Protein AF-A0A258AEC7-F1 (afdb_monomer_lite)

Foldseek 3Di:
DVLLVVLVVCLVPPVSLVVLVVQLPDVLHDACSLVSNLSNCVVVVVLVSNLVSLLSNVVRDVPSLVSLQSNLVSCLVVLVLVSLVVQVVDPPSLVSYQLVSQLSSCLSNVNLVSNVRSVVVNCVVDPPVVQLVLLCLLLVLVLVLLLLLDDPDPCSNPVLVLLLVLLLVLVSQLVSLLSCCCNPVVQDCPDDPPSNLCCLLVVPLVSRLVSLVVSLVVCLVVCLVVVALLVQLSSQLSSLSSNLSNVSSVVCVVVNLLLSLVCSLASNLLSSLLSSQLSSQVSVCVNVVNPSVVVNVVSSSLSSSLRSQLVCLDAPRPHVLSVSNVVSRLVSNVVRLVVSPVRGDDDDDPDQSLVSLVVSSVVSLVVSLVGLCVVVVDVVSNVVSVSSVVSCVVSSVVVNVSSVVD

Secondary structure (DSSP, 8-state):
-HHHHHHHHHHT-HHHHHHHHHHHTSSSPPTTHHHHHHHHHHHTT-HHHHHHHHHHHHHH-TT-HHHHHHHHHHHHHTT-HHHHHHHHTSTTTGGGS-HHHHHHHHHHHT-HHHHHHHHHHHHHHT--HHHHHHHHHHHHHHHHHHHTTS---TTTTTHHHHHHHHHHHHHHHHHHHHHHHHHHS---TTSPTTHHHHIIIIIIIIHHHHHHHHHHHTTHHHHHHHT-HHHHHHHHHHHHHHHHHHHHHHHHHHH-GGGHHHHHHTHHHHHHHHHHHHHHHHHHHHHTTTTTHHHHHHHHHHHHHHHHHHHHTSTTTS-TT-HHHHHHHHHHHHHHHHHHHHHS-----SS-HHHHHHHHHHHHHHHHHHHHHHHHSSHHHHHHHHHHHHHTHHHHHHHHHHTT--

Structure (mmCIF, N/CA/C/O backbone):
data_AF-A0A258AEC7-F1
#
_entry.id   AF-A0A258AEC7-F1
#
loop_
_atom_site.group_PDB
_atom_site.id
_atom_site.type_symbol
_atom_site.label_atom_id
_atom_site.label_alt_id
_atom_site.label_comp_id
_atom_site.label_asym_id
_atom_site.label_entity_id
_atom_site.label_seq_id
_atom_site.pdbx_PDB_ins_code
_atom_site.Cartn_x
_atom_site.Cartn_y
_atom_site.Cartn_z
_atom_site.occupancy
_atom_site.B_iso_or_equiv
_atom_site.auth_seq_id
_atom_site.auth_comp_id
_atom_site.auth_asym_id
_atom_site.auth_atom_id
_atom_site.pdbx_PDB_model_num
ATOM 1 N N . MET A 1 1 ? 26.934 -10.974 -22.110 1.00 57.62 1 MET A N 1
ATOM 2 C CA . MET A 1 1 ? 28.290 -10.407 -22.342 1.00 57.62 1 MET A C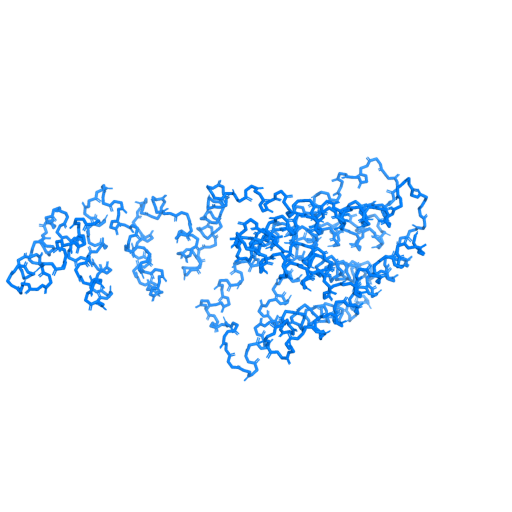A 1
ATOM 3 C C . MET A 1 1 ? 28.685 -10.433 -23.823 1.00 57.62 1 MET A C 1
ATOM 5 O O . MET A 1 1 ? 29.028 -9.384 -24.349 1.00 57.62 1 MET A O 1
ATOM 9 N N . PHE A 1 2 ? 28.565 -11.571 -24.523 1.00 71.56 2 PHE A N 1
ATOM 10 C CA . PHE A 1 2 ? 28.933 -11.697 -25.946 1.00 71.56 2 PHE A CA 1
ATOM 11 C C . PHE A 1 2 ? 28.065 -10.862 -26.915 1.00 71.56 2 PHE A C 1
ATOM 13 O O . PHE A 1 2 ? 28.610 -10.100 -27.706 1.00 71.56 2 PHE A O 1
ATOM 20 N N . GLN A 1 3 ? 26.730 -10.901 -26.790 1.00 64.25 3 GLN A N 1
ATOM 21 C CA . GLN A 1 3 ? 25.822 -10.037 -27.572 1.00 64.25 3 GLN A CA 1
ATOM 22 C C . GLN A 1 3 ? 26.135 -8.541 -27.391 1.00 64.25 3 GLN A C 1
ATOM 24 O O . GLN A 1 3 ? 26.128 -7.769 -28.345 1.00 64.25 3 GLN A O 1
ATOM 29 N N . GLY A 1 4 ? 26.484 -8.138 -26.166 1.00 64.38 4 GLY A N 1
ATOM 30 C CA . GLY A 1 4 ? 26.840 -6.755 -25.860 1.00 64.38 4 GLY A CA 1
ATOM 31 C C . GLY A 1 4 ? 28.150 -6.296 -26.503 1.00 64.38 4 GLY A C 1
ATOM 32 O O . GLY A 1 4 ? 28.251 -5.142 -26.911 1.00 64.38 4 GLY A O 1
ATOM 33 N N . PHE A 1 5 ? 29.128 -7.196 -26.625 1.00 73.88 5 PHE A N 1
ATOM 34 C CA . PHE A 1 5 ? 30.366 -6.939 -27.357 1.00 73.88 5 PHE A CA 1
ATOM 35 C C . PHE A 1 5 ? 30.097 -6.797 -28.860 1.00 73.88 5 PHE A C 1
ATOM 37 O O . PHE A 1 5 ? 30.479 -5.791 -29.447 1.00 73.88 5 PHE A O 1
ATOM 44 N N . LEU A 1 6 ? 29.354 -7.738 -29.456 1.00 73.75 6 LEU A N 1
ATOM 45 C CA . LEU A 1 6 ? 29.000 -7.693 -30.879 1.00 73.75 6 LEU A CA 1
ATOM 46 C C . LEU A 1 6 ? 28.239 -6.417 -31.248 1.00 73.75 6 LEU A C 1
ATOM 48 O O . LEU A 1 6 ? 28.582 -5.767 -32.231 1.00 73.75 6 LEU A O 1
ATOM 52 N N . ALA A 1 7 ? 27.259 -6.014 -30.436 1.00 74.38 7 ALA A N 1
ATOM 53 C CA . ALA A 1 7 ? 26.520 -4.777 -30.663 1.00 74.38 7 ALA A CA 1
ATOM 54 C C . ALA A 1 7 ? 27.426 -3.532 -30.596 1.00 74.38 7 ALA A C 1
ATOM 56 O O . ALA A 1 7 ? 27.266 -2.609 -31.391 1.00 74.38 7 ALA A O 1
ATOM 57 N N . ALA A 1 8 ? 28.406 -3.504 -29.685 1.00 69.31 8 ALA A N 1
ATOM 58 C CA . ALA A 1 8 ? 29.363 -2.401 -29.588 1.00 69.31 8 ALA A CA 1
ATOM 59 C C . ALA A 1 8 ? 30.316 -2.349 -30.794 1.00 69.31 8 ALA A C 1
ATOM 61 O O . ALA A 1 8 ? 30.566 -1.273 -31.332 1.00 69.31 8 ALA A O 1
ATOM 62 N N . THR A 1 9 ? 30.812 -3.503 -31.247 1.00 76.88 9 THR A N 1
ATOM 63 C CA . THR A 1 9 ? 31.681 -3.596 -32.426 1.00 76.88 9 THR A CA 1
ATOM 64 C C . THR A 1 9 ? 30.939 -3.205 -33.705 1.00 76.88 9 THR A C 1
ATOM 66 O O . THR A 1 9 ? 31.470 -2.443 -34.505 1.00 76.88 9 THR A O 1
ATOM 69 N N . LEU A 1 10 ? 29.693 -3.657 -33.879 1.00 76.88 10 LEU A N 1
ATOM 70 C CA . LEU A 1 10 ? 28.869 -3.328 -35.047 1.00 76.88 10 LEU A CA 1
ATOM 71 C C . LEU A 1 10 ? 28.452 -1.856 -35.084 1.00 76.88 10 LEU A C 1
ATOM 73 O O . LEU A 1 10 ? 28.384 -1.271 -36.158 1.00 76.88 10 LEU A O 1
ATOM 77 N N . ALA A 1 11 ? 28.215 -1.231 -33.927 1.00 75.06 11 ALA A N 1
ATOM 78 C CA . ALA A 1 11 ? 27.920 0.199 -33.861 1.00 75.06 11 ALA A CA 1
ATOM 79 C C . ALA A 1 11 ? 29.088 1.078 -34.352 1.00 75.06 11 ALA A C 1
ATOM 81 O O . ALA A 1 11 ? 28.858 2.206 -34.786 1.00 75.06 11 ALA A O 1
ATOM 82 N N . ALA A 1 12 ? 30.323 0.570 -34.289 1.00 79.44 12 ALA A N 1
ATOM 83 C CA . ALA A 1 12 ? 31.521 1.267 -34.747 1.00 79.44 12 ALA A CA 1
ATOM 84 C C . ALA A 1 12 ? 31.812 1.080 -36.252 1.00 79.44 12 ALA A C 1
ATOM 86 O O . ALA A 1 12 ? 32.655 1.799 -36.786 1.00 79.44 12 ALA A O 1
ATOM 87 N N . ASP A 1 13 ? 31.119 0.161 -36.940 1.00 90.06 13 ASP A N 1
ATOM 88 C CA . ASP A 1 13 ? 31.289 -0.123 -38.372 1.00 90.06 13 ASP A CA 1
ATOM 89 C C . ASP A 1 13 ? 30.002 0.201 -39.168 1.00 90.06 13 ASP A C 1
ATOM 91 O O . ASP A 1 13 ? 29.053 -0.593 -39.189 1.00 90.06 13 ASP A O 1
ATOM 95 N N . PRO A 1 14 ? 29.953 1.351 -39.871 1.00 88.50 14 PRO A N 1
ATOM 96 C CA . PRO A 1 14 ? 28.782 1.767 -40.642 1.00 88.50 14 PRO A CA 1
ATOM 97 C C . PRO A 1 14 ? 28.358 0.778 -41.736 1.00 88.50 14 PRO A C 1
ATOM 99 O O . PRO A 1 14 ? 27.164 0.653 -42.017 1.00 88.50 14 PRO A O 1
ATOM 102 N N . ALA A 1 15 ? 29.306 0.072 -42.360 1.00 90.56 15 ALA A N 1
ATOM 103 C CA . ALA A 1 15 ? 29.001 -0.868 -43.435 1.00 90.56 15 ALA A CA 1
ATOM 104 C C . ALA A 1 15 ? 28.329 -2.131 -42.880 1.00 90.56 15 ALA A C 1
ATOM 106 O O . ALA A 1 15 ? 27.335 -2.611 -43.441 1.00 90.56 15 ALA A O 1
ATOM 107 N N . ALA A 1 16 ? 28.827 -2.627 -41.744 1.00 88.94 16 ALA A N 1
ATOM 108 C CA . ALA A 1 16 ? 28.236 -3.756 -41.040 1.00 88.94 16 ALA A CA 1
ATOM 109 C C . ALA A 1 16 ? 26.834 -3.422 -40.506 1.00 88.94 16 ALA A C 1
ATOM 111 O O . ALA A 1 16 ? 25.911 -4.227 -40.658 1.00 88.94 16 ALA A O 1
ATOM 112 N N . LEU A 1 17 ? 26.632 -2.211 -39.972 1.00 90.81 17 LEU A N 1
ATOM 113 C CA . LEU A 1 17 ? 25.311 -1.748 -39.544 1.00 90.81 17 LEU A CA 1
ATOM 114 C C . LEU A 1 17 ? 24.322 -1.668 -40.717 1.00 90.81 17 LEU A C 1
ATOM 116 O O . LEU A 1 17 ? 23.205 -2.165 -40.608 1.00 90.81 17 LEU A O 1
ATOM 120 N N . GLN A 1 18 ? 24.728 -1.122 -41.866 1.00 93.12 18 GLN A N 1
ATOM 121 C CA . GLN A 1 18 ? 23.863 -1.053 -43.049 1.00 93.12 18 GLN A CA 1
ATOM 122 C C . GLN A 1 18 ? 23.508 -2.448 -43.594 1.00 93.12 18 GLN A C 1
ATOM 124 O O . GLN A 1 18 ? 22.427 -2.669 -44.147 1.00 93.12 18 GLN A O 1
ATOM 129 N N . GLN A 1 19 ? 24.420 -3.416 -43.487 1.00 93.62 19 GLN A N 1
ATOM 130 C CA . GLN A 1 19 ? 24.120 -4.806 -43.820 1.00 93.62 19 GLN A CA 1
ATOM 131 C C . GLN A 1 19 ? 23.122 -5.420 -42.830 1.00 93.62 19 GLN A C 1
ATOM 133 O O . GLN A 1 19 ? 22.176 -6.076 -43.265 1.00 93.62 19 GLN A O 1
ATOM 138 N N . LEU A 1 20 ? 23.298 -5.178 -41.530 1.00 93.38 20 LEU A N 1
ATOM 139 C CA . LEU A 1 20 ? 22.380 -5.631 -40.489 1.00 93.38 20 LEU A CA 1
ATOM 140 C C . LEU A 1 20 ? 20.975 -5.042 -40.673 1.00 93.38 20 LEU A C 1
ATOM 142 O O . LEU A 1 20 ? 20.000 -5.785 -40.652 1.00 93.38 20 LEU A O 1
ATOM 146 N N . GLU A 1 21 ? 20.863 -3.741 -40.944 1.00 94.75 21 GLU A N 1
ATOM 147 C CA . GLU A 1 21 ? 19.585 -3.079 -41.233 1.00 94.75 21 GLU A CA 1
ATOM 148 C C . GLU A 1 21 ? 18.874 -3.699 -42.439 1.00 94.75 21 GLU A C 1
ATOM 150 O O . GLU A 1 21 ? 17.660 -3.896 -42.407 1.00 94.75 21 GLU A O 1
ATOM 155 N N . ARG A 1 22 ? 19.618 -4.051 -43.496 1.00 95.44 22 ARG A N 1
ATOM 156 C CA . ARG A 1 22 ? 19.054 -4.750 -44.661 1.00 95.44 22 ARG A CA 1
ATOM 157 C C . ARG A 1 22 ? 18.516 -6.131 -44.291 1.00 95.44 22 ARG A C 1
ATOM 159 O O . ARG A 1 22 ? 17.420 -6.472 -44.721 1.00 95.44 22 ARG A O 1
ATOM 166 N N . LYS A 1 23 ? 19.258 -6.901 -43.489 1.00 95.88 23 LYS A N 1
ATOM 167 C CA . LYS A 1 23 ? 18.840 -8.233 -43.018 1.00 95.88 23 LYS A CA 1
ATOM 168 C C . LYS A 1 23 ? 17.615 -8.168 -42.101 1.00 95.88 23 LYS A C 1
ATOM 170 O O . LYS A 1 23 ? 16.692 -8.960 -42.261 1.00 95.88 23 LYS A O 1
ATOM 175 N N . ALA A 1 24 ? 17.580 -7.194 -41.194 1.00 95.19 24 ALA A N 1
ATOM 176 C CA . ALA A 1 24 ? 16.471 -6.973 -40.267 1.00 95.19 24 ALA A CA 1
ATOM 177 C C . ALA A 1 24 ? 15.191 -6.470 -40.958 1.00 95.19 24 ALA A C 1
ATOM 179 O O . ALA A 1 24 ? 14.096 -6.696 -40.457 1.00 95.19 24 ALA A O 1
ATOM 180 N N . ARG A 1 25 ? 15.311 -5.784 -42.104 1.00 94.19 25 ARG A N 1
ATOM 181 C CA . ARG A 1 25 ? 14.172 -5.286 -42.901 1.00 94.19 25 ARG A CA 1
ATOM 182 C C . ARG A 1 25 ? 13.733 -6.238 -44.021 1.00 94.19 25 ARG A C 1
ATOM 184 O O . ARG A 1 25 ? 12.817 -5.893 -44.767 1.00 94.19 25 ARG A O 1
ATOM 191 N N . ALA A 1 26 ? 14.381 -7.393 -44.179 1.00 94.25 26 ALA A N 1
ATOM 192 C CA . ALA A 1 26 ? 13.950 -8.402 -45.144 1.00 94.25 26 ALA A CA 1
ATOM 193 C C . ALA A 1 26 ? 12.546 -8.937 -44.790 1.00 94.25 26 ALA A C 1
ATOM 195 O O . ALA A 1 26 ? 12.075 -8.783 -43.666 1.00 94.25 26 ALA A O 1
ATOM 196 N N . THR A 1 27 ? 11.846 -9.542 -45.754 1.00 91.38 27 THR A N 1
ATOM 197 C CA . THR A 1 27 ? 10.514 -10.132 -45.532 1.00 91.38 27 THR A CA 1
ATOM 198 C C . THR A 1 27 ? 10.510 -11.599 -45.986 1.00 91.38 27 THR A C 1
ATOM 200 O O . THR A 1 27 ? 10.467 -11.841 -47.195 1.00 91.38 27 THR A O 1
ATOM 203 N N . PRO A 1 28 ? 10.556 -12.577 -45.056 1.00 88.56 28 PRO A N 1
ATOM 204 C CA . PRO A 1 28 ? 10.727 -12.402 -43.607 1.00 88.56 28 PRO A CA 1
ATOM 205 C C . PRO A 1 28 ? 12.140 -11.894 -43.241 1.00 88.56 28 PRO A C 1
ATOM 207 O O . PRO A 1 28 ? 13.065 -12.052 -44.045 1.00 88.56 28 PRO A O 1
ATOM 210 N N . PRO A 1 29 ? 12.321 -11.276 -42.059 1.00 94.25 29 PRO A N 1
ATOM 211 C CA . PRO A 1 29 ? 13.642 -10.898 -41.565 1.00 94.25 29 PRO A CA 1
ATOM 212 C C . PRO A 1 29 ? 14.522 -12.140 -41.380 1.00 94.25 29 PRO A C 1
ATOM 214 O O . PRO A 1 29 ? 14.022 -13.244 -41.173 1.00 94.25 29 PRO A O 1
ATOM 217 N N . GLU A 1 30 ? 15.843 -11.974 -41.458 1.00 95.19 30 GLU A N 1
ATOM 218 C CA . GLU A 1 30 ? 16.772 -13.043 -41.072 1.00 95.19 30 GLU A CA 1
ATOM 219 C C . GLU A 1 30 ? 16.744 -13.211 -39.543 1.00 95.19 30 GLU A C 1
ATOM 221 O O . GLU A 1 30 ? 16.750 -12.219 -38.814 1.00 95.19 30 GLU A O 1
ATOM 226 N N . MET A 1 31 ? 16.709 -14.455 -39.060 1.00 93.62 31 MET A N 1
ATOM 227 C CA . MET A 1 31 ? 16.635 -14.768 -37.627 1.00 93.62 31 MET A CA 1
ATOM 228 C C . MET A 1 31 ? 17.761 -14.074 -36.846 1.00 93.62 31 MET A C 1
ATOM 230 O O . MET A 1 31 ? 18.915 -14.083 -37.279 1.00 93.62 31 MET A O 1
ATOM 234 N N . LEU A 1 32 ? 17.422 -13.480 -35.700 1.00 94.81 32 LEU A N 1
ATOM 235 C CA . LEU A 1 32 ? 18.272 -12.665 -34.821 1.00 94.81 32 LEU A CA 1
ATOM 236 C C . LEU A 1 32 ? 18.763 -11.335 -35.413 1.00 94.81 32 LEU A C 1
ATOM 238 O O . LEU A 1 32 ? 19.423 -10.563 -34.710 1.00 94.81 32 LEU A O 1
ATOM 242 N N . ALA A 1 33 ? 18.481 -11.027 -36.683 1.00 95.56 33 ALA A N 1
ATOM 243 C CA . ALA A 1 33 ? 18.946 -9.782 -37.284 1.00 95.56 33 ALA A CA 1
ATOM 244 C C . ALA A 1 33 ? 18.227 -8.564 -36.689 1.00 95.56 33 ALA A C 1
ATOM 246 O O . ALA A 1 33 ? 18.870 -7.539 -36.451 1.00 95.56 33 ALA A O 1
ATOM 247 N N . ALA A 1 34 ? 16.919 -8.660 -36.428 1.00 96.81 34 ALA A N 1
ATOM 248 C CA . ALA A 1 34 ? 16.165 -7.558 -35.845 1.00 96.81 34 ALA A CA 1
ATOM 249 C C . ALA A 1 34 ? 16.411 -7.447 -34.329 1.00 96.81 34 ALA A C 1
ATOM 251 O O . ALA A 1 34 ? 16.535 -6.330 -33.828 1.00 96.81 34 ALA A O 1
ATOM 252 N N . GLU A 1 35 ? 16.631 -8.561 -33.622 1.00 96.06 35 GLU A N 1
ATOM 253 C CA . GLU A 1 35 ? 17.099 -8.552 -32.222 1.00 96.06 35 GLU A CA 1
ATOM 254 C C . GLU A 1 35 ? 18.451 -7.833 -32.061 1.00 96.06 35 GLU A C 1
ATOM 256 O O . GLU A 1 35 ? 18.617 -6.942 -31.218 1.00 96.06 35 GLU A O 1
ATOM 261 N N . LEU A 1 36 ? 19.434 -8.196 -32.894 1.00 95.69 36 LEU A N 1
ATOM 262 C CA . LEU A 1 36 ? 20.762 -7.590 -32.849 1.00 95.69 36 LEU A CA 1
ATOM 263 C C . LEU A 1 36 ? 20.706 -6.108 -33.228 1.00 95.69 36 LEU A C 1
ATOM 265 O O . LEU A 1 36 ? 21.367 -5.287 -32.588 1.00 95.69 36 LEU A O 1
ATOM 269 N N . LEU A 1 37 ? 19.890 -5.750 -34.226 1.00 96.19 37 LEU A N 1
ATOM 270 C CA . LEU A 1 37 ? 19.644 -4.353 -34.571 1.00 96.19 37 LEU A CA 1
ATOM 271 C C . LEU A 1 37 ? 19.024 -3.597 -33.389 1.00 96.19 37 LEU A C 1
ATOM 273 O O . LEU A 1 37 ? 19.493 -2.507 -33.068 1.00 96.19 37 LEU A O 1
ATOM 277 N N . GLY A 1 38 ? 18.037 -4.184 -32.707 1.00 96.62 38 GLY A N 1
ATOM 278 C CA . GLY A 1 38 ? 17.410 -3.607 -31.518 1.00 96.62 38 GLY A CA 1
ATOM 279 C C . GLY A 1 38 ? 18.426 -3.294 -30.425 1.00 96.62 38 GLY A C 1
ATOM 280 O O . GLY A 1 38 ? 18.507 -2.164 -29.941 1.00 96.62 38 GLY A O 1
ATOM 281 N N . SER A 1 39 ? 19.301 -4.258 -30.139 1.00 96.06 39 SER A N 1
ATOM 282 C CA . SER A 1 39 ? 20.389 -4.119 -29.164 1.00 96.06 39 SER A CA 1
ATOM 283 C C . SER A 1 39 ? 21.385 -3.010 -29.529 1.00 96.06 39 SER A C 1
ATOM 285 O O . SER A 1 39 ? 21.863 -2.280 -28.656 1.00 96.06 39 SER A O 1
ATOM 287 N N . VAL A 1 40 ? 21.720 -2.868 -30.817 1.00 95.19 40 VAL A N 1
ATOM 288 C CA . VAL A 1 40 ? 22.592 -1.788 -31.306 1.00 95.19 40 VAL A CA 1
ATOM 289 C C . VAL A 1 40 ? 21.912 -0.429 -31.143 1.00 95.19 40 VAL A C 1
ATOM 291 O O . VAL A 1 40 ? 22.534 0.498 -30.626 1.00 95.19 40 VAL A O 1
ATOM 294 N N . GLN A 1 41 ? 20.644 -0.301 -31.537 1.00 96.00 41 GLN A N 1
ATOM 295 C CA . GLN A 1 41 ? 19.919 0.969 -31.451 1.00 96.00 41 GLN A CA 1
ATOM 296 C C . GLN A 1 41 ? 19.711 1.419 -30.002 1.00 96.00 41 GLN A C 1
ATOM 298 O O . GLN A 1 41 ? 19.923 2.590 -29.685 1.00 96.00 41 GLN A O 1
ATOM 303 N N . GLN A 1 42 ? 19.431 0.486 -29.090 1.00 94.62 42 GLN A N 1
ATOM 304 C CA . GLN A 1 42 ? 19.305 0.778 -27.661 1.00 94.62 42 GLN A CA 1
ATOM 305 C C . GLN A 1 42 ? 20.605 1.364 -27.086 1.00 94.62 42 GLN A C 1
ATOM 307 O O . GLN A 1 42 ? 20.566 2.338 -26.336 1.00 94.62 42 GLN A O 1
ATOM 312 N N . ARG A 1 43 ? 21.772 0.838 -27.490 1.00 91.31 43 ARG A N 1
ATOM 313 C CA . ARG A 1 43 ? 23.091 1.381 -27.099 1.00 91.31 43 ARG A CA 1
ATOM 314 C C . ARG A 1 43 ? 23.373 2.762 -27.675 1.00 91.31 43 ARG A C 1
ATOM 316 O O . ARG A 1 43 ? 24.103 3.535 -27.067 1.00 91.31 43 ARG A O 1
ATOM 323 N N . ARG A 1 44 ? 22.814 3.066 -28.845 1.00 93.81 44 ARG A N 1
ATOM 324 C CA . ARG A 1 44 ? 22.879 4.399 -29.460 1.00 93.81 44 ARG A CA 1
ATOM 325 C C . ARG A 1 44 ? 21.837 5.359 -28.883 1.00 93.81 44 ARG A C 1
ATOM 327 O O . ARG A 1 44 ? 21.756 6.490 -29.349 1.00 93.81 44 ARG A O 1
ATOM 334 N N . HIS A 1 45 ? 21.069 4.919 -27.883 1.00 94.00 45 HIS A N 1
ATOM 335 C CA . HIS A 1 45 ? 19.949 5.644 -27.289 1.00 94.00 45 HIS A CA 1
ATOM 336 C C . HIS A 1 45 ? 18.820 5.978 -28.284 1.00 94.00 45 HIS A C 1
ATOM 338 O O . HIS A 1 45 ? 17.979 6.826 -27.993 1.00 94.00 45 HIS A O 1
ATOM 344 N N . ASP A 1 46 ? 18.747 5.280 -29.423 1.00 96.31 46 ASP A N 1
ATOM 345 C CA . ASP A 1 46 ? 17.607 5.344 -30.344 1.00 96.31 46 ASP A CA 1
ATOM 346 C C . ASP A 1 46 ? 16.549 4.320 -29.909 1.00 96.31 46 ASP A C 1
ATOM 348 O O . ASP A 1 46 ? 16.404 3.229 -30.469 1.00 96.31 46 ASP A O 1
ATOM 352 N N . ILE A 1 47 ? 15.848 4.657 -28.824 1.00 96.75 47 ILE A N 1
ATOM 353 C CA . ILE A 1 47 ? 14.837 3.784 -28.220 1.00 96.75 47 ILE A CA 1
ATOM 354 C C . ILE A 1 47 ? 13.681 3.469 -29.185 1.00 96.75 47 ILE A C 1
ATOM 356 O O . ILE A 1 47 ? 13.311 2.295 -29.265 1.00 96.75 47 ILE A O 1
ATOM 360 N N . PRO A 1 48 ? 13.130 4.428 -29.961 1.00 97.06 48 PRO A N 1
ATOM 361 C CA . PRO A 1 48 ? 12.086 4.118 -30.937 1.00 97.06 48 PRO A CA 1
ATOM 362 C C . PRO A 1 48 ? 12.528 3.086 -31.984 1.00 97.06 48 PRO A C 1
ATOM 364 O O . PRO A 1 48 ? 11.774 2.155 -32.279 1.00 97.06 48 PRO A O 1
ATOM 367 N N . ALA A 1 49 ? 13.750 3.202 -32.519 1.00 96.38 49 ALA A N 1
ATOM 368 C CA . ALA A 1 49 ? 14.269 2.221 -33.470 1.00 96.38 49 ALA A CA 1
ATOM 369 C C . ALA A 1 49 ? 14.525 0.858 -32.811 1.00 96.38 49 ALA A C 1
ATOM 371 O O . ALA A 1 49 ? 14.231 -0.176 -33.414 1.00 96.38 49 ALA A O 1
ATOM 372 N N . ALA A 1 50 ? 15.025 0.850 -31.571 1.00 97.62 50 ALA A N 1
ATOM 373 C CA . ALA A 1 50 ? 15.240 -0.376 -30.809 1.00 97.62 50 ALA A CA 1
ATOM 374 C C . ALA A 1 50 ? 13.932 -1.146 -30.585 1.00 97.62 50 ALA A C 1
ATOM 376 O O . ALA A 1 50 ? 13.840 -2.327 -30.922 1.00 97.62 50 ALA A O 1
ATOM 377 N N . MET A 1 51 ? 12.898 -0.451 -30.099 1.00 97.25 51 MET A N 1
ATOM 378 C CA . MET A 1 51 ? 11.555 -0.999 -29.894 1.00 97.25 51 MET A CA 1
ATOM 379 C C . MET A 1 51 ? 10.986 -1.618 -31.169 1.00 97.25 51 MET A C 1
ATOM 381 O O . MET A 1 51 ? 10.489 -2.743 -31.144 1.00 97.25 51 MET A O 1
ATOM 385 N N . ALA A 1 52 ? 11.077 -0.901 -32.294 1.00 97.12 52 ALA A N 1
ATOM 386 C CA . ALA A 1 52 ? 10.576 -1.385 -33.576 1.00 97.12 52 ALA A CA 1
ATOM 387 C C . ALA A 1 52 ? 11.305 -2.655 -34.046 1.00 97.12 52 ALA A C 1
ATOM 389 O O . ALA A 1 52 ? 10.670 -3.556 -34.598 1.00 97.12 52 ALA A O 1
ATOM 390 N N . ALA A 1 53 ? 12.618 -2.750 -33.817 1.00 97.62 53 ALA A N 1
ATOM 391 C CA . ALA A 1 53 ? 13.405 -3.916 -34.203 1.00 97.62 53 ALA A CA 1
ATOM 392 C C . ALA A 1 53 ? 13.052 -5.148 -33.349 1.00 97.62 53 ALA A C 1
ATOM 394 O O . ALA A 1 53 ? 12.735 -6.198 -33.903 1.00 97.62 53 ALA A O 1
ATOM 395 N N . PHE A 1 54 ? 12.994 -5.004 -32.019 1.00 98.00 54 PHE A N 1
ATOM 396 C CA . PHE A 1 54 ? 12.584 -6.089 -31.119 1.00 98.00 54 PHE A CA 1
ATOM 397 C C . PHE A 1 54 ? 11.150 -6.563 -31.389 1.00 98.00 54 PHE A C 1
ATOM 399 O O . PHE A 1 54 ? 10.890 -7.765 -31.447 1.00 98.00 54 PHE A O 1
ATOM 406 N N . TYR A 1 55 ? 10.225 -5.631 -31.642 1.00 97.62 55 TYR A N 1
ATOM 407 C CA . TYR A 1 55 ? 8.861 -5.972 -32.048 1.00 97.62 55 TYR A CA 1
ATOM 408 C C . TYR A 1 55 ? 8.835 -6.745 -33.376 1.00 97.62 55 TYR A C 1
ATOM 410 O O . TYR A 1 55 ? 8.094 -7.714 -33.521 1.00 97.62 55 TYR A O 1
ATOM 418 N N . THR A 1 56 ? 9.671 -6.354 -34.342 1.00 97.00 56 THR A N 1
ATOM 419 C CA . THR A 1 56 ? 9.768 -7.049 -35.635 1.00 97.00 56 THR A CA 1
ATOM 420 C C . THR A 1 56 ? 10.261 -8.485 -35.467 1.00 97.00 56 THR A C 1
ATOM 422 O O . THR A 1 56 ? 9.683 -9.387 -36.073 1.00 97.00 56 THR A O 1
ATOM 425 N N . GLU A 1 57 ? 11.278 -8.715 -34.632 1.00 97.06 57 GLU A N 1
ATOM 426 C CA . GLU A 1 57 ? 11.781 -10.062 -34.333 1.00 97.06 57 GLU A CA 1
ATOM 427 C C . GLU A 1 57 ? 10.695 -10.921 -33.664 1.00 97.06 57 GLU A C 1
ATOM 429 O O . GLU A 1 57 ? 10.358 -11.999 -34.156 1.00 97.06 57 GLU A O 1
ATOM 434 N N . GLY A 1 58 ? 10.086 -10.413 -32.586 1.00 96.19 58 GLY A N 1
ATOM 435 C CA . GLY A 1 58 ? 9.084 -11.149 -31.809 1.00 96.19 58 GLY A CA 1
ATOM 436 C C . GLY A 1 58 ? 7.812 -11.502 -32.591 1.00 96.19 58 GLY A C 1
ATOM 437 O O . GLY A 1 58 ? 7.132 -12.472 -32.238 1.00 96.19 58 GLY A O 1
ATOM 438 N N . LEU A 1 59 ? 7.507 -10.738 -33.651 1.00 96.19 59 LEU A N 1
ATOM 439 C CA . LEU A 1 59 ? 6.387 -10.977 -34.564 1.00 96.19 59 LEU A CA 1
ATOM 440 C C . LEU A 1 59 ? 6.651 -12.140 -35.527 1.00 96.19 59 LEU A C 1
ATOM 442 O O . LEU A 1 59 ? 5.728 -12.887 -35.843 1.00 96.19 59 LEU A O 1
ATOM 446 N N . HIS A 1 60 ? 7.886 -12.286 -36.010 1.00 95.69 60 HIS A N 1
ATOM 447 C CA . HIS A 1 60 ? 8.220 -13.271 -37.044 1.00 95.69 60 HIS A CA 1
ATOM 448 C C . HIS A 1 60 ? 8.690 -14.612 -36.475 1.00 95.69 60 HIS A C 1
ATOM 450 O O . HIS A 1 60 ? 8.522 -15.635 -37.139 1.00 95.69 60 HIS A O 1
ATOM 456 N N . PHE A 1 61 ? 9.240 -14.626 -35.259 1.00 94.88 61 PHE A N 1
ATOM 457 C CA . PHE A 1 61 ? 9.830 -15.822 -34.660 1.00 94.88 61 PHE A CA 1
ATOM 458 C C . PHE A 1 61 ? 9.121 -16.204 -33.358 1.00 94.88 61 PHE A C 1
ATOM 460 O O . PHE A 1 61 ? 8.956 -15.396 -32.442 1.00 94.88 61 PHE A O 1
ATOM 467 N N . ALA A 1 62 ? 8.659 -17.456 -33.284 1.00 90.50 62 ALA A N 1
ATOM 468 C CA . ALA A 1 62 ? 7.875 -17.959 -32.156 1.00 90.50 62 ALA A CA 1
ATOM 469 C C . ALA A 1 62 ? 8.693 -18.065 -30.856 1.00 90.50 62 ALA A C 1
ATOM 471 O O . ALA A 1 62 ? 8.140 -17.900 -29.768 1.00 90.50 62 ALA A O 1
ATOM 472 N N . ASP A 1 63 ? 9.990 -18.328 -30.999 1.00 92.38 63 ASP A N 1
ATOM 473 C CA . ASP A 1 63 ? 10.999 -18.564 -29.968 1.00 92.38 63 ASP A CA 1
ATOM 474 C C . ASP A 1 63 ? 11.775 -17.303 -29.555 1.00 92.38 63 ASP A C 1
ATOM 476 O O . ASP A 1 63 ? 12.598 -17.364 -28.644 1.00 92.38 63 ASP A O 1
ATOM 480 N N . ALA A 1 64 ? 11.480 -16.142 -30.148 1.00 95.06 64 ALA A N 1
ATOM 481 C CA . ALA A 1 64 ? 12.121 -14.865 -29.828 1.00 95.06 64 ALA A CA 1
ATOM 482 C C . ALA A 1 64 ? 11.614 -14.248 -28.503 1.00 95.06 64 ALA A C 1
ATOM 484 O O . ALA A 1 64 ? 11.201 -13.088 -28.456 1.00 95.06 64 ALA A O 1
ATOM 485 N N . SER A 1 65 ? 11.627 -15.018 -27.408 1.00 94.88 65 SER A N 1
ATOM 486 C CA . SER A 1 65 ? 11.118 -14.601 -26.091 1.00 94.88 65 SER A CA 1
ATOM 487 C C . SER A 1 65 ? 11.820 -13.353 -25.557 1.00 94.88 65 SER A C 1
ATOM 489 O O . SER A 1 65 ? 11.151 -12.442 -25.079 1.00 94.88 65 SER A O 1
ATOM 491 N N . THR A 1 66 ? 13.145 -13.270 -25.712 1.00 95.31 66 THR A N 1
ATOM 492 C CA . THR A 1 66 ? 13.948 -12.112 -25.289 1.00 95.31 66 THR A CA 1
ATOM 493 C C . THR A 1 66 ? 13.518 -10.843 -26.019 1.00 95.31 66 THR A C 1
ATOM 495 O O . THR A 1 66 ? 13.267 -9.818 -25.394 1.00 95.31 66 THR A O 1
ATOM 498 N N . SER A 1 67 ? 13.354 -10.914 -27.342 1.00 96.62 67 SER A N 1
ATOM 499 C CA . SER A 1 67 ? 12.889 -9.774 -28.136 1.00 96.62 67 SER A CA 1
ATOM 500 C C . SER A 1 67 ? 11.455 -9.365 -27.786 1.00 96.62 67 SER A C 1
ATOM 502 O O . SER A 1 67 ? 11.141 -8.176 -27.760 1.00 96.62 67 SER A O 1
ATOM 504 N N . ARG A 1 68 ? 10.576 -10.323 -27.464 1.00 97.12 68 ARG A N 1
ATOM 505 C CA . ARG A 1 68 ? 9.210 -10.029 -26.999 1.00 97.12 68 ARG A CA 1
ATOM 506 C C . ARG A 1 68 ? 9.191 -9.287 -25.669 1.00 97.12 68 ARG A C 1
ATOM 508 O O . ARG A 1 68 ? 8.435 -8.324 -25.530 1.00 97.12 68 ARG A O 1
ATOM 515 N N . GLU A 1 69 ? 10.010 -9.739 -24.725 1.00 97.31 69 GLU A N 1
ATOM 516 C CA . GLU A 1 69 ? 10.182 -9.116 -23.417 1.00 97.31 69 GLU A CA 1
ATOM 517 C C . GLU A 1 69 ? 10.757 -7.704 -23.543 1.00 97.31 69 GLU A C 1
ATOM 519 O O . GLU A 1 69 ? 10.152 -6.769 -23.026 1.00 97.31 69 GLU A O 1
ATOM 524 N N . GLU A 1 70 ? 11.845 -7.518 -24.295 1.00 97.75 70 GLU A N 1
ATOM 525 C CA . GLU A 1 70 ? 12.470 -6.203 -24.495 1.00 97.75 70 GLU A CA 1
ATOM 526 C C . GLU A 1 70 ? 11.540 -5.222 -25.219 1.00 97.75 70 GLU A C 1
ATOM 528 O O . GLU A 1 70 ? 11.434 -4.058 -24.825 1.00 97.75 70 GLU A O 1
ATOM 533 N N . ALA A 1 71 ? 10.800 -5.678 -26.236 1.00 97.94 71 ALA A N 1
ATOM 534 C CA . ALA A 1 71 ? 9.800 -4.847 -26.903 1.00 97.94 71 ALA A CA 1
ATOM 535 C C . ALA A 1 71 ? 8.720 -4.365 -25.921 1.00 97.94 71 ALA A C 1
ATOM 537 O O . ALA A 1 71 ? 8.380 -3.180 -25.921 1.00 97.94 71 ALA A O 1
ATOM 538 N N . LEU A 1 72 ? 8.200 -5.259 -25.070 1.00 97.94 72 LEU A N 1
ATOM 539 C CA . LEU A 1 72 ? 7.197 -4.910 -24.063 1.00 97.94 72 LEU A CA 1
ATOM 540 C C . LEU A 1 72 ? 7.778 -3.989 -22.983 1.00 97.94 72 LEU A C 1
ATOM 542 O O . LEU A 1 72 ? 7.169 -2.971 -22.661 1.00 97.94 72 LEU A O 1
ATOM 546 N N . HIS A 1 73 ? 8.955 -4.314 -22.451 1.00 97.88 73 HIS A N 1
ATOM 547 C CA . HIS A 1 73 ? 9.651 -3.534 -21.432 1.00 97.88 73 HIS A CA 1
ATOM 548 C C . HIS A 1 73 ? 9.909 -2.098 -21.898 1.00 97.88 73 HIS A C 1
ATOM 550 O O . HIS A 1 73 ? 9.578 -1.144 -21.188 1.00 97.88 73 HIS A O 1
ATOM 556 N N . LEU A 1 74 ? 10.436 -1.921 -23.111 1.00 97.75 74 LEU A N 1
ATOM 557 C CA . LEU A 1 74 ? 10.662 -0.597 -23.677 1.00 97.75 74 LEU A CA 1
ATOM 558 C C . LEU A 1 74 ? 9.338 0.132 -23.950 1.00 97.75 74 LEU A C 1
ATOM 560 O O . LEU A 1 74 ? 9.233 1.312 -23.625 1.00 97.75 74 LEU A O 1
ATOM 564 N N . ALA A 1 75 ? 8.312 -0.554 -24.466 1.00 97.56 75 ALA A N 1
ATOM 565 C CA . ALA A 1 75 ? 6.998 0.049 -24.701 1.00 97.56 75 ALA A CA 1
ATOM 566 C C . ALA A 1 75 ? 6.338 0.541 -23.398 1.00 97.56 75 ALA A C 1
ATOM 568 O O . ALA A 1 75 ? 5.778 1.637 -23.369 1.00 97.56 75 ALA A O 1
ATOM 569 N N . VAL A 1 76 ? 6.450 -0.228 -22.308 1.00 96.88 76 VAL A N 1
ATOM 570 C CA . VAL A 1 76 ? 6.010 0.169 -20.960 1.00 96.88 76 VAL A CA 1
ATOM 571 C C . VAL A 1 76 ? 6.820 1.366 -20.460 1.00 96.88 76 VAL A C 1
ATOM 573 O O . VAL A 1 76 ? 6.244 2.377 -20.060 1.00 96.88 76 VAL A O 1
ATOM 576 N N . THR A 1 77 ? 8.151 1.286 -20.533 1.00 95.62 77 THR A N 1
ATOM 577 C CA . THR A 1 77 ? 9.065 2.332 -20.045 1.00 95.62 77 THR A CA 1
ATOM 578 C C . THR A 1 77 ? 8.847 3.665 -20.761 1.00 95.62 77 THR A C 1
ATOM 580 O O . THR A 1 77 ? 8.810 4.716 -20.125 1.00 95.62 77 THR A O 1
ATOM 583 N N . GLN A 1 78 ? 8.659 3.629 -22.082 1.00 96.38 78 GLN A N 1
ATOM 584 C CA . GLN A 1 78 ? 8.396 4.812 -22.907 1.00 96.38 78 GLN A CA 1
ATOM 585 C C . GLN A 1 78 ? 6.918 5.228 -22.916 1.00 96.38 78 GLN A C 1
ATOM 587 O O . GLN A 1 78 ? 6.573 6.235 -23.531 1.00 96.38 78 GLN A O 1
ATOM 592 N N . ARG A 1 79 ? 6.038 4.467 -22.248 1.00 95.06 79 ARG A N 1
ATOM 593 C CA . ARG A 1 79 ? 4.579 4.655 -22.262 1.00 95.06 79 ARG A CA 1
ATOM 594 C C . ARG A 1 79 ? 4.002 4.723 -23.690 1.00 95.06 79 ARG A C 1
ATOM 596 O O . ARG A 1 79 ? 3.056 5.467 -23.951 1.00 95.06 79 ARG A O 1
ATOM 603 N N . ASP A 1 80 ? 4.552 3.943 -24.626 1.00 96.50 80 ASP A N 1
ATOM 604 C CA . ASP A 1 80 ? 4.094 3.893 -26.020 1.00 96.50 80 ASP A CA 1
ATOM 605 C C . ASP A 1 80 ? 2.811 3.056 -26.138 1.00 96.50 80 ASP A C 1
ATOM 607 O O . ASP A 1 80 ? 2.820 1.858 -26.435 1.00 96.50 80 ASP A O 1
ATOM 611 N N . LEU A 1 81 ? 1.669 3.712 -25.924 1.00 95.94 81 LEU A N 1
ATOM 612 C CA . LEU A 1 81 ? 0.349 3.081 -25.998 1.00 95.94 81 LEU A CA 1
ATOM 613 C C . LEU A 1 81 ? 0.039 2.485 -27.376 1.00 95.94 81 LEU A C 1
ATOM 615 O O . LEU A 1 81 ? -0.785 1.574 -27.476 1.00 95.94 81 LEU A O 1
ATOM 619 N N . LYS A 1 82 ? 0.645 2.999 -28.454 1.00 97.00 82 LYS A N 1
ATOM 620 C CA . LYS A 1 82 ? 0.410 2.471 -29.800 1.00 97.00 82 LYS A CA 1
ATOM 621 C C . LYS A 1 82 ? 1.078 1.108 -29.937 1.00 97.00 82 LYS A C 1
ATOM 623 O O . LYS A 1 82 ? 0.422 0.168 -30.383 1.00 97.00 82 LYS A O 1
ATOM 628 N N . LEU A 1 83 ? 2.341 0.997 -29.527 1.00 96.81 83 LEU A N 1
ATOM 629 C CA . LEU A 1 83 ? 3.059 -0.272 -29.555 1.00 96.81 83 LEU A CA 1
ATOM 630 C C . LEU A 1 83 ? 2.486 -1.270 -28.543 1.00 96.81 83 LEU A C 1
ATOM 632 O O . LEU A 1 83 ? 2.297 -2.428 -28.897 1.00 96.81 83 LEU A O 1
ATOM 636 N N . LEU A 1 84 ? 2.115 -0.830 -27.336 1.00 97.38 84 LEU A N 1
ATOM 637 C CA . LEU A 1 84 ? 1.474 -1.703 -26.344 1.00 97.38 84 LEU A CA 1
ATOM 638 C C . LEU A 1 84 ? 0.177 -2.325 -26.872 1.00 97.38 84 LEU A C 1
ATOM 640 O O . LEU A 1 84 ? -0.036 -3.521 -26.704 1.00 97.38 84 LEU A O 1
ATOM 644 N N . ARG A 1 85 ? -0.666 -1.549 -27.568 1.00 97.56 85 ARG A N 1
ATOM 645 C CA . ARG A 1 85 ? -1.873 -2.086 -28.221 1.00 97.56 85 ARG A CA 1
ATOM 646 C C . ARG A 1 85 ? -1.539 -3.062 -29.346 1.00 97.56 85 ARG A C 1
ATOM 648 O O . ARG A 1 85 ? -2.254 -4.043 -29.517 1.00 97.56 85 ARG A O 1
ATOM 655 N N . ALA A 1 86 ? -0.473 -2.805 -30.104 1.00 97.69 86 ALA A N 1
ATOM 656 C CA . ALA A 1 86 ? -0.022 -3.714 -31.155 1.00 97.69 86 ALA A CA 1
ATOM 657 C C . ALA A 1 86 ? 0.492 -5.043 -30.577 1.00 97.69 86 ALA A C 1
ATOM 659 O O . ALA A 1 86 ? 0.131 -6.097 -31.090 1.00 97.69 86 ALA A O 1
ATOM 660 N N . ILE A 1 87 ? 1.259 -4.995 -29.481 1.00 97.12 87 ILE A N 1
ATOM 661 C CA . ILE A 1 87 ? 1.722 -6.170 -28.733 1.00 97.12 87 ILE A CA 1
ATOM 662 C C . ILE A 1 87 ? 0.535 -6.936 -28.137 1.00 97.12 87 ILE A C 1
ATOM 664 O O . ILE A 1 87 ? 0.435 -8.142 -28.331 1.00 97.12 87 ILE A O 1
ATOM 668 N N . ALA A 1 88 ? -0.399 -6.248 -27.474 1.00 96.31 88 ALA A N 1
ATOM 669 C CA . ALA A 1 88 ? -1.583 -6.868 -26.875 1.00 96.31 88 ALA A CA 1
ATOM 670 C C . ALA A 1 88 ? -2.514 -7.528 -27.907 1.00 96.31 88 ALA A C 1
ATOM 672 O O . ALA A 1 88 ? -3.252 -8.450 -27.573 1.00 96.31 88 ALA A O 1
ATOM 673 N N . ALA A 1 89 ? -2.476 -7.079 -29.165 1.00 96.62 89 ALA A N 1
ATOM 674 C CA . ALA A 1 89 ? -3.218 -7.703 -30.255 1.00 96.62 89 ALA A CA 1
ATOM 675 C C . ALA A 1 89 ? -2.590 -9.023 -30.749 1.00 96.62 89 ALA A C 1
ATOM 677 O O . ALA A 1 89 ? -3.254 -9.752 -31.486 1.00 96.62 89 ALA A O 1
ATOM 678 N N . GLN A 1 90 ? -1.343 -9.337 -30.373 1.00 96.50 90 GLN A N 1
ATOM 679 C CA . GLN A 1 90 ? -0.675 -10.591 -30.728 1.00 96.50 90 GLN A CA 1
ATOM 680 C C . GLN A 1 90 ? -0.974 -11.675 -29.676 1.00 96.50 90 GLN A C 1
ATOM 682 O O . GLN A 1 90 ? -0.522 -11.553 -28.533 1.00 96.50 90 GLN A O 1
ATOM 687 N N . PRO A 1 91 ? -1.699 -12.756 -30.028 1.00 93.25 91 PRO A N 1
ATOM 688 C CA . PRO A 1 91 ? -2.053 -13.801 -29.073 1.00 93.25 91 PRO A CA 1
ATOM 689 C C . PRO A 1 91 ? -0.816 -14.460 -28.463 1.00 93.25 91 PRO A C 1
ATOM 691 O O . PRO A 1 91 ? 0.091 -14.881 -29.182 1.00 93.25 91 PRO A O 1
ATOM 694 N N . GLY A 1 92 ? -0.789 -14.586 -27.137 1.00 91.44 92 GLY A N 1
ATOM 695 C CA . GLY A 1 92 ? 0.306 -15.235 -26.429 1.00 91.44 92 GLY A CA 1
ATOM 696 C C . GLY A 1 92 ? 1.531 -14.348 -26.213 1.00 91.44 92 GLY A C 1
ATOM 697 O O . GLY A 1 92 ? 2.467 -14.809 -25.575 1.00 91.44 92 GLY A O 1
ATOM 698 N N . TRP A 1 93 ? 1.602 -13.111 -26.714 1.00 95.38 93 TRP A N 1
ATOM 699 C CA . TRP A 1 93 ? 2.811 -12.302 -26.511 1.00 95.38 93 TRP A CA 1
ATOM 700 C C . TRP A 1 93 ? 3.001 -11.938 -25.038 1.00 95.38 93 TRP A C 1
ATOM 702 O O . TRP A 1 93 ? 4.043 -12.226 -24.453 1.00 95.38 93 TRP A O 1
ATOM 712 N N . ILE A 1 94 ? 1.984 -11.319 -24.437 1.00 94.44 94 ILE A N 1
ATOM 713 C CA . ILE A 1 94 ? 2.051 -10.779 -23.075 1.00 94.44 94 ILE A CA 1
ATOM 714 C C . ILE A 1 94 ? 2.146 -11.910 -22.048 1.00 94.44 94 ILE A C 1
ATOM 716 O O . ILE A 1 94 ? 2.881 -11.788 -21.072 1.00 94.44 94 ILE A O 1
ATOM 720 N N . GLU A 1 95 ? 1.463 -13.032 -22.276 1.00 92.44 95 GLU A N 1
ATOM 721 C CA . GLU A 1 95 ? 1.407 -14.159 -21.343 1.00 92.44 95 GLU A CA 1
ATOM 722 C C . GLU A 1 95 ? 2.765 -14.834 -21.117 1.00 92.44 95 GLU A C 1
ATOM 724 O O . GLU A 1 95 ? 2.946 -15.453 -20.067 1.00 92.44 95 GLU A O 1
ATOM 729 N N . HIS A 1 96 ? 3.694 -14.709 -22.073 1.00 91.56 96 HIS A N 1
ATOM 730 C CA . HIS A 1 96 ? 5.059 -15.239 -21.983 1.00 91.56 96 HIS A CA 1
ATOM 731 C C . HIS A 1 96 ? 6.065 -14.233 -21.406 1.00 91.56 96 HIS A C 1
ATOM 733 O O . HIS A 1 96 ? 7.204 -14.609 -21.141 1.00 91.56 96 HIS A O 1
ATOM 739 N N . CYS A 1 97 ? 5.678 -12.970 -21.213 1.00 95.44 97 CYS A N 1
ATOM 740 C CA . CYS A 1 97 ? 6.541 -11.967 -20.594 1.00 95.44 97 CYS A CA 1
ATOM 741 C C . CYS A 1 97 ? 6.499 -12.059 -19.056 1.00 95.44 97 CYS A C 1
ATOM 743 O O . CYS A 1 97 ? 5.513 -12.553 -18.501 1.00 95.44 97 CYS A O 1
ATOM 745 N N . PRO A 1 98 ? 7.516 -11.535 -18.345 1.00 96.38 98 PRO A N 1
ATOM 746 C CA . PRO A 1 98 ? 7.523 -11.455 -16.887 1.00 96.38 98 PRO A CA 1
ATOM 747 C C . PRO A 1 98 ? 6.228 -10.857 -16.304 1.00 96.38 98 PRO A C 1
ATOM 749 O O . PRO A 1 98 ? 5.758 -9.825 -16.798 1.00 96.38 98 PRO A O 1
ATOM 752 N N . PRO A 1 99 ? 5.653 -11.439 -15.234 1.00 96.50 99 PRO A N 1
ATOM 753 C CA . PRO A 1 99 ? 4.376 -10.995 -14.667 1.00 96.50 99 PRO A CA 1
ATOM 754 C C . PRO A 1 99 ? 4.301 -9.511 -14.284 1.00 96.50 99 PRO A C 1
ATOM 756 O O . PRO A 1 99 ? 3.269 -8.870 -14.493 1.00 96.50 99 PRO A O 1
ATOM 759 N N . LEU A 1 100 ? 5.400 -8.935 -13.785 1.00 94.88 100 LEU A N 1
ATOM 760 C CA . LEU A 1 100 ? 5.466 -7.512 -13.444 1.00 94.88 100 LEU A CA 1
ATOM 761 C C . LEU A 1 100 ? 5.294 -6.611 -14.682 1.00 94.88 100 LEU A C 1
ATOM 763 O O . LEU A 1 100 ? 4.602 -5.596 -14.624 1.00 94.88 100 LEU A O 1
ATOM 767 N N . LEU A 1 101 ? 5.841 -7.007 -15.837 1.00 96.31 101 LEU A N 1
ATOM 768 C CA . LEU A 1 101 ? 5.616 -6.287 -17.095 1.00 96.31 101 LEU A CA 1
ATOM 769 C C . LEU A 1 101 ? 4.162 -6.400 -17.557 1.00 96.31 101 LEU A C 1
ATOM 771 O O . LEU A 1 101 ? 3.616 -5.415 -18.051 1.00 96.31 101 LEU A O 1
ATOM 775 N N . GLN A 1 102 ? 3.512 -7.552 -17.351 1.00 96.56 102 GLN A N 1
ATOM 776 C CA . GLN A 1 102 ? 2.076 -7.711 -17.628 1.00 96.56 102 GLN A CA 1
ATOM 777 C C . GLN A 1 102 ? 1.252 -6.739 -16.769 1.00 96.56 102 GLN A C 1
ATOM 779 O O . GLN A 1 102 ? 0.368 -6.054 -17.281 1.00 96.56 102 GLN A O 1
ATOM 784 N N . HIS A 1 103 ? 1.589 -6.618 -15.479 1.00 95.50 103 HIS A N 1
ATOM 785 C CA . HIS A 1 103 ? 0.951 -5.670 -14.566 1.00 95.50 103 HIS A CA 1
ATOM 786 C C . HIS A 1 103 ? 1.074 -4.215 -15.052 1.00 95.50 103 HIS A C 1
ATOM 788 O O . HIS A 1 103 ? 0.075 -3.489 -15.117 1.00 95.50 103 HIS A O 1
ATOM 794 N N . HIS A 1 104 ? 2.281 -3.782 -15.425 1.00 95.69 104 HIS A N 1
ATOM 795 C CA . HIS A 1 104 ? 2.511 -2.420 -15.912 1.00 95.69 104 HIS A CA 1
ATOM 796 C C . HIS A 1 104 ? 1.862 -2.161 -17.278 1.00 95.69 104 HIS A C 1
ATOM 798 O O . HIS A 1 104 ? 1.287 -1.092 -17.489 1.00 95.69 104 HIS A O 1
ATOM 804 N N . ALA A 1 105 ? 1.889 -3.139 -18.186 1.00 96.69 105 ALA A N 1
ATOM 805 C CA . ALA A 1 105 ? 1.215 -3.045 -19.476 1.00 96.69 105 ALA A CA 1
ATOM 806 C C . ALA A 1 105 ? -0.304 -2.903 -19.304 1.00 96.69 105 ALA A C 1
ATOM 808 O O . ALA A 1 105 ? -0.897 -1.990 -19.879 1.00 96.69 105 ALA A O 1
ATOM 809 N N . GLY A 1 106 ? -0.921 -3.733 -18.454 1.00 96.25 106 GLY A N 1
ATOM 810 C CA . GLY A 1 106 ? -2.342 -3.627 -18.115 1.00 96.25 106 GLY A CA 1
ATOM 811 C C . GLY A 1 106 ? -2.690 -2.274 -17.494 1.00 96.25 106 GLY A C 1
ATOM 812 O O . GLY A 1 106 ? -3.666 -1.644 -17.897 1.00 96.25 106 GLY A O 1
ATOM 813 N N . SER A 1 107 ? -1.833 -1.770 -16.601 1.00 95.44 107 SER A N 1
ATOM 814 C CA . SER A 1 107 ? -1.982 -0.441 -15.993 1.00 95.44 107 SER A CA 1
ATOM 815 C C . SER A 1 107 ? -1.998 0.693 -17.028 1.00 95.44 107 SER A C 1
ATOM 817 O O . SER A 1 107 ? -2.843 1.579 -16.947 1.00 95.44 107 SER A O 1
ATOM 819 N N . LEU A 1 108 ? -1.102 0.658 -18.022 1.00 95.31 108 LEU A N 1
ATOM 820 C CA . LEU A 1 108 ? -1.024 1.668 -19.087 1.00 95.31 108 LEU A CA 1
ATOM 821 C C . LEU A 1 108 ? -2.162 1.549 -20.111 1.00 95.31 108 LEU A C 1
ATOM 823 O O . LEU A 1 108 ? -2.619 2.552 -20.661 1.00 95.31 108 LEU A O 1
ATOM 827 N N . LEU A 1 109 ? -2.607 0.324 -20.393 1.00 95.50 109 LEU A N 1
ATOM 828 C CA . LEU A 1 109 ? -3.697 0.051 -21.331 1.00 95.50 109 LEU A CA 1
ATOM 829 C C . LEU A 1 109 ? -5.088 0.277 -20.720 1.00 95.50 109 LEU A C 1
ATOM 831 O O . LEU A 1 109 ? -6.063 0.345 -21.469 1.00 95.50 109 LEU A O 1
ATOM 835 N N . GLY A 1 110 ? -5.186 0.399 -19.393 1.00 94.06 110 GLY A N 1
ATOM 836 C CA . GLY A 1 110 ? -6.459 0.419 -18.670 1.00 94.06 110 GLY A CA 1
ATOM 837 C C . GLY A 1 110 ? -7.136 -0.957 -18.597 1.00 94.06 110 GLY A C 1
ATOM 838 O O . GLY A 1 110 ? -8.336 -1.038 -18.340 1.00 94.06 110 GLY A O 1
ATOM 839 N N . ASP A 1 111 ? -6.387 -2.038 -18.831 1.00 95.56 111 ASP A N 1
ATOM 840 C CA . ASP A 1 111 ? -6.867 -3.413 -18.697 1.00 95.56 111 ASP A CA 1
ATOM 841 C C . ASP A 1 111 ? -6.659 -3.893 -17.254 1.00 95.56 111 ASP A C 1
ATOM 843 O O . ASP A 1 111 ? -5.587 -4.367 -16.867 1.00 95.56 111 ASP A O 1
ATOM 847 N N . VAL A 1 112 ? -7.714 -3.754 -16.447 1.00 95.56 112 VAL A N 1
ATOM 848 C CA . VAL A 1 112 ? -7.716 -4.125 -15.023 1.00 95.56 112 VAL A CA 1
ATOM 849 C C . VAL A 1 112 ? -7.455 -5.619 -14.827 1.00 95.56 112 VAL A C 1
ATOM 851 O O . VAL A 1 112 ? -6.794 -6.006 -13.864 1.00 95.56 112 VAL A O 1
ATOM 854 N N . TRP A 1 113 ? -7.935 -6.474 -15.734 1.00 95.38 113 TRP A N 1
ATOM 855 C CA . TRP A 1 113 ? -7.748 -7.915 -15.595 1.00 95.38 113 TRP A CA 1
ATOM 856 C C . TRP A 1 113 ? -6.293 -8.303 -15.834 1.00 95.38 113 TRP A C 1
ATOM 858 O O . TRP A 1 113 ? -5.710 -9.020 -15.023 1.00 95.38 113 TRP A O 1
ATOM 868 N N . MET A 1 114 ? -5.680 -7.770 -16.893 1.00 95.81 114 MET A N 1
ATOM 869 C CA . MET A 1 114 ? -4.251 -7.945 -17.155 1.00 95.81 114 MET A CA 1
ATOM 870 C C . MET A 1 114 ? -3.402 -7.388 -16.008 1.00 95.81 114 MET A C 1
ATOM 872 O O . MET A 1 114 ? -2.462 -8.047 -15.558 1.00 95.81 114 MET A O 1
ATOM 876 N N . GLN A 1 115 ? -3.772 -6.214 -15.486 1.00 95.56 115 GLN A N 1
ATOM 877 C CA . GLN A 1 115 ? -3.104 -5.593 -14.346 1.00 95.56 115 GLN A CA 1
ATOM 878 C C . GLN A 1 115 ? -3.102 -6.517 -13.119 1.00 95.56 115 GLN A C 1
ATOM 880 O O . GLN A 1 115 ? -2.054 -6.734 -12.505 1.00 95.56 115 GLN A O 1
ATOM 885 N N . TRP A 1 116 ? -4.271 -7.041 -12.745 1.00 95.56 116 TRP A N 1
ATOM 886 C CA . TRP A 1 116 ? -4.434 -7.890 -11.566 1.00 95.56 116 TRP A CA 1
ATOM 887 C C . TRP A 1 116 ? -3.788 -9.256 -11.763 1.00 95.56 116 TRP A C 1
ATOM 889 O O . TRP A 1 116 ? -3.076 -9.735 -10.887 1.00 95.56 116 TRP A O 1
ATOM 899 N N . HIS A 1 117 ? -3.977 -9.873 -12.923 1.00 95.31 117 HIS A N 1
ATOM 900 C CA . HIS A 1 117 ? -3.393 -11.174 -13.231 1.00 95.31 117 HIS A CA 1
ATOM 901 C C . HIS A 1 117 ? -1.860 -11.142 -13.217 1.00 95.31 117 HIS A C 1
ATOM 903 O O . HIS A 1 117 ? -1.232 -12.020 -12.622 1.00 95.31 117 HIS A O 1
ATOM 909 N N . GLY A 1 118 ? -1.258 -10.100 -13.803 1.00 95.12 118 GLY A N 1
ATOM 910 C CA . GLY A 1 118 ? 0.186 -9.873 -13.754 1.00 95.12 118 GLY A CA 1
ATOM 911 C C . GLY A 1 118 ? 0.695 -9.685 -12.325 1.00 95.12 118 GLY A C 1
ATOM 912 O O . GLY A 1 118 ? 1.654 -10.340 -11.920 1.00 95.12 118 GLY A O 1
ATOM 913 N N . LEU A 1 119 ? 0.003 -8.866 -11.524 1.00 93.25 119 LEU A N 1
ATOM 914 C CA . LEU A 1 119 ? 0.368 -8.639 -10.124 1.00 93.25 119 LEU A CA 1
ATOM 915 C C . LEU A 1 119 ? 0.248 -9.916 -9.286 1.00 93.25 119 LEU A C 1
ATOM 917 O O . LEU A 1 119 ? 1.142 -10.222 -8.505 1.00 93.25 119 LEU A O 1
ATOM 921 N N . PHE A 1 120 ? -0.830 -10.679 -9.466 1.00 94.00 120 PHE A N 1
ATOM 922 C CA . PHE A 1 120 ? -1.049 -11.940 -8.763 1.00 94.00 120 PHE A CA 1
ATOM 923 C C . PHE A 1 120 ? 0.077 -12.934 -9.029 1.00 94.00 120 PHE A C 1
ATOM 925 O O . PHE A 1 120 ? 0.651 -13.488 -8.094 1.00 94.00 120 PHE A O 1
ATOM 932 N N . ARG A 1 121 ? 0.417 -13.137 -10.307 1.00 94.69 121 ARG A N 1
ATOM 933 C CA . ARG A 1 121 ? 1.510 -14.026 -10.708 1.00 94.69 121 ARG A CA 1
ATOM 934 C C . ARG A 1 121 ? 2.850 -13.542 -10.170 1.00 94.69 121 ARG A C 1
ATOM 936 O O . ARG A 1 121 ? 3.560 -14.331 -9.566 1.00 94.69 121 ARG A O 1
ATOM 943 N N . HIS A 1 122 ? 3.140 -12.247 -10.290 1.00 92.81 122 HIS A N 1
ATOM 944 C CA . HIS A 1 122 ? 4.362 -11.669 -9.733 1.00 92.81 122 HIS A CA 1
ATOM 945 C C . HIS A 1 122 ? 4.469 -11.926 -8.224 1.00 92.81 122 HIS A C 1
ATOM 947 O O . HIS A 1 122 ? 5.500 -12.385 -7.742 1.00 92.81 122 HIS A O 1
ATOM 953 N N . ARG A 1 123 ? 3.376 -11.706 -7.483 1.00 88.38 123 ARG A N 1
ATOM 954 C CA . ARG A 1 123 ? 3.318 -11.979 -6.044 1.00 88.38 123 ARG A CA 1
ATOM 955 C C . ARG A 1 123 ? 3.535 -13.453 -5.721 1.00 88.38 123 ARG A C 1
ATOM 957 O O . ARG A 1 123 ? 4.158 -13.717 -4.706 1.00 88.38 123 ARG A O 1
ATOM 964 N N . LEU A 1 124 ? 3.037 -14.390 -6.531 1.00 89.81 124 LEU A N 1
ATOM 965 C CA . LEU A 1 124 ? 3.265 -15.826 -6.328 1.00 89.81 124 LEU A CA 1
ATOM 966 C C . LEU A 1 124 ? 4.706 -16.250 -6.632 1.00 89.81 124 LEU A C 1
ATOM 968 O O . LEU A 1 124 ? 5.251 -17.084 -5.910 1.00 89.81 124 LEU A O 1
ATOM 972 N N . ASP A 1 125 ? 5.306 -15.678 -7.674 1.00 90.06 125 ASP A N 1
ATOM 973 C CA . ASP A 1 125 ? 6.650 -16.038 -8.128 1.00 90.06 125 ASP A CA 1
ATOM 974 C C . ASP A 1 125 ? 7.737 -15.459 -7.207 1.00 90.06 125 ASP A C 1
ATOM 976 O O . ASP A 1 125 ? 8.763 -16.097 -6.968 1.00 90.06 125 ASP A O 1
ATOM 980 N N . GLU A 1 126 ? 7.493 -14.279 -6.629 1.00 87.75 126 GLU A N 1
ATOM 981 C CA . GLU A 1 126 ? 8.471 -13.525 -5.839 1.00 87.75 126 GLU A CA 1
ATOM 982 C C . GLU A 1 126 ? 7.995 -13.253 -4.402 1.00 87.75 126 GLU A C 1
ATOM 984 O O . GLU A 1 126 ? 8.145 -12.145 -3.886 1.00 87.75 126 GLU A O 1
ATOM 989 N N . ILE A 1 127 ? 7.427 -14.257 -3.717 1.00 85.25 127 ILE A N 1
ATOM 990 C CA . ILE A 1 127 ? 7.001 -14.099 -2.313 1.00 85.25 127 ILE A CA 1
ATOM 991 C C . ILE A 1 127 ? 8.225 -13.818 -1.422 1.00 85.25 127 ILE A C 1
ATOM 993 O O . ILE A 1 127 ? 9.061 -14.708 -1.216 1.00 85.25 127 ILE A O 1
ATOM 997 N N . PRO A 1 128 ? 8.320 -12.639 -0.778 1.00 88.00 128 PRO A N 1
ATOM 998 C CA . PRO A 1 128 ? 9.401 -12.343 0.150 1.00 88.00 128 PRO A CA 1
ATOM 999 C C . PRO A 1 128 ? 9.102 -12.991 1.509 1.00 88.00 128 PRO A C 1
ATOM 1001 O O . PRO A 1 128 ? 8.721 -12.308 2.456 1.00 88.00 128 PRO A O 1
ATOM 1004 N N . TYR A 1 129 ? 9.256 -14.314 1.634 1.00 91.88 129 TYR A N 1
ATOM 1005 C CA . TYR A 1 129 ? 8.803 -15.078 2.812 1.00 91.88 129 TYR A CA 1
ATOM 1006 C C . TYR A 1 129 ? 9.244 -14.492 4.163 1.00 91.88 129 TYR A C 1
ATOM 1008 O O . TYR A 1 129 ? 8.463 -14.496 5.112 1.00 91.88 129 TYR A O 1
ATOM 1016 N N . GLY A 1 130 ? 10.465 -13.951 4.253 1.00 91.75 130 GLY A N 1
ATOM 1017 C CA . GLY A 1 130 ? 10.946 -13.278 5.465 1.00 91.75 130 GLY A CA 1
ATOM 1018 C C . GLY A 1 130 ? 10.167 -12.000 5.798 1.00 91.75 130 GLY A C 1
ATOM 1019 O O . GLY A 1 130 ? 9.776 -11.803 6.947 1.00 91.75 130 GLY A O 1
ATOM 1020 N N . MET A 1 131 ? 9.884 -11.168 4.793 1.00 92.75 131 MET A N 1
ATOM 1021 C CA . MET A 1 131 ? 9.110 -9.931 4.962 1.00 92.75 131 MET A CA 1
ATOM 1022 C C . MET A 1 131 ? 7.633 -10.223 5.211 1.00 92.75 131 MET A C 1
ATOM 1024 O O . MET A 1 131 ? 7.022 -9.590 6.067 1.00 92.75 131 MET A O 1
ATOM 1028 N N . LEU A 1 132 ? 7.084 -11.238 4.539 1.00 94.12 132 LEU A N 1
ATOM 1029 C CA . LEU A 1 132 ? 5.740 -11.744 4.800 1.00 94.12 132 LEU A CA 1
ATOM 1030 C C . LEU A 1 132 ? 5.608 -12.228 6.249 1.00 94.12 132 LEU A C 1
ATOM 1032 O O . LEU A 1 132 ? 4.678 -11.828 6.940 1.00 94.12 132 LEU A O 1
ATOM 1036 N N . ALA A 1 133 ? 6.553 -13.035 6.742 1.00 96.00 133 ALA A N 1
ATOM 1037 C CA . ALA A 1 133 ? 6.537 -13.510 8.124 1.00 96.00 133 ALA A CA 1
ATOM 1038 C C . ALA A 1 133 ? 6.607 -12.350 9.131 1.00 96.00 133 ALA A C 1
ATOM 1040 O O . ALA A 1 133 ? 5.882 -12.355 10.127 1.00 96.00 133 ALA A O 1
ATOM 1041 N N . LEU A 1 134 ? 7.432 -11.336 8.853 1.00 95.94 134 LEU A N 1
ATOM 1042 C CA . LEU A 1 134 ? 7.556 -10.141 9.686 1.00 95.94 134 LEU A CA 1
ATOM 1043 C C . LEU A 1 134 ? 6.267 -9.307 9.702 1.00 95.94 134 LEU A C 1
ATOM 1045 O O . LEU A 1 134 ? 5.800 -8.927 10.777 1.00 95.94 134 LEU A O 1
ATOM 1049 N N . ALA A 1 135 ? 5.652 -9.084 8.537 1.00 96.69 135 ALA A N 1
ATOM 1050 C CA . ALA A 1 135 ? 4.372 -8.387 8.411 1.00 96.69 135 ALA A CA 1
ATOM 1051 C C . ALA A 1 135 ? 3.248 -9.152 9.119 1.00 96.69 135 ALA A C 1
ATOM 1053 O O . ALA A 1 135 ? 2.510 -8.567 9.913 1.00 96.69 135 ALA A O 1
ATOM 1054 N N . CYS A 1 136 ? 3.165 -10.472 8.919 1.00 97.75 136 CYS A N 1
ATOM 1055 C CA . CYS A 1 136 ? 2.224 -11.341 9.621 1.00 97.75 136 CYS A CA 1
ATOM 1056 C C . CYS A 1 136 ? 2.417 -11.288 11.136 1.00 97.75 136 CYS A C 1
ATOM 1058 O O . CYS A 1 136 ? 1.429 -11.2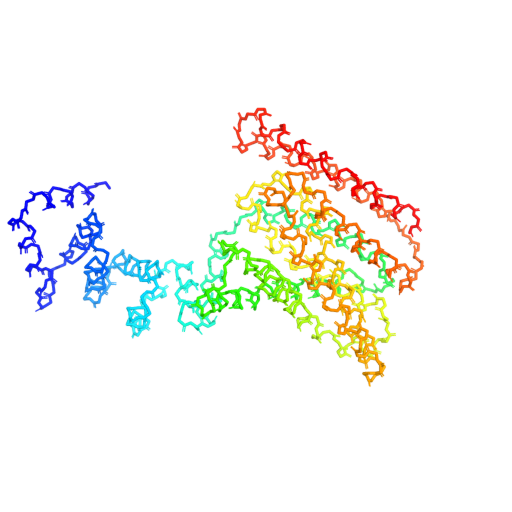33 11.862 1.00 97.75 136 CYS A O 1
ATOM 1060 N N . PHE A 1 137 ? 3.658 -11.274 11.628 1.00 98.06 137 PHE A N 1
ATOM 1061 C CA . PHE A 1 137 ? 3.932 -11.163 13.058 1.00 98.06 137 PHE A CA 1
ATOM 1062 C C . PHE A 1 137 ? 3.470 -9.812 13.620 1.00 98.06 137 PHE A C 1
ATOM 1064 O O . PHE A 1 137 ? 2.715 -9.782 14.592 1.00 98.06 137 PHE A O 1
ATOM 1071 N N . ALA A 1 138 ? 3.842 -8.699 12.978 1.00 97.62 138 ALA A N 1
ATOM 1072 C CA . ALA A 1 138 ? 3.414 -7.362 13.389 1.00 97.62 138 ALA A CA 1
ATOM 1073 C C . ALA A 1 138 ? 1.881 -7.215 13.368 1.00 97.62 138 ALA A C 1
ATOM 1075 O O . ALA A 1 138 ? 1.291 -6.674 14.307 1.00 97.62 138 ALA A O 1
ATOM 1076 N N . ALA A 1 139 ? 1.223 -7.746 12.335 1.00 98.06 139 ALA A N 1
ATOM 1077 C CA . ALA A 1 139 ? -0.229 -7.741 12.246 1.00 98.06 139 ALA A CA 1
ATOM 1078 C C . ALA A 1 139 ? -0.878 -8.655 13.294 1.00 98.06 139 ALA A C 1
ATOM 1080 O O . ALA A 1 139 ? -1.889 -8.280 13.880 1.00 98.06 139 ALA A O 1
ATOM 1081 N N . ALA A 1 140 ? -0.292 -9.819 13.590 1.00 98.25 140 ALA A N 1
ATOM 1082 C CA . ALA A 1 140 ? -0.798 -10.746 14.600 1.00 98.25 140 ALA A CA 1
ATOM 1083 C C . ALA A 1 140 ? -0.792 -10.138 16.011 1.00 98.25 140 ALA A C 1
ATOM 1085 O O . ALA A 1 140 ? -1.716 -10.389 16.786 1.00 98.25 140 ALA A O 1
ATOM 1086 N N . LEU A 1 141 ? 0.200 -9.303 16.341 1.00 97.81 141 LEU A N 1
ATOM 1087 C CA . LEU A 1 141 ? 0.228 -8.568 17.609 1.00 97.81 141 LEU A CA 1
ATOM 1088 C C . LEU A 1 141 ? -0.985 -7.638 17.738 1.00 97.81 141 LEU A C 1
ATOM 1090 O O . LEU A 1 141 ? -1.724 -7.721 18.721 1.00 97.81 141 LEU A O 1
ATOM 1094 N N . TRP A 1 142 ? -1.243 -6.805 16.724 1.00 97.81 142 TRP A N 1
ATOM 1095 C CA . TRP A 1 142 ? -2.424 -5.937 16.709 1.00 97.81 142 TRP A CA 1
ATOM 1096 C C . TRP A 1 142 ? -3.728 -6.720 16.653 1.00 97.81 142 TRP A C 1
ATOM 1098 O O . TRP A 1 142 ? -4.678 -6.379 17.354 1.00 97.81 142 TRP A O 1
ATOM 1108 N N . TYR A 1 143 ? -3.762 -7.804 15.883 1.00 98.00 143 TYR A N 1
ATOM 1109 C CA . TYR A 1 143 ? -4.904 -8.702 15.810 1.00 98.00 143 TYR A CA 1
ATOM 1110 C C . TYR A 1 143 ? -5.290 -9.207 17.200 1.00 98.00 143 TYR A C 1
ATOM 1112 O O . TYR A 1 143 ? -6.449 -9.117 17.603 1.00 98.00 143 TYR A O 1
ATOM 1120 N N . PHE A 1 144 ? -4.301 -9.695 17.953 1.00 96.12 144 PHE A N 1
ATOM 1121 C CA . PHE A 1 144 ? -4.487 -10.211 19.301 1.00 96.12 144 PHE A CA 1
ATOM 1122 C C . PHE A 1 144 ? -4.912 -9.114 20.287 1.00 96.12 144 PHE A C 1
ATOM 1124 O O . PHE A 1 144 ? -5.737 -9.360 21.163 1.00 96.12 144 PHE A O 1
ATOM 1131 N N . ILE A 1 145 ? -4.394 -7.893 20.154 1.00 94.50 145 ILE A N 1
ATOM 1132 C CA . ILE A 1 145 ? -4.823 -6.751 20.976 1.00 94.50 145 ILE A CA 1
ATOM 1133 C C . ILE A 1 145 ? -6.287 -6.386 20.674 1.00 94.50 145 ILE A C 1
ATOM 1135 O O . ILE A 1 145 ? -7.101 -6.278 21.589 1.00 94.50 145 ILE A O 1
ATOM 1139 N N . LEU A 1 146 ? -6.661 -6.254 19.401 1.00 95.06 146 LEU A N 1
ATOM 1140 C CA . LEU A 1 146 ? -7.996 -5.810 18.989 1.00 95.06 146 LEU A CA 1
ATOM 1141 C C . LEU A 1 146 ? -9.083 -6.850 19.274 1.00 95.06 146 LEU A C 1
ATOM 1143 O O . LEU A 1 146 ? -10.142 -6.515 19.799 1.00 95.06 146 LEU A O 1
ATOM 1147 N N . VAL A 1 147 ? -8.833 -8.128 18.981 1.00 94.56 147 VAL A N 1
ATOM 1148 C CA . VAL A 1 147 ? -9.842 -9.198 19.116 1.00 94.56 147 VAL A CA 1
ATOM 1149 C C . VAL A 1 147 ? -10.283 -9.427 20.562 1.00 94.56 147 VAL A C 1
ATOM 1151 O O . VAL A 1 147 ? -11.367 -9.952 20.812 1.00 94.56 147 VAL A O 1
ATOM 1154 N N . GLN A 1 148 ? -9.462 -9.009 21.522 1.00 91.56 148 GLN A N 1
ATOM 1155 C CA . GLN A 1 148 ? -9.787 -9.048 22.942 1.00 91.56 148 GLN A CA 1
ATOM 1156 C C . GLN A 1 148 ? -10.885 -8.059 23.343 1.00 91.56 148 GLN A C 1
ATOM 1158 O O . GLN A 1 148 ? -11.601 -8.334 24.298 1.00 91.56 148 GLN A O 1
ATOM 1163 N N . HIS A 1 149 ? -11.077 -6.988 22.571 1.00 90.94 149 HIS A N 1
ATOM 1164 C CA . HIS A 1 149 ? -12.159 -6.017 22.759 1.00 90.94 149 HIS A CA 1
ATOM 1165 C C . HIS A 1 149 ? -13.482 -6.478 22.123 1.00 90.94 149 HIS A C 1
ATOM 1167 O O . HIS A 1 149 ? -14.505 -5.807 22.234 1.00 90.94 149 HIS A O 1
ATOM 1173 N N . SER A 1 150 ? -13.485 -7.623 21.429 1.00 89.69 150 SER A N 1
ATOM 1174 C CA . SER A 1 150 ? -14.707 -8.229 20.906 1.00 89.69 150 SER A CA 1
ATOM 1175 C C . SER A 1 150 ? -15.403 -9.069 21.978 1.00 89.69 150 SER A C 1
ATOM 1177 O O . SER A 1 150 ? -14.755 -9.754 22.770 1.00 89.69 150 SER A O 1
ATOM 1179 N N . ASP A 1 151 ? -16.734 -9.130 21.899 1.00 87.12 151 ASP A N 1
ATOM 1180 C CA . ASP A 1 151 ? -17.559 -10.016 22.724 1.00 87.12 151 ASP A CA 1
ATOM 1181 C C . ASP A 1 151 ? -17.067 -11.478 22.699 1.00 87.12 151 ASP A C 1
ATOM 1183 O O . ASP A 1 151 ? -16.567 -11.979 21.681 1.00 87.12 151 ASP A O 1
ATOM 1187 N N . HIS A 1 152 ? -17.250 -12.184 23.821 1.00 85.06 152 HIS A N 1
ATOM 1188 C CA . HIS A 1 152 ? -16.922 -13.605 23.984 1.00 85.06 152 HIS A CA 1
ATOM 1189 C C . HIS A 1 152 ? -17.892 -14.511 23.212 1.00 85.06 152 HIS A C 1
ATOM 1191 O O . HIS A 1 152 ? -18.757 -15.174 23.780 1.00 85.06 152 HIS A O 1
ATOM 1197 N N . GLU A 1 153 ? -17.734 -14.557 21.893 1.00 87.38 153 GLU A N 1
ATOM 1198 C CA . GLU A 1 153 ? -18.488 -15.444 21.008 1.00 87.38 153 GLU A CA 1
ATOM 1199 C C . GLU A 1 153 ? -17.637 -16.627 20.530 1.00 87.38 153 GLU A C 1
ATOM 1201 O O . GLU A 1 153 ? -16.414 -16.532 20.410 1.00 87.38 153 GLU A O 1
ATOM 1206 N N . ARG A 1 154 ? -18.295 -17.736 20.155 1.00 89.88 154 ARG A N 1
ATOM 1207 C CA . ARG A 1 154 ? -17.640 -18.945 19.611 1.00 89.88 154 ARG A CA 1
ATOM 1208 C C . ARG A 1 154 ? -16.671 -18.640 18.461 1.00 89.88 154 ARG A C 1
ATOM 1210 O O . ARG A 1 154 ? -15.644 -19.294 18.335 1.00 89.88 154 ARG A O 1
ATOM 1217 N N . TRP A 1 155 ? -16.996 -17.644 17.638 1.00 92.31 155 TRP A N 1
ATOM 1218 C CA . TRP A 1 155 ? -16.234 -17.267 16.446 1.00 92.31 155 TRP A CA 1
ATOM 1219 C C . TRP A 1 155 ? -15.410 -15.986 16.629 1.00 92.31 155 TRP A C 1
ATOM 1221 O O . TRP A 1 155 ? -14.967 -15.414 15.633 1.00 92.31 155 TRP A O 1
ATOM 1231 N N . ARG A 1 156 ? -15.175 -15.543 17.878 1.00 91.88 156 ARG A N 1
ATOM 1232 C CA . ARG A 1 156 ? -14.452 -14.295 18.196 1.00 91.88 156 ARG A CA 1
ATOM 1233 C C . ARG A 1 156 ? -13.125 -14.174 17.448 1.00 91.88 156 ARG A C 1
ATOM 1235 O O . ARG A 1 156 ? -12.812 -13.109 16.939 1.00 91.88 156 ARG A O 1
ATOM 1242 N N . TRP A 1 157 ? -12.382 -15.275 17.356 1.00 94.75 157 TRP A N 1
ATOM 1243 C CA . TRP A 1 157 ? -11.052 -15.329 16.747 1.00 94.75 157 TRP A CA 1
ATOM 1244 C C . TRP A 1 157 ? -11.038 -15.634 15.253 1.00 94.75 157 TRP A C 1
ATOM 1246 O O . TRP A 1 157 ? -10.008 -15.434 14.628 1.00 94.75 157 TRP A O 1
ATOM 1256 N N . ALA A 1 158 ? -12.128 -16.139 14.681 1.00 95.94 158 ALA A N 1
ATOM 1257 C CA . ALA A 1 158 ? -12.170 -16.516 13.268 1.00 95.94 158 ALA A CA 1
ATOM 1258 C C . ALA A 1 158 ? -12.868 -15.452 12.419 1.00 95.94 158 ALA A C 1
ATOM 1260 O O . ALA A 1 158 ? -12.459 -15.171 11.299 1.00 95.94 158 ALA A O 1
ATOM 1261 N N . ARG A 1 159 ? -13.914 -14.822 12.960 1.00 94.69 159 ARG A N 1
ATOM 1262 C CA . ARG A 1 159 ? -14.693 -13.804 12.252 1.00 94.69 159 ARG A CA 1
ATOM 1263 C C . ARG A 1 159 ? -13.843 -12.616 11.771 1.00 94.69 159 ARG A C 1
ATOM 1265 O O . ARG A 1 159 ? -14.014 -12.232 10.616 1.00 94.69 159 ARG A O 1
ATOM 1272 N N . PRO A 1 160 ? -12.927 -12.047 12.580 1.00 97.12 160 PRO A N 1
ATOM 1273 C CA . PRO A 1 160 ? -12.101 -10.932 12.130 1.00 97.12 160 PRO A CA 1
ATOM 1274 C C . PRO A 1 160 ? -11.157 -11.267 10.974 1.00 97.12 160 PRO A C 1
ATOM 1276 O O . PRO A 1 160 ? -10.765 -10.361 10.249 1.00 97.12 160 PRO A O 1
ATOM 1279 N N . ILE A 1 161 ? -10.832 -12.549 10.758 1.00 98.25 161 ILE A N 1
ATOM 1280 C CA . ILE A 1 161 ? -9.981 -12.983 9.642 1.00 98.25 161 ILE A CA 1
ATOM 1281 C C . ILE A 1 161 ? -10.612 -12.583 8.307 1.00 98.25 161 ILE A C 1
ATOM 1283 O O . ILE A 1 161 ? -9.914 -12.104 7.426 1.00 98.25 161 ILE A O 1
ATOM 1287 N N . VAL A 1 162 ? -11.934 -12.707 8.160 1.00 98.06 162 VAL A N 1
ATOM 1288 C CA . VAL A 1 162 ? -12.616 -12.333 6.909 1.00 98.06 162 VAL A CA 1
ATOM 1289 C C . VAL A 1 162 ? -12.513 -10.826 6.654 1.00 98.06 162 VAL A C 1
ATOM 1291 O O . VAL A 1 162 ? -12.272 -10.410 5.525 1.00 98.06 162 VAL A O 1
ATOM 1294 N N . ALA A 1 163 ? -12.638 -10.008 7.703 1.00 98.44 163 ALA A N 1
ATOM 1295 C CA . ALA A 1 163 ? -12.458 -8.559 7.613 1.00 98.44 163 ALA A CA 1
ATOM 1296 C C . ALA A 1 163 ? -11.002 -8.185 7.288 1.00 98.44 163 ALA A C 1
ATOM 1298 O O . ALA A 1 163 ? -10.760 -7.351 6.423 1.00 98.44 163 ALA A O 1
ATOM 1299 N N . LEU A 1 164 ? -10.034 -8.866 7.906 1.00 98.75 164 LEU A N 1
ATOM 1300 C CA . LEU A 1 164 ? -8.614 -8.715 7.593 1.00 98.75 164 LEU A CA 1
ATOM 1301 C C . LEU A 1 164 ? -8.325 -9.058 6.127 1.00 98.75 164 LEU A C 1
ATOM 1303 O O . LEU A 1 164 ? -7.685 -8.279 5.429 1.00 98.75 164 LEU A O 1
ATOM 1307 N N . MET A 1 165 ? -8.859 -10.167 5.612 1.00 98.56 165 MET A N 1
ATOM 1308 C CA . MET A 1 165 ? -8.692 -10.526 4.201 1.00 98.56 165 MET A CA 1
ATOM 1309 C C . MET A 1 165 ? -9.371 -9.530 3.254 1.00 98.56 165 MET A C 1
ATOM 1311 O O . MET A 1 165 ? -8.846 -9.276 2.175 1.00 98.56 165 MET A O 1
ATOM 1315 N N . ALA A 1 166 ? -10.494 -8.923 3.649 1.00 98.75 166 ALA A N 1
ATOM 1316 C CA . ALA A 1 166 ? -11.097 -7.825 2.892 1.00 98.75 166 ALA A CA 1
ATOM 1317 C C . ALA A 1 166 ? -10.187 -6.580 2.868 1.00 98.75 166 ALA A C 1
ATOM 1319 O O . ALA A 1 166 ? -10.100 -5.905 1.845 1.00 98.75 166 ALA A O 1
ATOM 1320 N N . GLY A 1 167 ? -9.455 -6.325 3.956 1.00 98.62 167 GLY A N 1
ATOM 1321 C CA . GLY A 1 167 ? -8.368 -5.346 4.020 1.00 98.62 167 GLY A CA 1
ATOM 1322 C C . GLY A 1 167 ? -7.258 -5.613 3.005 1.00 98.62 167 GLY A C 1
ATOM 1323 O O . GLY A 1 167 ? -6.961 -4.748 2.187 1.00 98.62 167 GLY A O 1
ATOM 1324 N N . VAL A 1 168 ? -6.714 -6.833 2.992 1.00 98.06 168 VAL A N 1
ATOM 1325 C CA . VAL A 1 168 ? -5.704 -7.271 2.005 1.00 98.06 168 VAL A CA 1
ATOM 1326 C C . VAL A 1 168 ? -6.237 -7.115 0.577 1.00 98.06 168 VAL A C 1
ATOM 1328 O O . VAL A 1 168 ? -5.581 -6.537 -0.286 1.00 98.06 168 VAL A O 1
ATOM 1331 N N . ALA A 1 169 ? -7.471 -7.563 0.328 1.00 97.81 169 ALA A N 1
ATOM 1332 C CA . ALA A 1 169 ? -8.114 -7.440 -0.977 1.00 97.81 169 ALA A CA 1
ATOM 1333 C C . ALA A 1 169 ? -8.325 -5.978 -1.400 1.00 97.81 169 ALA A C 1
ATOM 1335 O O . ALA A 1 169 ? -8.307 -5.685 -2.592 1.00 97.81 169 ALA A O 1
ATOM 1336 N N . SER A 1 170 ? -8.483 -5.045 -0.455 1.00 98.44 170 SER A N 1
ATOM 1337 C CA . SER A 1 170 ? -8.686 -3.629 -0.775 1.00 98.44 170 SER A CA 1
ATOM 1338 C C . SER A 1 170 ? -7.444 -2.930 -1.350 1.00 98.44 170 SER A C 1
ATOM 1340 O O . SER A 1 170 ? -7.589 -1.877 -1.967 1.00 98.44 170 SER A O 1
ATOM 1342 N N . VAL A 1 171 ? -6.248 -3.529 -1.261 1.00 96.94 171 VAL A N 1
ATOM 1343 C CA . VAL A 1 171 ? -5.037 -3.031 -1.946 1.00 96.94 171 VAL A CA 1
ATOM 1344 C C . VAL A 1 171 ? -5.169 -3.099 -3.471 1.00 96.94 171 VAL A C 1
ATOM 1346 O O . VAL A 1 171 ? -4.662 -2.238 -4.181 1.00 96.94 171 VAL A O 1
ATOM 1349 N N . TRP A 1 172 ? -5.908 -4.068 -4.003 1.00 95.00 172 TRP A N 1
ATOM 1350 C CA . TRP A 1 172 ? -6.044 -4.286 -5.445 1.00 95.00 172 TRP A CA 1
ATOM 1351 C C . TRP A 1 172 ? -6.759 -3.137 -6.170 1.00 95.00 172 TRP A C 1
ATOM 1353 O O . TRP A 1 172 ? -6.170 -2.562 -7.089 1.00 95.00 172 TRP A O 1
ATOM 1363 N N . PRO A 1 173 ? -7.977 -2.720 -5.762 1.00 96.81 173 PRO A N 1
ATOM 1364 C CA . PRO A 1 173 ? -8.600 -1.530 -6.334 1.00 96.81 173 PRO A CA 1
ATOM 1365 C C . PRO A 1 173 ? -7.799 -0.257 -6.030 1.00 96.81 173 PRO A C 1
ATOM 1367 O O . PRO A 1 173 ? -7.774 0.641 -6.868 1.00 96.81 173 PRO A O 1
ATOM 1370 N N . THR A 1 174 ? -7.090 -0.183 -4.897 1.00 97.25 174 THR A N 1
ATOM 1371 C CA . THR A 1 174 ? -6.160 0.921 -4.615 1.00 97.25 174 THR A CA 1
ATOM 1372 C C . THR A 1 174 ? -5.073 1.021 -5.684 1.00 97.25 174 THR A C 1
ATOM 1374 O O . THR A 1 174 ? -4.889 2.093 -6.249 1.00 97.25 174 THR A O 1
ATOM 1377 N N . LEU A 1 175 ? -4.397 -0.075 -6.033 1.00 94.88 175 LEU A N 1
ATOM 1378 C CA . LEU A 1 175 ? -3.360 -0.074 -7.070 1.00 94.88 175 LEU A CA 1
ATOM 1379 C C . LEU A 1 175 ? -3.921 0.236 -8.466 1.00 94.88 175 LEU A C 1
ATOM 1381 O O . LEU A 1 175 ? -3.267 0.906 -9.263 1.00 94.88 175 LEU A O 1
ATOM 1385 N N . THR A 1 176 ? -5.151 -0.185 -8.766 1.00 95.56 176 THR A N 1
ATOM 1386 C CA . THR A 1 176 ? -5.827 0.194 -10.017 1.00 95.56 176 THR A CA 1
ATOM 1387 C C . THR A 1 176 ? -6.115 1.691 -10.083 1.00 95.56 176 THR A C 1
ATOM 1389 O O . THR A 1 176 ? -5.842 2.324 -11.103 1.00 95.56 176 THR A O 1
ATOM 1392 N N . ILE A 1 177 ? -6.623 2.286 -9.001 1.00 96.44 177 ILE A N 1
ATOM 1393 C CA . ILE A 1 177 ? -6.866 3.732 -8.950 1.00 96.44 177 ILE A CA 1
ATOM 1394 C C . ILE A 1 177 ? -5.541 4.504 -8.990 1.00 96.44 177 ILE A C 1
ATOM 1396 O O . ILE A 1 177 ? -5.470 5.507 -9.693 1.00 96.44 177 ILE A O 1
ATOM 1400 N N . LEU A 1 178 ? -4.494 4.028 -8.306 1.00 94.88 178 LEU A N 1
ATOM 1401 C CA . LEU A 1 178 ? -3.142 4.597 -8.373 1.00 94.88 178 LEU A CA 1
ATOM 1402 C C . LEU A 1 178 ? -2.641 4.634 -9.820 1.00 94.88 178 LEU A C 1
ATOM 1404 O O . LEU A 1 178 ? -2.289 5.701 -10.315 1.00 94.88 178 LEU A O 1
ATOM 1408 N N . ALA A 1 179 ? -2.677 3.496 -10.518 1.00 92.81 179 ALA A N 1
ATOM 1409 C CA . ALA A 1 179 ? -2.281 3.416 -11.921 1.00 92.81 179 ALA A CA 1
ATOM 1410 C C . ALA A 1 179 ? -3.063 4.417 -12.783 1.00 92.81 179 ALA A C 1
ATOM 1412 O O . ALA A 1 179 ? -2.483 5.128 -13.603 1.00 92.81 179 ALA A O 1
ATOM 1413 N N . TYR A 1 180 ? -4.373 4.535 -12.562 1.00 93.50 180 TYR A N 1
ATOM 1414 C CA . TYR A 1 180 ? -5.184 5.515 -13.274 1.00 93.50 180 TYR A CA 1
ATOM 1415 C C . TYR A 1 180 ? -4.767 6.966 -12.971 1.00 93.50 180 TYR A C 1
ATOM 1417 O O . TYR A 1 180 ? -4.617 7.776 -13.889 1.00 93.50 180 TYR A O 1
ATOM 1425 N N . GLN A 1 181 ? -4.535 7.298 -11.700 1.00 93.88 181 GLN A N 1
ATOM 1426 C CA . GLN A 1 181 ? -4.078 8.620 -11.264 1.00 93.88 181 GLN A CA 1
ATOM 1427 C C . GLN A 1 181 ? -2.715 8.984 -11.877 1.00 93.88 181 GLN A C 1
ATOM 1429 O O . GLN A 1 181 ? -2.544 10.091 -12.392 1.00 93.88 181 GLN A O 1
ATOM 1434 N N . GLU A 1 182 ? -1.754 8.062 -11.888 1.00 91.00 182 GLU A N 1
ATOM 1435 C CA . GLU A 1 182 ? -0.403 8.324 -12.399 1.00 91.00 182 GLU A CA 1
ATOM 1436 C C . GLU A 1 182 ? -0.340 8.372 -13.930 1.00 91.00 182 GLU A C 1
ATOM 1438 O O . GLU A 1 182 ? 0.322 9.245 -14.503 1.00 91.00 182 GLU A O 1
ATOM 1443 N N . PHE A 1 183 ? -1.025 7.451 -14.614 1.00 88.38 183 PHE A N 1
ATOM 1444 C CA . PHE A 1 183 ? -0.916 7.320 -16.068 1.00 88.38 183 PHE A CA 1
ATOM 1445 C C . PHE A 1 183 ? -1.906 8.190 -16.839 1.00 88.38 183 PHE A C 1
ATOM 1447 O O . PHE A 1 183 ? -1.570 8.650 -17.930 1.00 88.38 183 PHE A O 1
ATOM 1454 N N . HIS A 1 184 ? -3.093 8.457 -16.287 1.00 87.06 184 HIS A N 1
ATOM 1455 C CA . HIS A 1 184 ? -4.128 9.232 -16.978 1.00 87.06 184 HIS A CA 1
ATOM 1456 C C . HIS A 1 184 ? -4.342 10.631 -16.401 1.00 87.06 184 HIS A C 1
ATOM 1458 O O . HIS A 1 184 ? -4.691 11.535 -17.157 1.00 87.06 184 HIS A O 1
ATOM 1464 N N . GLN A 1 185 ? -4.125 10.837 -15.098 1.00 90.56 185 GLN A N 1
ATOM 1465 C CA . GLN A 1 185 ? -4.270 12.161 -14.474 1.00 90.56 185 GLN A CA 1
ATOM 1466 C C . GLN A 1 185 ? -2.929 12.880 -14.267 1.00 90.56 185 GLN A C 1
ATOM 1468 O O . GLN A 1 185 ? -2.923 14.077 -13.987 1.00 90.56 185 GLN A O 1
ATOM 1473 N N . GLY A 1 186 ? -1.800 12.177 -14.417 1.00 89.81 186 GLY A N 1
ATOM 1474 C CA . GLY A 1 186 ? -0.463 12.740 -14.223 1.00 89.81 186 GLY A CA 1
ATOM 1475 C C . GLY A 1 186 ? -0.163 13.122 -12.772 1.00 89.81 186 GLY A C 1
ATOM 1476 O O . GLY A 1 186 ? 0.721 13.942 -12.526 1.00 89.81 186 GLY A O 1
ATOM 1477 N N . MET A 1 187 ? -0.904 12.566 -11.809 1.00 92.12 187 MET A N 1
ATOM 1478 C CA . MET A 1 187 ? -0.649 12.803 -10.391 1.00 92.12 187 MET A CA 1
ATOM 1479 C C . MET A 1 187 ? 0.662 12.120 -9.992 1.00 92.12 187 MET A C 1
ATOM 1481 O O . MET A 1 187 ? 0.881 10.959 -10.317 1.00 92.12 187 MET A O 1
ATOM 1485 N N . THR A 1 188 ? 1.540 12.831 -9.286 1.00 92.62 188 THR A N 1
ATOM 1486 C CA . THR A 1 188 ? 2.821 12.278 -8.831 1.00 92.62 188 THR A CA 1
ATOM 1487 C C . THR A 1 188 ? 3.269 12.924 -7.527 1.00 92.62 188 THR A C 1
ATOM 1489 O O . THR A 1 188 ? 3.095 14.127 -7.322 1.00 92.62 188 THR A O 1
ATOM 1492 N N . ALA A 1 189 ? 3.908 12.128 -6.667 1.00 89.00 189 ALA A N 1
ATOM 1493 C CA . ALA A 1 189 ? 4.526 12.597 -5.432 1.00 89.00 189 ALA A CA 1
ATOM 1494 C C . ALA A 1 189 ? 5.661 13.610 -5.664 1.00 89.00 189 ALA A C 1
ATOM 1496 O O . ALA A 1 189 ? 6.002 14.345 -4.742 1.00 89.00 189 ALA A O 1
ATOM 1497 N N . ALA A 1 190 ? 6.255 13.649 -6.862 1.00 90.19 190 ALA A N 1
ATOM 1498 C CA . ALA A 1 190 ? 7.362 14.546 -7.206 1.00 90.19 190 ALA A CA 1
ATOM 1499 C C . ALA A 1 190 ? 6.906 15.914 -7.757 1.00 90.19 190 ALA A C 1
ATOM 1501 O O . ALA A 1 190 ? 7.738 16.727 -8.162 1.00 90.19 190 ALA A O 1
ATOM 1502 N N . ALA A 1 191 ? 5.596 16.168 -7.822 1.00 90.50 191 ALA A N 1
ATOM 1503 C CA . ALA A 1 191 ? 5.064 17.434 -8.312 1.00 90.50 191 ALA A CA 1
ATOM 1504 C C . ALA A 1 191 ? 5.398 18.597 -7.351 1.00 90.50 191 ALA A C 1
ATOM 1506 O O . ALA A 1 191 ? 5.571 18.381 -6.154 1.00 90.50 191 ALA A O 1
ATOM 1507 N N . PRO A 1 192 ? 5.477 19.850 -7.832 1.00 91.69 192 PRO A N 1
ATOM 1508 C CA . PRO A 1 192 ? 5.657 20.996 -6.948 1.00 91.69 192 PRO A CA 1
ATOM 1509 C C . PRO A 1 192 ? 4.389 21.282 -6.133 1.00 91.69 192 PRO A C 1
ATOM 1511 O O . PRO A 1 192 ? 3.266 21.058 -6.601 1.00 91.69 192 PRO A O 1
ATOM 1514 N N . PHE A 1 193 ? 4.562 21.884 -4.956 1.00 90.50 193 PHE A N 1
ATOM 1515 C CA . PHE A 1 193 ? 3.454 22.404 -4.155 1.00 90.50 193 PHE A CA 1
ATOM 1516 C C . PHE A 1 193 ? 2.534 23.317 -4.993 1.00 90.50 193 PHE A C 1
ATOM 1518 O O . PHE A 1 193 ? 3.035 24.149 -5.758 1.00 90.50 193 PHE A O 1
ATOM 1525 N N . PRO A 1 194 ? 1.195 23.210 -4.870 1.00 92.50 194 PRO A N 1
ATOM 1526 C CA . PRO A 1 194 ? 0.432 22.350 -3.952 1.00 92.50 194 PRO A CA 1
ATOM 1527 C C . PRO A 1 194 ? 0.060 20.967 -4.519 1.00 92.50 194 PRO A C 1
ATOM 1529 O O . PRO A 1 194 ? -0.737 20.252 -3.913 1.00 92.50 194 PRO A O 1
ATOM 1532 N N . HIS A 1 195 ? 0.564 20.591 -5.696 1.00 93.25 195 HIS A N 1
ATOM 1533 C CA . HIS A 1 195 ? 0.116 19.386 -6.400 1.00 93.25 195 HIS A CA 1
ATOM 1534 C C . HIS A 1 195 ? 0.566 18.099 -5.708 1.00 93.25 195 HIS A C 1
ATOM 1536 O O . HIS A 1 195 ? -0.180 17.122 -5.714 1.00 93.25 195 HIS A O 1
ATOM 1542 N N . ASP A 1 196 ? 1.735 18.096 -5.068 1.00 92.19 196 ASP A N 1
ATOM 1543 C CA . ASP A 1 196 ? 2.160 16.980 -4.226 1.00 92.19 196 ASP A CA 1
ATOM 1544 C C . ASP A 1 196 ? 1.292 16.836 -2.973 1.00 92.19 196 ASP A C 1
ATOM 1546 O O . ASP A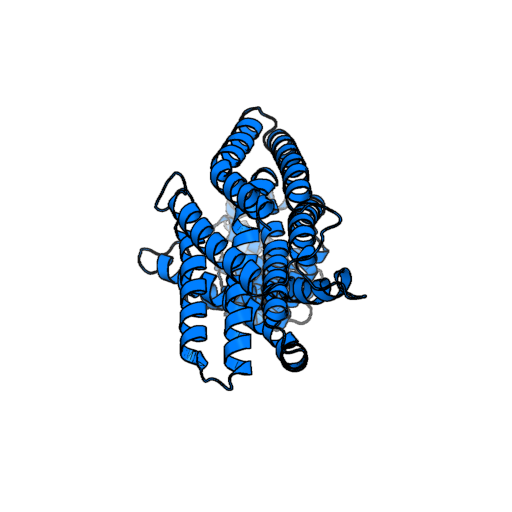 1 196 ? 0.869 15.731 -2.655 1.00 92.19 196 ASP A O 1
ATOM 1550 N N . LEU A 1 197 ? 0.928 17.930 -2.300 1.00 93.31 197 LEU A N 1
ATOM 1551 C CA . LEU A 1 197 ? -0.018 17.873 -1.180 1.00 93.31 197 LEU A CA 1
ATOM 1552 C C . LEU A 1 197 ? -1.368 17.273 -1.614 1.00 93.31 197 LEU A C 1
ATOM 1554 O O . LEU A 1 197 ? -1.933 16.430 -0.915 1.00 93.31 197 LEU A O 1
ATOM 1558 N N . ILE A 1 198 ? -1.872 17.663 -2.790 1.00 94.50 198 ILE A N 1
ATOM 1559 C CA . ILE A 1 198 ? -3.080 17.067 -3.382 1.00 94.50 198 ILE A CA 1
ATOM 1560 C C . ILE A 1 198 ? -2.856 15.579 -3.682 1.00 94.50 198 ILE A C 1
ATOM 1562 O O . ILE A 1 198 ? -3.755 14.774 -3.434 1.00 94.50 198 ILE A O 1
ATOM 1566 N N . TYR A 1 199 ? -1.672 15.191 -4.163 1.00 94.69 199 TYR A N 1
ATOM 1567 C CA . TYR A 1 199 ? -1.311 13.787 -4.354 1.00 94.69 199 TYR A CA 1
ATOM 1568 C C . TYR A 1 199 ? -1.403 12.992 -3.047 1.00 94.69 199 TYR A C 1
ATOM 1570 O O . TYR A 1 199 ? -2.010 11.929 -3.045 1.00 94.69 199 TYR A O 1
ATOM 1578 N N . TYR A 1 200 ? -0.910 13.494 -1.917 1.00 95.25 200 TYR A N 1
ATOM 1579 C CA . TYR A 1 200 ? -1.006 12.741 -0.661 1.00 95.25 200 TYR A CA 1
ATOM 1580 C C . TYR A 1 200 ? -2.420 12.712 -0.074 1.00 95.25 200 TYR A C 1
ATOM 1582 O O . TYR A 1 200 ? -2.873 11.670 0.386 1.00 95.25 200 TYR A O 1
ATOM 1590 N N . ILE A 1 201 ? -3.170 13.814 -0.121 1.00 96.19 201 ILE A N 1
ATOM 1591 C CA . ILE A 1 201 ? -4.531 13.831 0.441 1.00 96.19 201 ILE A CA 1
ATOM 1592 C C . ILE A 1 201 ? -5.513 13.083 -0.470 1.00 96.19 201 ILE A C 1
ATOM 1594 O O . ILE A 1 201 ? -6.212 12.173 -0.032 1.00 96.19 201 ILE A O 1
ATOM 1598 N N . VAL A 1 202 ? -5.589 13.466 -1.744 1.00 94.44 202 VAL A N 1
ATOM 1599 C CA . VAL A 1 202 ? -6.574 12.929 -2.697 1.00 94.44 202 VAL A CA 1
ATOM 1600 C C . VAL A 1 202 ? -6.035 11.693 -3.414 1.00 94.44 202 VAL A C 1
ATOM 1602 O O . VAL A 1 202 ? -6.769 10.730 -3.625 1.00 94.44 202 VAL A O 1
ATOM 1605 N N . GLY A 1 203 ? -4.760 11.701 -3.799 1.00 93.19 203 GLY A N 1
ATOM 1606 C CA . GLY A 1 203 ? -4.140 10.567 -4.486 1.00 93.19 203 GLY A CA 1
ATOM 1607 C C . GLY A 1 203 ? -3.978 9.352 -3.574 1.00 93.19 203 GLY A C 1
ATOM 1608 O O . GLY A 1 203 ? -4.392 8.261 -3.953 1.00 93.19 203 GLY A O 1
ATOM 1609 N N . VAL A 1 204 ? -3.443 9.544 -2.366 1.00 95.62 204 VAL A N 1
ATOM 1610 C CA . VAL A 1 204 ? -3.183 8.470 -1.394 1.00 95.62 204 VAL A CA 1
ATOM 1611 C C . VAL A 1 204 ? -4.346 8.324 -0.409 1.00 95.62 204 VAL A C 1
ATOM 1613 O O . VAL A 1 204 ? -5.083 7.340 -0.480 1.00 95.62 204 VAL A O 1
ATOM 1616 N N . GLY A 1 205 ? -4.592 9.326 0.442 1.00 97.12 205 GLY A N 1
ATOM 1617 C CA . GLY A 1 205 ? -5.565 9.233 1.537 1.00 97.12 205 GLY A CA 1
ATOM 1618 C C . GLY A 1 205 ? -6.986 8.869 1.087 1.00 97.12 205 GLY A C 1
ATOM 1619 O O . GLY A 1 205 ? -7.575 7.914 1.598 1.00 97.12 205 GLY A O 1
ATOM 1620 N N . LEU A 1 206 ? -7.542 9.588 0.103 1.00 98.00 206 LEU A N 1
ATOM 1621 C CA . LEU A 1 206 ? -8.908 9.346 -0.390 1.00 98.00 206 LEU A CA 1
ATOM 1622 C C . LEU A 1 206 ? -9.041 7.979 -1.052 1.00 98.00 206 LEU A C 1
ATOM 1624 O O . LEU A 1 206 ? -10.004 7.257 -0.793 1.00 98.00 206 LEU A O 1
ATOM 1628 N N . ARG A 1 207 ? -8.083 7.638 -1.916 1.00 97.81 207 ARG A N 1
ATOM 1629 C CA . ARG A 1 207 ? -8.049 6.361 -2.626 1.00 97.81 207 ARG A CA 1
ATOM 1630 C C . ARG A 1 207 ? -8.041 5.201 -1.644 1.00 97.81 207 ARG A C 1
ATOM 1632 O O . ARG A 1 207 ? -8.849 4.286 -1.760 1.00 97.81 207 ARG A O 1
ATOM 1639 N N . GLU A 1 208 ? -7.144 5.245 -0.672 1.00 98.44 208 GLU A N 1
ATOM 1640 C CA . GLU A 1 208 ? -6.923 4.120 0.221 1.00 98.44 208 GLU A CA 1
ATOM 1641 C C . GLU A 1 208 ? -8.037 3.957 1.241 1.00 98.44 208 GLU A C 1
ATOM 1643 O O . GLU A 1 208 ? -8.565 2.855 1.385 1.00 98.44 208 GLU A O 1
ATOM 1648 N N . GLU A 1 209 ? -8.442 5.031 1.922 1.00 98.50 209 GLU A N 1
ATOM 1649 C CA . GLU A 1 209 ? -9.568 4.949 2.856 1.00 98.50 209 GLU A CA 1
ATOM 1650 C C . GLU A 1 209 ? -10.880 4.642 2.123 1.00 98.50 209 GLU A C 1
ATOM 1652 O O . GLU A 1 209 ? -11.706 3.885 2.634 1.00 98.50 209 GLU A O 1
ATOM 1657 N N . GLY A 1 210 ? -11.055 5.145 0.897 1.00 98.56 210 GLY A N 1
ATOM 1658 C CA . GLY A 1 210 ? -12.195 4.821 0.041 1.00 98.56 210 GLY A CA 1
ATOM 1659 C C . GLY A 1 210 ? -12.268 3.334 -0.315 1.00 98.56 210 GLY A C 1
ATOM 1660 O O . GLY A 1 210 ? -13.310 2.709 -0.116 1.00 98.56 210 GLY A O 1
ATOM 1661 N N . CYS A 1 211 ? -11.167 2.739 -0.786 1.00 98.69 211 CYS A N 1
ATOM 1662 C CA . CYS A 1 211 ? -11.099 1.311 -1.107 1.00 98.69 211 CYS A CA 1
ATOM 1663 C C . CYS A 1 211 ? -11.315 0.427 0.126 1.00 98.69 211 CYS A C 1
ATOM 1665 O O . CYS A 1 211 ? -12.103 -0.518 0.075 1.00 98.69 211 CYS A O 1
ATOM 1667 N N . LYS A 1 212 ? -10.675 0.743 1.257 1.00 98.81 212 LYS A N 1
ATOM 1668 C CA . LYS A 1 212 ? -10.892 0.009 2.514 1.00 98.81 212 LYS A CA 1
ATOM 1669 C C . LYS A 1 212 ? -12.361 0.060 2.925 1.00 98.81 212 LYS A C 1
ATOM 1671 O O . LYS A 1 212 ? -12.956 -0.972 3.236 1.00 98.81 212 LYS A O 1
ATOM 1676 N N . LEU A 1 213 ? -12.976 1.242 2.877 1.00 98.62 213 LEU A N 1
ATOM 1677 C CA . LEU A 1 213 ? -14.371 1.419 3.267 1.00 98.62 213 LEU A CA 1
ATOM 1678 C C . LEU A 1 213 ? -15.344 0.726 2.297 1.00 98.62 213 LEU A C 1
ATOM 1680 O O . LEU A 1 213 ? -16.355 0.176 2.735 1.00 98.62 213 LEU A O 1
ATOM 1684 N N . LEU A 1 214 ? -15.018 0.685 1.001 1.00 98.62 214 LEU A N 1
ATOM 1685 C CA . LEU A 1 214 ? -15.759 -0.076 -0.005 1.00 98.62 214 LEU A CA 1
ATOM 1686 C C . LEU A 1 214 ? -15.777 -1.573 0.330 1.00 98.62 214 LEU A C 1
ATOM 1688 O O . LEU A 1 214 ? -16.836 -2.198 0.301 1.00 98.62 214 LEU A O 1
ATOM 1692 N N . LEU A 1 215 ? -14.630 -2.149 0.695 1.00 98.69 215 LEU A N 1
ATOM 1693 C CA . LEU A 1 215 ? -14.545 -3.563 1.070 1.00 98.69 215 LEU A CA 1
ATOM 1694 C C . LEU A 1 215 ? -15.165 -3.827 2.451 1.00 98.69 215 LEU A C 1
ATOM 1696 O O . LEU A 1 215 ? -15.800 -4.862 2.655 1.00 98.69 215 LEU A O 1
ATOM 1700 N N . PHE A 1 216 ? -15.083 -2.869 3.378 1.00 98.81 216 PHE A N 1
ATOM 1701 C CA . PHE A 1 216 ? -15.843 -2.903 4.628 1.00 98.81 216 PHE A CA 1
ATOM 1702 C C . PHE A 1 216 ? -17.365 -2.922 4.384 1.00 98.81 216 PHE A C 1
ATOM 1704 O O . PHE A 1 216 ? -18.106 -3.584 5.118 1.00 98.81 216 PHE A O 1
ATOM 1711 N N . ALA A 1 217 ? -17.858 -2.240 3.346 1.00 98.50 217 ALA A N 1
ATOM 1712 C CA . ALA A 1 217 ? -19.289 -2.145 3.071 1.00 98.50 217 ALA A CA 1
ATOM 1713 C C . ALA A 1 217 ? -19.954 -3.514 2.826 1.00 98.50 217 ALA A C 1
ATOM 1715 O O . ALA A 1 217 ? -21.142 -3.675 3.110 1.00 98.50 217 ALA A O 1
ATOM 1716 N N . LEU A 1 218 ? -19.188 -4.530 2.405 1.00 98.38 218 LEU A N 1
ATOM 1717 C CA . LEU A 1 218 ? -19.656 -5.914 2.260 1.00 98.38 218 LEU A CA 1
ATOM 1718 C C . LEU A 1 218 ? -20.173 -6.515 3.580 1.00 98.38 218 LEU A C 1
ATOM 1720 O O . LEU A 1 218 ? -21.032 -7.396 3.569 1.00 98.38 218 LEU A O 1
ATOM 1724 N N . PHE A 1 219 ? -19.695 -6.021 4.726 1.00 98.44 219 PHE A N 1
ATOM 1725 C CA . PHE A 1 219 ? -20.112 -6.482 6.053 1.00 98.44 219 PHE A CA 1
ATOM 1726 C C . PHE A 1 219 ? -21.335 -5.731 6.595 1.00 98.44 219 PHE A C 1
ATOM 1728 O O . PHE A 1 219 ? -21.958 -6.194 7.555 1.00 98.44 219 PHE A O 1
ATOM 1735 N N . LEU A 1 220 ? -21.719 -4.599 5.994 1.00 98.25 220 LEU A N 1
ATOM 1736 C CA . LEU A 1 220 ? -22.811 -3.757 6.488 1.00 98.25 220 LEU A CA 1
ATOM 1737 C C . LEU A 1 220 ? -24.157 -4.482 6.617 1.00 98.25 220 LEU A C 1
ATOM 1739 O O . LEU A 1 220 ? -24.793 -4.285 7.651 1.00 98.25 220 LEU A O 1
ATOM 1743 N N . PRO A 1 221 ? -24.608 -5.338 5.674 1.00 98.00 221 PRO A N 1
ATOM 1744 C CA . PRO A 1 221 ? -25.880 -6.045 5.833 1.00 98.00 221 PRO A CA 1
ATOM 1745 C C . PRO A 1 221 ? -25.930 -6.874 7.122 1.00 98.00 221 PRO A C 1
ATOM 1747 O O . PRO A 1 221 ? -26.907 -6.828 7.872 1.00 98.00 221 PRO A O 1
ATOM 1750 N N . TRP A 1 222 ? -24.839 -7.580 7.424 1.00 97.12 222 TRP A N 1
ATOM 1751 C CA . TRP A 1 222 ? -24.718 -8.376 8.640 1.00 97.12 222 TRP A CA 1
ATOM 1752 C C . TRP A 1 222 ? -24.578 -7.497 9.892 1.00 97.12 222 TRP A C 1
ATOM 1754 O O . TRP A 1 222 ? -25.248 -7.743 10.896 1.00 97.12 222 TRP A O 1
ATOM 1764 N N . LEU A 1 223 ? -23.776 -6.431 9.836 1.00 97.31 223 LEU A N 1
ATOM 1765 C CA . LEU A 1 223 ? -23.612 -5.492 10.950 1.00 97.31 223 LEU A CA 1
ATOM 1766 C C . LEU A 1 223 ? -24.931 -4.790 11.306 1.00 97.31 223 LEU A C 1
ATOM 1768 O O . LEU A 1 223 ? -25.273 -4.674 12.483 1.00 97.31 223 LEU A O 1
ATOM 1772 N N . MET A 1 224 ? -25.706 -4.372 10.301 1.00 97.38 224 MET A N 1
ATOM 1773 C CA . MET A 1 224 ? -27.027 -3.757 10.470 1.00 97.38 224 MET A CA 1
ATOM 1774 C C . MET A 1 224 ? -28.032 -4.696 11.128 1.00 97.38 224 MET A C 1
ATOM 1776 O O . MET A 1 224 ? -28.890 -4.243 11.887 1.00 97.38 224 MET A O 1
ATOM 1780 N N . TRP A 1 225 ? -27.911 -6.001 10.885 1.00 96.88 225 TRP A N 1
ATOM 1781 C CA . TRP A 1 225 ? -28.705 -7.000 11.586 1.00 96.88 225 TRP A CA 1
ATOM 1782 C C . TRP A 1 225 ? -28.281 -7.148 13.055 1.00 96.88 225 TRP A C 1
ATOM 1784 O O . TRP A 1 225 ? -29.138 -7.187 13.938 1.00 96.88 225 TRP A O 1
ATOM 1794 N N . ARG A 1 226 ? -26.969 -7.161 13.333 1.00 94.50 226 ARG A N 1
ATOM 1795 C CA . ARG A 1 226 ? -26.406 -7.292 14.692 1.00 94.50 226 ARG A CA 1
ATOM 1796 C C . ARG A 1 226 ? -26.652 -6.071 15.581 1.00 94.50 226 ARG A C 1
ATOM 1798 O O . ARG A 1 226 ? -26.773 -6.226 16.791 1.00 94.50 226 ARG A O 1
ATOM 1805 N N . ARG A 1 227 ? -26.736 -4.878 14.988 1.00 95.44 227 ARG A N 1
ATOM 1806 C CA . ARG A 1 227 ? -26.985 -3.599 15.674 1.00 95.44 227 ARG A CA 1
ATOM 1807 C C . ARG A 1 227 ? -25.983 -3.258 16.790 1.00 95.44 227 ARG A C 1
ATOM 1809 O O . ARG A 1 227 ? -26.344 -2.626 17.779 1.00 95.44 227 ARG A O 1
ATOM 1816 N N . THR A 1 228 ? -24.717 -3.634 16.627 1.00 94.19 228 THR A N 1
ATOM 1817 C CA . THR A 1 228 ? -23.653 -3.382 17.614 1.00 94.19 228 THR A CA 1
ATOM 1818 C C . THR A 1 228 ? -22.608 -2.428 17.019 1.00 94.19 228 THR A C 1
ATOM 1820 O O . THR A 1 228 ? -21.835 -2.860 16.166 1.00 94.19 228 THR A O 1
ATOM 1823 N N . PRO A 1 229 ? -22.548 -1.141 17.414 1.00 95.12 229 PRO A N 1
ATOM 1824 C CA . PRO A 1 229 ? -21.624 -0.198 16.781 1.00 95.12 229 PRO A CA 1
ATOM 1825 C C . PRO A 1 229 ? -20.145 -0.511 17.054 1.00 95.12 229 PRO A C 1
ATOM 1827 O O . PRO A 1 229 ? -19.341 -0.431 16.127 1.00 95.12 229 PRO A O 1
ATOM 1830 N N . GLY A 1 230 ? -19.788 -0.986 18.254 1.00 95.88 230 GLY A N 1
ATOM 1831 C CA . GLY A 1 230 ? -18.427 -1.467 18.545 1.00 95.88 230 GLY A CA 1
ATOM 1832 C C . GLY A 1 230 ? -17.976 -2.620 17.645 1.00 95.88 230 GLY A C 1
ATOM 1833 O O . GLY A 1 230 ? -16.803 -2.730 17.295 1.00 95.88 230 GLY A O 1
ATOM 1834 N N . LEU A 1 231 ? -18.917 -3.437 17.165 1.00 96.12 231 LEU A N 1
ATOM 1835 C CA . LEU A 1 231 ? -18.621 -4.488 16.199 1.00 96.12 231 LEU A CA 1
ATOM 1836 C C . LEU A 1 231 ? -18.301 -3.927 14.808 1.00 96.12 231 LEU A C 1
ATOM 1838 O O . LEU A 1 231 ? -17.428 -4.462 14.126 1.00 96.12 231 LEU A O 1
ATOM 1842 N N . ALA A 1 232 ? -18.969 -2.849 14.392 1.00 97.94 232 ALA A N 1
ATOM 1843 C CA . ALA A 1 232 ? -18.645 -2.154 13.149 1.00 97.94 232 ALA A CA 1
ATOM 1844 C C . ALA A 1 232 ? -17.271 -1.472 13.230 1.00 97.94 232 ALA A C 1
ATOM 1846 O O . ALA A 1 232 ? -16.475 -1.627 12.306 1.00 97.94 232 ALA A O 1
ATOM 1847 N N . LEU A 1 233 ? -16.970 -0.818 14.360 1.00 98.44 233 LEU A N 1
ATOM 1848 C CA . LEU A 1 233 ? -15.657 -0.232 14.652 1.00 98.44 233 LEU A CA 1
ATOM 1849 C C . LEU A 1 233 ? -14.540 -1.276 14.536 1.00 98.44 233 LEU A C 1
ATOM 1851 O O . LEU A 1 233 ? -13.595 -1.088 13.773 1.00 98.44 233 LEU A O 1
ATOM 1855 N N . LEU A 1 234 ? -14.674 -2.403 15.244 1.00 98.00 234 LEU A N 1
ATOM 1856 C CA . LEU A 1 234 ? -13.687 -3.484 15.206 1.00 98.00 234 LEU A CA 1
ATOM 1857 C C . LEU A 1 234 ? -13.575 -4.104 13.811 1.00 98.00 234 LEU A C 1
ATOM 1859 O O . LEU A 1 234 ? -12.470 -4.346 13.344 1.00 98.00 234 LEU A O 1
ATOM 1863 N N . THR A 1 235 ? -14.693 -4.333 13.117 1.00 98.56 235 THR A N 1
ATOM 1864 C CA . THR A 1 235 ? -14.666 -4.877 11.747 1.00 98.56 235 THR A CA 1
ATOM 1865 C C . THR A 1 235 ? -13.886 -3.951 10.809 1.00 98.56 235 THR A C 1
ATOM 1867 O O . THR A 1 235 ? -13.024 -4.432 10.080 1.00 98.56 235 THR A O 1
ATOM 1870 N N . GLY A 1 236 ? -14.111 -2.634 10.876 1.00 98.75 236 GLY A N 1
ATOM 1871 C CA . GLY A 1 236 ? -13.321 -1.649 10.133 1.00 98.75 236 GLY A CA 1
ATOM 1872 C C . GLY A 1 236 ? -11.845 -1.629 10.529 1.00 98.75 236 GLY A C 1
ATOM 1873 O O . GLY A 1 236 ? -10.981 -1.617 9.660 1.00 98.75 236 GLY A O 1
ATOM 1874 N N . ALA A 1 237 ? -11.542 -1.714 11.825 1.00 98.75 237 ALA A N 1
ATOM 1875 C CA . ALA A 1 237 ? -10.171 -1.802 12.324 1.00 98.75 237 ALA A CA 1
ATOM 1876 C C . ALA A 1 237 ? -9.417 -3.021 11.761 1.00 98.75 237 ALA A C 1
ATOM 1878 O O . ALA A 1 237 ? -8.255 -2.906 11.378 1.00 98.75 237 ALA A O 1
ATOM 1879 N N . PHE A 1 238 ? -10.080 -4.178 11.646 1.00 98.81 238 PHE A N 1
ATOM 1880 C CA . PHE A 1 238 ? -9.490 -5.363 11.017 1.00 98.81 238 PHE A CA 1
ATOM 1881 C C . PHE A 1 238 ? -9.308 -5.209 9.502 1.00 98.81 238 PHE A C 1
ATOM 1883 O O . PHE A 1 238 ? -8.307 -5.694 8.983 1.00 98.81 238 PHE A O 1
ATOM 1890 N N . VAL A 1 239 ? -10.207 -4.507 8.802 1.00 98.88 239 VAL A N 1
ATOM 1891 C CA . VAL A 1 239 ? -9.994 -4.133 7.389 1.00 98.88 239 VAL A CA 1
ATOM 1892 C C . VAL A 1 239 ? -8.758 -3.233 7.256 1.00 98.88 239 VAL A C 1
ATOM 1894 O O . VAL A 1 239 ? -7.897 -3.502 6.423 1.00 98.88 239 VAL A O 1
ATOM 1897 N N . GLY A 1 240 ? -8.612 -2.223 8.120 1.00 98.75 240 GLY A N 1
ATOM 1898 C CA . GLY A 1 240 ? -7.425 -1.362 8.161 1.00 98.75 240 GLY A CA 1
ATOM 1899 C C . GLY A 1 240 ? -6.130 -2.144 8.414 1.00 98.75 240 GLY A C 1
ATOM 1900 O O . GLY A 1 240 ? -5.156 -1.976 7.686 1.00 98.75 240 GLY A O 1
ATOM 1901 N N . LEU A 1 241 ? -6.147 -3.071 9.379 1.00 98.75 241 LEU A N 1
ATOM 1902 C CA . LEU A 1 241 ? -5.026 -3.973 9.674 1.00 98.75 241 LEU A CA 1
ATOM 1903 C C . LEU A 1 241 ? -4.665 -4.888 8.494 1.00 98.75 241 LEU A C 1
ATOM 1905 O O . LEU A 1 241 ? -3.497 -5.177 8.255 1.00 98.75 241 LEU A O 1
ATOM 1909 N N . GLY A 1 242 ? -5.665 -5.377 7.763 1.00 98.69 242 GLY A N 1
ATOM 1910 C CA . GLY A 1 242 ? -5.441 -6.194 6.576 1.00 98.69 242 GLY A CA 1
ATOM 1911 C C . GLY A 1 242 ? -4.784 -5.419 5.440 1.00 98.69 242 GLY A C 1
ATOM 1912 O O . GLY A 1 242 ? -3.893 -5.940 4.778 1.00 98.69 242 GLY A O 1
ATOM 1913 N N . PHE A 1 243 ? -5.185 -4.163 5.240 1.00 98.62 243 PHE A N 1
ATOM 1914 C CA . PHE A 1 243 ? -4.528 -3.291 4.271 1.00 98.62 243 PHE A CA 1
ATOM 1915 C C . PHE A 1 243 ? -3.070 -3.027 4.664 1.00 98.62 243 PHE A C 1
ATOM 1917 O O . PHE A 1 243 ? -2.171 -3.198 3.845 1.00 98.62 243 PHE A O 1
ATOM 1924 N N . SER A 1 244 ? -2.827 -2.680 5.933 1.00 98.06 244 SER A N 1
ATOM 1925 C CA . SER A 1 244 ? -1.478 -2.380 6.421 1.00 98.06 244 SER A CA 1
ATOM 1926 C C . SER A 1 244 ? -0.551 -3.599 6.406 1.00 98.06 244 SER A C 1
ATOM 1928 O O . SER A 1 244 ? 0.654 -3.449 6.225 1.00 98.06 244 SER A O 1
ATOM 1930 N N . LEU A 1 245 ? -1.090 -4.814 6.573 1.00 97.75 245 LEU A N 1
ATOM 1931 C CA . LEU A 1 245 ? -0.347 -6.063 6.391 1.00 97.75 245 LEU A CA 1
ATOM 1932 C C . LEU A 1 245 ? 0.267 -6.132 4.986 1.00 97.75 245 LEU A C 1
ATOM 1934 O O . LEU A 1 245 ? 1.474 -6.323 4.872 1.00 97.75 245 LEU A O 1
ATOM 1938 N N . GLU A 1 246 ? -0.556 -5.995 3.945 1.00 96.25 246 GLU A N 1
ATOM 1939 C CA . GLU A 1 246 ? -0.108 -6.107 2.550 1.00 96.25 246 GLU A CA 1
ATOM 1940 C C . GLU A 1 246 ? 0.831 -4.958 2.168 1.00 96.25 246 GLU A C 1
ATOM 1942 O O . GLU A 1 246 ? 1.860 -5.176 1.530 1.00 96.25 246 GLU A O 1
ATOM 1947 N N . GLU A 1 247 ? 0.527 -3.742 2.617 1.00 95.12 247 GLU A N 1
ATOM 1948 C CA . GLU A 1 247 ? 1.368 -2.573 2.370 1.00 95.12 247 GLU A CA 1
ATOM 1949 C C . GLU A 1 247 ? 2.765 -2.723 3.004 1.00 95.12 247 GLU A C 1
ATOM 1951 O O . GLU A 1 247 ? 3.789 -2.477 2.361 1.00 95.12 247 GLU A O 1
ATOM 1956 N N . ASN A 1 248 ? 2.836 -3.204 4.249 1.00 96.12 248 ASN A N 1
ATOM 1957 C CA . ASN A 1 248 ? 4.106 -3.390 4.947 1.00 96.12 248 ASN A CA 1
ATOM 1958 C C . ASN A 1 248 ? 5.025 -4.412 4.281 1.00 96.12 248 ASN A C 1
ATOM 1960 O O . ASN A 1 248 ? 6.239 -4.289 4.420 1.00 96.12 248 ASN A O 1
ATOM 1964 N N . ILE A 1 249 ? 4.485 -5.402 3.562 1.00 94.44 249 ILE A N 1
ATOM 1965 C CA . ILE A 1 249 ? 5.316 -6.348 2.807 1.00 94.44 249 ILE A CA 1
ATOM 1966 C C . ILE A 1 249 ? 6.174 -5.579 1.797 1.00 94.44 249 ILE A C 1
ATOM 1968 O O . ILE A 1 249 ? 7.386 -5.787 1.771 1.00 94.44 249 ILE A O 1
ATOM 1972 N N . GLY A 1 250 ? 5.570 -4.651 1.044 1.00 91.19 250 GLY A N 1
ATOM 1973 C CA . GLY A 1 250 ? 6.286 -3.787 0.100 1.00 91.19 250 GLY A CA 1
ATOM 1974 C C . GLY A 1 250 ? 7.313 -2.897 0.800 1.00 91.19 250 GLY A C 1
ATOM 1975 O O . GLY A 1 250 ? 8.489 -2.916 0.450 1.00 91.19 250 GLY A O 1
ATOM 1976 N N . TYR A 1 251 ? 6.919 -2.219 1.882 1.00 91.50 251 TYR A N 1
ATOM 1977 C CA . TYR A 1 251 ? 7.852 -1.379 2.644 1.00 91.50 251 TYR A CA 1
ATOM 1978 C C . TYR A 1 251 ? 9.060 -2.151 3.191 1.00 91.50 251 TYR A C 1
ATOM 1980 O O . TYR A 1 251 ? 10.175 -1.634 3.200 1.00 91.50 251 TYR A O 1
ATOM 1988 N N . TYR A 1 252 ? 8.874 -3.386 3.653 1.00 93.19 252 TYR A N 1
ATOM 1989 C CA . TYR A 1 252 ? 9.988 -4.195 4.144 1.00 93.19 252 TYR A CA 1
ATOM 1990 C C . TYR A 1 252 ? 10.882 -4.717 3.015 1.00 93.19 252 TYR A C 1
ATOM 1992 O O . TYR A 1 252 ? 12.060 -4.978 3.259 1.00 93.19 252 TYR A O 1
ATOM 2000 N N . GLN A 1 253 ? 10.358 -4.864 1.794 1.00 90.25 253 GLN A N 1
ATOM 2001 C CA . GLN A 1 253 ? 11.175 -5.149 0.612 1.00 90.25 253 GLN A CA 1
ATOM 2002 C C . GLN A 1 253 ? 12.033 -3.934 0.233 1.00 90.25 253 GLN A C 1
ATOM 2004 O O . GLN A 1 253 ? 13.232 -4.098 0.015 1.00 90.25 253 GLN A O 1
ATOM 2009 N N . ASP A 1 254 ? 11.449 -2.734 0.235 1.00 88.56 254 ASP A N 1
ATOM 2010 C CA . ASP A 1 254 ? 12.115 -1.511 -0.228 1.00 88.56 254 ASP A CA 1
ATOM 2011 C C . ASP A 1 254 ? 13.128 -0.953 0.782 1.00 8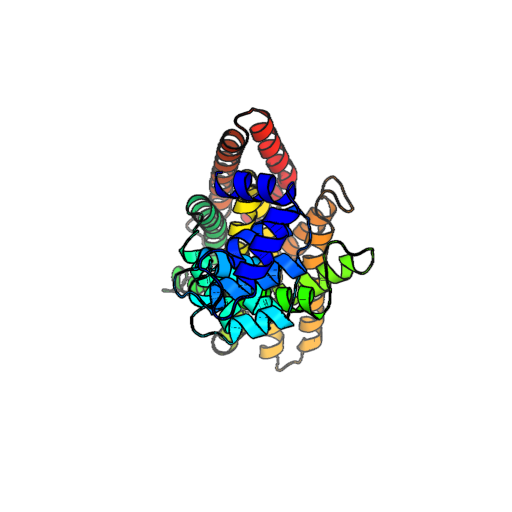8.56 254 ASP A C 1
ATOM 2013 O O . ASP A 1 254 ? 14.229 -0.542 0.416 1.00 88.56 254 ASP A O 1
ATOM 2017 N N . PHE A 1 255 ? 12.778 -0.956 2.072 1.00 86.75 255 PHE A N 1
ATOM 2018 C CA . PHE A 1 255 ? 13.574 -0.335 3.140 1.00 86.75 255 PHE A CA 1
ATOM 2019 C C . PHE A 1 255 ? 14.216 -1.353 4.094 1.00 86.75 255 PHE A C 1
ATOM 2021 O O . PHE A 1 255 ? 14.962 -0.981 5.002 1.00 86.75 255 PHE A O 1
ATOM 2028 N N . GLY A 1 256 ? 13.947 -2.647 3.899 1.00 87.31 256 GLY A N 1
ATOM 2029 C CA . GLY A 1 256 ? 14.381 -3.716 4.793 1.00 87.31 256 GLY A CA 1
ATOM 2030 C C . GLY A 1 256 ? 13.518 -3.845 6.053 1.00 87.31 256 GLY A C 1
ATOM 2031 O O . GLY A 1 256 ? 12.712 -2.986 6.402 1.00 87.31 256 GLY A O 1
ATOM 2032 N N . GLY A 1 257 ? 13.704 -4.937 6.798 1.00 86.12 257 GLY A N 1
ATOM 2033 C CA . GLY A 1 257 ? 12.923 -5.198 8.014 1.00 86.12 257 GLY A CA 1
ATOM 2034 C C . GLY A 1 257 ? 13.352 -4.404 9.256 1.00 86.12 257 GLY A C 1
ATOM 2035 O O . GLY A 1 257 ? 12.753 -4.576 10.314 1.00 86.12 257 GLY A O 1
ATOM 2036 N N . SER A 1 258 ? 14.360 -3.526 9.171 1.00 87.50 258 SER A N 1
ATOM 2037 C CA . SER A 1 258 ? 14.776 -2.677 10.301 1.00 87.50 258 SER A CA 1
ATOM 2038 C C . SER A 1 258 ? 13.677 -1.702 10.732 1.00 87.50 258 SER A C 1
ATOM 2040 O O . SER A 1 258 ? 13.543 -1.432 11.923 1.00 87.50 258 SER A O 1
ATOM 2042 N N . ILE A 1 259 ? 12.829 -1.254 9.801 1.00 90.38 259 ILE A N 1
ATOM 2043 C CA . ILE A 1 259 ? 11.715 -0.328 10.067 1.00 90.38 259 ILE A CA 1
ATOM 2044 C C . ILE A 1 259 ? 10.448 -1.017 10.604 1.00 90.38 259 ILE A C 1
ATOM 2046 O O . ILE A 1 259 ? 9.414 -0.371 10.781 1.00 90.38 259 ILE A O 1
ATOM 2050 N N . ALA A 1 260 ? 10.486 -2.333 10.844 1.00 93.38 260 ALA A N 1
ATOM 2051 C CA . ALA A 1 260 ? 9.294 -3.103 11.192 1.00 93.38 260 ALA A CA 1
ATOM 2052 C C . ALA A 1 260 ? 8.623 -2.632 12.484 1.00 93.38 260 ALA A C 1
ATOM 2054 O O . ALA A 1 260 ? 7.400 -2.500 12.519 1.00 93.38 260 ALA A O 1
ATOM 2055 N N . TRP A 1 261 ? 9.405 -2.323 13.522 1.00 94.50 261 TRP A N 1
ATOM 2056 C CA . TRP A 1 261 ? 8.857 -1.784 14.765 1.00 94.50 261 TRP A CA 1
ATOM 2057 C C . TRP A 1 261 ? 8.267 -0.376 14.592 1.00 94.50 261 TRP A C 1
ATOM 2059 O O . TRP A 1 261 ? 7.177 -0.112 15.101 1.00 94.50 261 TRP A O 1
ATOM 2069 N N . THR A 1 262 ? 8.913 0.491 13.803 1.00 92.88 262 THR A N 1
ATOM 2070 C CA . THR A 1 262 ? 8.375 1.815 13.458 1.00 92.88 262 THR A CA 1
ATOM 2071 C C . THR A 1 262 ? 7.005 1.682 12.798 1.00 92.88 262 THR A C 1
ATOM 2073 O O . THR A 1 262 ? 6.021 2.199 13.325 1.00 92.88 262 THR A O 1
ATOM 2076 N N . ARG A 1 263 ? 6.896 0.895 11.716 1.00 94.88 263 ARG A N 1
ATOM 2077 C CA . ARG A 1 263 ? 5.615 0.684 11.015 1.00 94.88 263 ARG A CA 1
ATOM 2078 C C . ARG A 1 263 ? 4.572 -0.051 11.859 1.00 94.88 263 ARG A C 1
ATOM 2080 O O . ARG A 1 263 ? 3.377 0.187 11.685 1.00 94.88 263 ARG A O 1
ATOM 2087 N N . PHE A 1 264 ? 4.996 -0.907 12.792 1.00 96.69 264 PHE A N 1
ATOM 2088 C CA . PHE A 1 264 ? 4.095 -1.530 13.763 1.00 96.69 264 PHE A CA 1
ATOM 2089 C C . PHE A 1 264 ? 3.402 -0.487 14.648 1.00 96.69 264 PHE A C 1
ATOM 2091 O O . PHE A 1 264 ? 2.201 -0.613 14.884 1.00 96.69 264 PHE A O 1
ATOM 2098 N N . LEU A 1 265 ? 4.119 0.536 15.116 1.00 95.75 265 LEU A N 1
ATOM 2099 C CA . LEU A 1 265 ? 3.546 1.585 15.963 1.00 95.75 265 LEU A CA 1
ATOM 2100 C C . LEU A 1 265 ? 2.819 2.673 15.177 1.00 95.75 265 LEU A C 1
ATOM 2102 O O . LEU A 1 265 ? 1.871 3.261 15.703 1.00 95.75 265 LEU A O 1
ATOM 2106 N N . SER A 1 266 ? 3.264 2.938 13.951 1.00 95.06 266 SER A N 1
ATOM 2107 C CA . SER A 1 266 ? 2.753 4.017 13.119 1.00 95.06 266 SER A CA 1
ATOM 2108 C C . SER A 1 266 ? 1.735 3.528 12.093 1.00 95.06 266 SER A C 1
ATOM 2110 O O . SER A 1 266 ? 0.551 3.460 12.411 1.00 95.06 266 SER A O 1
ATOM 2112 N N . ALA A 1 267 ? 2.174 3.141 10.896 1.00 95.19 267 ALA A N 1
ATOM 2113 C CA . ALA A 1 267 ? 1.320 2.819 9.756 1.00 95.19 267 ALA A CA 1
ATOM 2114 C C . ALA A 1 267 ? 0.242 1.772 10.072 1.00 95.19 267 ALA A C 1
ATOM 2116 O O . ALA A 1 267 ? -0.931 1.985 9.769 1.00 95.19 267 ALA A O 1
ATOM 2117 N N . ASN A 1 268 ? 0.599 0.680 10.764 1.00 97.44 268 ASN A N 1
ATOM 2118 C CA . ASN A 1 268 ? -0.386 -0.320 11.190 1.00 97.44 268 ASN A CA 1
ATOM 2119 C C . ASN A 1 268 ? -1.513 0.314 11.998 1.00 97.44 268 ASN A C 1
ATOM 2121 O O . ASN A 1 268 ? -2.691 0.104 11.709 1.00 97.44 268 ASN A O 1
ATOM 2125 N N . PHE A 1 269 ? -1.152 1.092 13.016 1.00 97.12 269 PHE A N 1
ATOM 2126 C CA . PHE A 1 269 ? -2.143 1.679 13.898 1.00 97.12 269 PHE A CA 1
ATOM 2127 C C . PHE A 1 269 ? -2.916 2.816 13.233 1.00 97.12 269 PHE A C 1
ATOM 2129 O O . PHE A 1 269 ? -4.116 2.950 13.466 1.00 97.12 269 PHE A O 1
ATOM 2136 N N . LEU A 1 270 ? -2.272 3.593 12.361 1.00 97.94 270 LEU A N 1
ATOM 2137 C CA . LEU A 1 270 ? -2.936 4.621 11.571 1.00 97.94 270 LEU A CA 1
ATOM 2138 C C . LEU A 1 270 ? -4.067 4.004 10.741 1.00 97.94 270 LEU A C 1
ATOM 2140 O O . LEU A 1 270 ? -5.215 4.414 10.897 1.00 97.94 270 LEU A O 1
ATOM 2144 N N . HIS A 1 271 ? -3.785 2.965 9.950 1.00 98.62 271 HIS A N 1
ATOM 2145 C CA . HIS A 1 271 ? -4.814 2.303 9.147 1.00 98.62 271 HIS A CA 1
ATOM 2146 C C . HIS A 1 271 ? -5.895 1.639 10.007 1.00 98.62 271 HIS A C 1
ATOM 2148 O O . HIS A 1 271 ? -7.079 1.788 9.711 1.00 98.62 271 HIS A O 1
ATOM 2154 N N . ILE A 1 272 ? -5.525 0.967 11.106 1.00 98.69 272 ILE A N 1
ATOM 2155 C CA . ILE A 1 272 ? -6.490 0.445 12.091 1.00 98.69 272 ILE A CA 1
ATOM 2156 C C . ILE A 1 272 ? -7.446 1.556 12.550 1.00 98.69 272 ILE A C 1
ATOM 2158 O O . ILE A 1 272 ? -8.668 1.384 12.532 1.00 98.69 272 ILE A O 1
ATOM 2162 N N . SER A 1 273 ? -6.881 2.689 12.972 1.00 98.38 273 SER A N 1
ATOM 2163 C CA . SER A 1 273 ? -7.618 3.777 13.606 1.00 98.38 273 SER A CA 1
ATOM 2164 C C . SER A 1 273 ? -8.554 4.482 12.627 1.00 98.38 273 SER A C 1
ATOM 2166 O O . SER A 1 273 ? -9.756 4.568 12.884 1.00 98.38 273 SER A O 1
ATOM 2168 N N . LEU A 1 274 ? -8.032 4.927 11.483 1.00 98.69 274 LEU A N 1
ATOM 2169 C CA . LEU A 1 274 ? -8.782 5.691 10.492 1.00 98.69 274 LEU A CA 1
ATOM 2170 C C . LEU A 1 274 ? -9.893 4.850 9.869 1.00 98.69 274 LEU A C 1
ATOM 2172 O O . LEU A 1 274 ? -11.054 5.264 9.871 1.00 98.69 274 LEU A O 1
ATOM 2176 N N . THR A 1 275 ? -9.579 3.630 9.427 1.00 98.75 275 THR A N 1
ATOM 2177 C CA . THR A 1 275 ? -10.580 2.752 8.818 1.00 98.75 275 THR A CA 1
ATOM 2178 C C . THR A 1 275 ? -11.631 2.312 9.836 1.00 98.75 275 THR A C 1
ATOM 2180 O O . THR A 1 275 ? -12.815 2.266 9.504 1.00 98.75 275 THR A O 1
ATOM 2183 N N . GLY A 1 276 ? -11.250 2.062 11.095 1.00 98.69 276 GLY A N 1
ATOM 2184 C CA . GLY A 1 276 ? -12.199 1.792 12.177 1.00 98.69 276 GLY A CA 1
ATOM 2185 C C . GLY A 1 276 ? -13.168 2.955 12.427 1.00 98.69 276 GLY A C 1
ATOM 2186 O O . GLY A 1 276 ? -14.383 2.750 12.473 1.00 98.69 276 GLY A O 1
ATOM 2187 N N . ILE A 1 277 ? -12.652 4.182 12.548 1.00 98.75 277 ILE A N 1
ATOM 2188 C CA . ILE A 1 277 ? -13.452 5.399 12.766 1.00 98.75 277 ILE A CA 1
ATOM 2189 C C . ILE A 1 277 ? -14.409 5.655 11.580 1.00 98.75 277 ILE A C 1
ATOM 2191 O O . ILE A 1 277 ? -15.601 5.926 11.774 1.00 98.75 277 ILE A O 1
ATOM 2195 N N . CYS A 1 278 ? -13.927 5.512 10.342 1.00 98.75 278 CYS A N 1
ATOM 2196 C CA . CYS A 1 278 ? -14.745 5.629 9.131 1.00 98.75 278 CYS A CA 1
ATOM 2197 C C . CYS A 1 278 ? -15.836 4.552 9.060 1.00 98.75 278 CYS A C 1
ATOM 2199 O O . CYS A 1 278 ? -16.995 4.853 8.778 1.00 98.75 278 CYS A O 1
ATOM 2201 N N . ALA A 1 279 ? -15.496 3.300 9.363 1.00 98.75 279 ALA A N 1
ATOM 2202 C CA . ALA A 1 279 ? -16.440 2.188 9.386 1.00 98.75 279 ALA A CA 1
ATOM 2203 C C . ALA A 1 279 ? -17.556 2.391 10.419 1.00 98.75 279 ALA A C 1
ATOM 2205 O O . ALA A 1 279 ? -18.733 2.167 10.123 1.00 98.75 279 ALA A O 1
ATOM 2206 N N . HIS A 1 280 ? -17.201 2.846 11.624 1.00 98.62 280 HIS A N 1
ATOM 2207 C CA . HIS A 1 280 ? -18.160 3.153 12.684 1.00 98.62 280 HIS A CA 1
ATOM 2208 C C . HIS A 1 280 ? -19.116 4.280 12.283 1.00 98.62 280 HIS A C 1
ATOM 2210 O O . HIS A 1 280 ? -20.334 4.116 12.391 1.00 98.62 280 HIS A O 1
ATOM 2216 N N . SER A 1 281 ? -18.593 5.393 11.766 1.00 98.56 281 SER A N 1
ATOM 2217 C CA . SER A 1 281 ? -19.419 6.529 11.339 1.00 98.56 281 SER A CA 1
ATOM 2218 C C . SER A 1 281 ? -20.323 6.183 10.147 1.00 98.56 281 SER A C 1
ATOM 2220 O O . SER A 1 281 ? -21.514 6.504 10.187 1.00 98.56 281 SER A O 1
ATOM 2222 N N . LEU A 1 282 ? -19.826 5.431 9.154 1.00 98.69 282 LEU A N 1
ATOM 2223 C CA . LEU A 1 282 ? -20.629 4.902 8.042 1.00 98.69 282 LEU A CA 1
ATOM 2224 C C . LEU A 1 282 ? -21.770 4.016 8.557 1.00 98.69 282 LEU A C 1
ATOM 2226 O O . LEU A 1 282 ? -22.933 4.186 8.188 1.00 98.69 282 LEU A O 1
ATOM 2230 N N . TYR A 1 283 ? -21.447 3.087 9.454 1.00 98.62 283 TYR A N 1
ATOM 2231 C CA . TYR A 1 283 ? -22.427 2.218 10.090 1.00 98.62 283 TYR A CA 1
ATOM 2232 C C . TYR A 1 283 ? -23.495 3.026 10.849 1.00 98.62 283 TYR A C 1
ATOM 2234 O O . TYR A 1 283 ? -24.688 2.748 10.713 1.00 98.62 283 TYR A O 1
ATOM 2242 N N . ARG A 1 284 ? -23.101 4.051 11.619 1.00 98.25 284 ARG A N 1
ATOM 2243 C CA . ARG A 1 284 ? -24.032 4.916 12.364 1.00 98.25 284 ARG A CA 1
ATOM 2244 C C . ARG A 1 284 ? -24.939 5.705 11.426 1.00 98.25 284 ARG A C 1
ATOM 2246 O O . ARG A 1 284 ? -26.132 5.766 11.704 1.00 98.25 284 ARG A O 1
ATOM 2253 N N . MET A 1 285 ? -24.406 6.256 10.334 1.00 98.44 285 MET A N 1
ATOM 2254 C CA . MET A 1 285 ? -25.196 6.939 9.306 1.00 98.44 285 MET A CA 1
ATOM 2255 C C . MET A 1 285 ? -26.286 6.016 8.751 1.00 98.44 285 MET A C 1
ATOM 2257 O O . MET A 1 285 ? -27.443 6.419 8.662 1.00 98.44 285 MET A O 1
ATOM 2261 N N . LEU A 1 286 ? -25.954 4.767 8.419 1.00 98.19 286 LEU A N 1
ATOM 2262 C CA . LEU A 1 286 ? -26.935 3.819 7.885 1.00 98.19 286 LEU A CA 1
ATOM 2263 C C . LEU A 1 286 ? -27.952 3.371 8.940 1.00 98.19 286 LEU A C 1
ATOM 2265 O O . LEU A 1 286 ? -29.150 3.313 8.655 1.00 98.19 286 LEU A O 1
ATOM 2269 N N . LEU A 1 287 ? -27.506 3.129 10.176 1.00 97.00 287 LEU A N 1
ATOM 2270 C CA . LEU A 1 287 ? -28.383 2.754 11.286 1.00 97.00 287 LEU A CA 1
ATOM 2271 C C . LEU A 1 287 ? -29.432 3.838 11.578 1.00 97.00 287 LEU A C 1
ATOM 2273 O O . LEU A 1 287 ? -30.578 3.517 11.890 1.00 97.00 287 LEU A O 1
ATOM 2277 N N . THR A 1 288 ? -29.057 5.114 11.449 1.00 97.12 288 THR A N 1
ATOM 2278 C CA . THR A 1 288 ? -29.952 6.265 11.647 1.00 97.12 288 THR A CA 1
ATOM 2279 C C . THR A 1 288 ? -30.691 6.691 10.379 1.00 97.12 288 THR A C 1
ATOM 2281 O O . THR A 1 288 ? -31.284 7.768 10.359 1.00 97.12 288 THR A O 1
ATOM 2284 N N . ARG A 1 289 ? -30.688 5.863 9.322 1.00 96.44 289 ARG A N 1
ATOM 2285 C CA . ARG A 1 289 ? -31.327 6.166 8.029 1.00 96.44 289 ARG A CA 1
ATOM 2286 C C . ARG A 1 289 ? -30.882 7.523 7.469 1.00 96.44 289 ARG A C 1
ATOM 2288 O O . ARG A 1 289 ? -31.708 8.324 7.049 1.00 96.44 289 ARG A O 1
ATOM 2295 N N . PHE A 1 290 ? -29.572 7.755 7.471 1.00 97.44 290 PHE A N 1
ATOM 2296 C CA . PHE A 1 290 ? -28.891 8.952 6.971 1.00 97.44 290 PHE A CA 1
ATOM 2297 C C . PHE A 1 290 ? -29.081 10.235 7.797 1.00 97.44 290 PHE A C 1
ATOM 2299 O O . PHE A 1 290 ? -28.573 11.278 7.401 1.00 97.44 290 PHE A O 1
ATOM 2306 N N . ALA A 1 291 ? -29.695 10.181 8.986 1.00 97.38 291 ALA A N 1
ATOM 2307 C CA . ALA A 1 291 ? -29.810 11.359 9.857 1.00 97.38 291 ALA A CA 1
ATOM 2308 C C . ALA A 1 291 ? -28.461 11.880 10.401 1.00 97.38 291 ALA A C 1
ATOM 2310 O O . ALA A 1 291 ? -28.414 12.979 10.934 1.00 97.38 291 ALA A O 1
ATOM 2311 N N . ARG A 1 292 ? -27.384 11.086 10.293 1.00 97.06 292 ARG A N 1
ATOM 2312 C CA . ARG A 1 292 ? -26.004 11.447 10.690 1.00 97.06 292 ARG A CA 1
ATOM 2313 C C . ARG A 1 292 ? -25.037 11.405 9.498 1.00 97.06 292 ARG A C 1
ATOM 2315 O O . ARG A 1 292 ? -23.900 10.954 9.627 1.00 97.06 292 ARG A O 1
ATOM 2322 N N . ALA A 1 293 ? -25.528 11.735 8.303 1.00 97.88 293 ALA A N 1
ATOM 2323 C CA . ALA A 1 293 ? -24.716 11.713 7.087 1.00 97.88 293 ALA A CA 1
ATOM 2324 C C . ALA A 1 293 ? -23.625 12.792 7.091 1.00 97.88 293 ALA A C 1
ATOM 2326 O O . ALA A 1 293 ? -22.516 12.543 6.632 1.00 97.88 293 ALA A O 1
ATOM 2327 N N . ASP A 1 294 ? -23.924 13.955 7.663 1.00 97.94 294 ASP A N 1
ATOM 2328 C CA . ASP A 1 294 ? -22.980 15.040 7.919 1.00 97.94 294 ASP A CA 1
ATOM 2329 C C . ASP A 1 294 ? -21.794 14.573 8.772 1.00 97.94 294 ASP A C 1
ATOM 2331 O O . ASP A 1 294 ? -20.640 14.784 8.397 1.00 97.94 294 ASP A O 1
ATOM 2335 N N . GLU A 1 295 ? -22.062 13.857 9.865 1.00 97.50 295 GLU A N 1
ATOM 2336 C CA . GLU A 1 295 ? -21.010 13.323 10.726 1.00 97.50 295 GLU A CA 1
ATOM 2337 C C . GLU A 1 295 ? -20.116 12.319 9.995 1.00 97.50 295 GLU A C 1
ATOM 2339 O O . GLU A 1 295 ? -18.897 12.349 10.165 1.00 97.50 295 GLU A O 1
ATOM 2344 N N . PHE A 1 296 ? -20.702 11.440 9.173 1.00 98.44 296 PHE A N 1
ATOM 2345 C CA . PHE A 1 296 ? -19.933 10.502 8.357 1.00 98.44 296 PHE A CA 1
ATOM 2346 C C . PHE A 1 296 ? -19.057 11.236 7.339 1.00 98.44 296 PHE A C 1
ATOM 2348 O O . PHE A 1 296 ? -17.864 10.957 7.267 1.00 98.44 296 PHE A O 1
ATOM 2355 N N . ILE A 1 297 ? -19.618 12.193 6.594 1.00 98.44 297 ILE A N 1
ATOM 2356 C CA . ILE A 1 297 ? -18.876 12.961 5.586 1.00 98.44 297 ILE A CA 1
ATOM 2357 C C . ILE A 1 297 ? -17.693 13.683 6.235 1.00 98.44 297 ILE A C 1
ATOM 2359 O O . ILE A 1 297 ? -16.569 13.567 5.753 1.00 98.44 297 ILE A O 1
ATOM 2363 N N . VAL A 1 298 ? -17.919 14.382 7.351 1.00 98.56 298 VAL A N 1
ATOM 2364 C CA . VAL A 1 298 ? -16.850 15.086 8.075 1.00 98.56 298 VAL A CA 1
ATOM 2365 C C . VAL A 1 298 ? -15.800 14.101 8.583 1.00 98.56 298 VAL A C 1
ATOM 2367 O O . VAL A 1 298 ? -14.609 14.328 8.394 1.00 98.56 298 VAL A O 1
ATOM 2370 N N . THR A 1 299 ? -16.224 12.985 9.179 1.00 98.50 299 THR A N 1
ATOM 2371 C CA . THR A 1 299 ? -15.311 11.959 9.699 1.00 98.50 299 THR A CA 1
ATOM 2372 C C . THR A 1 299 ? -14.447 11.359 8.592 1.00 98.50 299 THR A C 1
ATOM 2374 O O . THR A 1 299 ? -13.233 11.252 8.753 1.00 98.50 299 THR A O 1
ATOM 2377 N N . PHE A 1 300 ? -15.049 11.013 7.454 1.00 98.69 300 PHE A N 1
ATOM 2378 C CA . PHE A 1 300 ? -14.342 10.451 6.310 1.00 98.69 300 PHE A CA 1
ATOM 2379 C C . PHE A 1 300 ? -13.350 11.453 5.710 1.00 98.69 300 PHE A C 1
ATOM 2381 O O . PHE A 1 300 ? -12.190 11.110 5.502 1.00 98.69 300 PHE A O 1
ATOM 2388 N N . LEU A 1 301 ? -13.759 12.709 5.500 1.00 98.56 301 LEU A N 1
ATOM 2389 C CA . LEU A 1 301 ? -12.862 13.749 4.987 1.00 98.56 301 LEU A CA 1
ATOM 2390 C C . LEU A 1 301 ? -11.692 14.024 5.941 1.00 98.56 301 LEU A C 1
ATOM 2392 O O . LEU A 1 301 ? -10.560 14.170 5.487 1.00 98.56 301 LEU A O 1
ATOM 2396 N N . LEU A 1 302 ? -11.936 14.051 7.254 1.00 98.44 302 LEU A N 1
ATOM 2397 C CA . LEU A 1 302 ? -10.873 14.209 8.247 1.00 98.44 302 LEU A CA 1
ATOM 2398 C C . LEU A 1 302 ? -9.917 13.015 8.260 1.00 98.44 302 LEU A C 1
ATOM 2400 O O . LEU A 1 302 ? -8.715 13.229 8.364 1.00 98.44 302 LEU A O 1
ATOM 2404 N N . ALA A 1 303 ? -10.413 11.785 8.116 1.00 98.44 303 ALA A N 1
ATOM 2405 C CA . ALA A 1 303 ? -9.562 10.604 7.992 1.00 98.44 303 ALA A CA 1
ATOM 2406 C C . ALA A 1 303 ? -8.696 10.649 6.727 1.00 98.44 303 ALA A C 1
ATOM 2408 O O . ALA A 1 303 ? -7.500 10.389 6.800 1.00 98.44 303 ALA A O 1
ATOM 2409 N N . VAL A 1 304 ? -9.266 11.050 5.589 1.00 98.50 304 VAL A N 1
ATOM 2410 C CA . VAL A 1 304 ? -8.533 11.245 4.330 1.00 98.50 304 VAL A CA 1
ATOM 2411 C C . VAL A 1 304 ? -7.427 12.292 4.479 1.00 98.50 304 VAL A C 1
ATOM 2413 O O . VAL A 1 304 ? -6.289 12.054 4.073 1.00 98.50 304 VAL A O 1
ATOM 2416 N N . ILE A 1 305 ? -7.738 13.434 5.099 1.00 98.31 305 ILE A N 1
ATOM 2417 C CA . ILE A 1 305 ? -6.758 14.493 5.369 1.00 98.31 305 ILE A CA 1
ATOM 2418 C C . ILE A 1 305 ? -5.692 14.005 6.350 1.00 98.31 305 ILE A C 1
ATOM 2420 O O . ILE A 1 305 ? -4.516 14.250 6.114 1.00 98.31 305 ILE A O 1
ATOM 2424 N N . ALA A 1 306 ? -6.072 13.315 7.426 1.00 97.94 306 ALA A N 1
ATOM 2425 C CA . ALA A 1 306 ? -5.135 12.803 8.420 1.00 97.94 306 ALA A CA 1
ATOM 2426 C C . ALA A 1 306 ? -4.185 11.761 7.820 1.00 97.94 306 ALA A C 1
ATOM 2428 O O . ALA A 1 306 ? -2.987 11.825 8.073 1.00 97.94 306 ALA A O 1
ATOM 2429 N N . HIS A 1 307 ? -4.693 10.856 6.983 1.00 98.06 307 HIS A N 1
ATOM 2430 C CA . HIS A 1 307 ? -3.871 9.894 6.256 1.00 98.06 307 HIS A CA 1
ATOM 2431 C C . HIS A 1 307 ? -2.871 10.621 5.348 1.00 98.06 307 HIS A C 1
ATOM 2433 O O . HIS A 1 307 ? -1.664 10.489 5.528 1.00 98.06 307 HIS A O 1
ATOM 2439 N N . GLY A 1 308 ? -3.358 11.475 4.442 1.00 96.06 308 GLY A N 1
ATOM 2440 C CA . GLY A 1 308 ? -2.478 12.211 3.535 1.00 96.06 308 GLY A CA 1
ATOM 2441 C C . GLY A 1 308 ? -1.480 13.114 4.265 1.00 96.06 308 GLY A C 1
ATOM 2442 O O . GLY A 1 308 ? -0.332 13.227 3.849 1.00 96.06 308 GLY A O 1
ATOM 2443 N N . ALA A 1 309 ? -1.879 13.730 5.380 1.00 95.19 309 ALA A N 1
ATOM 2444 C CA . ALA A 1 309 ? -0.989 14.528 6.214 1.00 95.19 309 ALA A CA 1
ATOM 2445 C C . ALA A 1 309 ? 0.080 13.668 6.898 1.00 95.19 309 ALA A C 1
ATOM 2447 O O . ALA A 1 309 ? 1.231 14.084 6.945 1.00 95.19 309 ALA A O 1
ATOM 2448 N N . TYR A 1 310 ? -0.267 12.483 7.405 1.00 94.62 310 TYR A N 1
ATOM 2449 C CA . TYR A 1 310 ? 0.698 11.565 8.008 1.00 94.62 310 TYR A CA 1
ATOM 2450 C C . TYR A 1 310 ? 1.820 11.198 7.023 1.00 94.62 310 TYR A C 1
ATOM 2452 O O . TYR A 1 310 ? 2.992 11.247 7.409 1.00 94.62 310 TYR A O 1
ATOM 2460 N N . ASP A 1 311 ? 1.473 10.920 5.763 1.00 92.44 311 ASP A N 1
ATOM 2461 C CA . ASP A 1 311 ? 2.446 10.589 4.716 1.00 92.44 311 ASP A CA 1
ATOM 2462 C C . ASP A 1 311 ? 3.220 11.814 4.226 1.00 92.44 311 ASP A C 1
ATOM 2464 O O . ASP A 1 311 ? 4.436 11.771 4.067 1.00 92.44 311 ASP A O 1
ATOM 2468 N N . TYR A 1 312 ? 2.536 12.937 4.000 1.00 91.62 312 TYR A N 1
ATOM 2469 C CA . TYR A 1 312 ? 3.173 14.159 3.506 1.00 91.62 312 TYR A CA 1
ATOM 2470 C C . TYR A 1 312 ? 4.148 14.770 4.525 1.00 91.62 312 TYR A C 1
ATOM 2472 O O . TYR A 1 312 ? 5.148 15.380 4.145 1.00 91.62 312 TYR A O 1
ATOM 2480 N N . LEU A 1 313 ? 3.864 14.604 5.821 1.00 90.00 313 LEU A N 1
ATOM 2481 C CA . LEU A 1 313 ? 4.662 15.111 6.941 1.00 90.00 313 LEU A CA 1
ATOM 2482 C C . LEU A 1 313 ? 5.707 14.098 7.437 1.00 90.00 313 LEU A C 1
ATOM 2484 O O . LEU A 1 313 ? 6.276 14.291 8.515 1.00 90.00 313 LEU A O 1
ATOM 2488 N N . SER A 1 314 ? 5.951 13.019 6.686 1.00 82.25 314 SER A N 1
ATOM 2489 C CA . SER A 1 314 ? 7.015 12.064 6.992 1.00 82.25 314 SER A CA 1
ATOM 2490 C C . SER A 1 314 ? 8.402 12.738 6.973 1.00 82.25 314 SER A C 1
ATOM 2492 O O . SER A 1 314 ? 8.572 13.762 6.298 1.00 82.25 314 SER A O 1
ATOM 2494 N N . PRO A 1 315 ? 9.412 12.163 7.659 1.00 74.19 315 PRO A N 1
ATOM 2495 C CA . PRO A 1 315 ? 10.766 12.711 7.702 1.00 74.19 315 PRO A CA 1
ATOM 2496 C C . PRO A 1 315 ? 11.334 13.102 6.331 1.00 74.19 315 PRO A C 1
ATOM 2498 O O . PRO A 1 315 ? 11.159 12.381 5.348 1.00 74.19 315 PRO A O 1
ATOM 2501 N N . GLY A 1 316 ? 12.041 14.235 6.277 1.00 68.62 316 GLY A N 1
ATOM 2502 C CA . GLY A 1 316 ? 12.802 14.680 5.101 1.00 68.62 316 GLY A CA 1
ATOM 2503 C C . GLY A 1 316 ? 12.020 15.492 4.062 1.00 68.62 316 GLY A C 1
ATOM 2504 O O . GLY A 1 316 ? 12.591 15.855 3.033 1.00 68.62 316 GLY A O 1
ATOM 2505 N N . ARG A 1 317 ? 10.737 15.803 4.310 1.00 72.06 317 ARG A N 1
ATOM 2506 C CA . ARG A 1 317 ? 9.937 16.675 3.428 1.00 72.06 317 ARG A CA 1
ATOM 2507 C C . ARG A 1 317 ? 9.687 18.067 4.005 1.00 72.06 317 ARG A C 1
ATOM 2509 O O . ARG A 1 317 ? 10.033 19.063 3.378 1.00 72.06 317 ARG A O 1
ATOM 2516 N N . LEU A 1 318 ? 9.070 18.131 5.186 1.00 72.69 318 LEU A N 1
ATOM 2517 C CA . LEU A 1 318 ? 8.774 19.384 5.901 1.00 72.69 318 LEU A CA 1
ATOM 2518 C C . LEU A 1 318 ? 9.364 19.435 7.313 1.00 72.69 318 LEU A C 1
ATOM 2520 O O . LEU A 1 318 ? 9.580 20.521 7.843 1.00 72.69 318 LEU A O 1
ATOM 2524 N N . ASP A 1 319 ? 9.607 18.275 7.916 1.00 71.12 319 ASP A N 1
ATOM 2525 C CA . ASP A 1 319 ? 10.228 18.128 9.227 1.00 71.12 319 ASP A CA 1
ATOM 2526 C C . ASP A 1 319 ? 11.236 16.984 9.145 1.00 71.12 319 ASP A C 1
ATOM 2528 O O . ASP A 1 319 ? 10.865 15.849 8.848 1.00 71.12 319 ASP A O 1
ATOM 2532 N N . ASP A 1 320 ? 12.508 17.276 9.401 1.00 71.88 320 ASP A N 1
ATOM 2533 C CA . ASP A 1 320 ? 13.585 16.282 9.356 1.00 71.88 320 ASP A CA 1
ATOM 2534 C C . ASP A 1 320 ? 13.410 15.188 10.420 1.00 71.88 320 ASP A C 1
ATOM 2536 O O . ASP A 1 320 ? 13.902 14.075 10.250 1.00 71.88 320 ASP A O 1
ATOM 2540 N N . ASN A 1 321 ? 12.674 15.477 11.498 1.00 70.88 321 ASN A N 1
ATOM 2541 C CA . ASN A 1 321 ? 12.474 14.553 12.614 1.00 70.88 321 ASN A CA 1
ATOM 2542 C C . ASN A 1 321 ? 11.123 13.814 12.571 1.00 70.88 321 ASN A C 1
ATOM 2544 O O . ASN A 1 321 ? 10.900 12.914 13.380 1.00 70.88 321 ASN A O 1
ATOM 2548 N N . GLY A 1 322 ? 10.209 14.188 11.666 1.00 81.19 322 GLY A N 1
ATOM 2549 C CA . GLY A 1 322 ? 8.891 13.555 11.513 1.00 81.19 322 GLY A CA 1
ATOM 2550 C C . GLY A 1 322 ? 7.914 13.735 12.687 1.00 81.19 322 GLY A C 1
ATOM 2551 O O . GLY A 1 322 ? 6.923 13.006 12.773 1.00 81.19 322 GLY A O 1
ATOM 2552 N N . TRP A 1 323 ? 8.139 14.696 13.587 1.00 84.00 323 TRP A N 1
ATOM 2553 C CA . TRP A 1 323 ? 7.272 14.956 14.742 1.00 84.00 323 TRP A CA 1
ATOM 2554 C C . TRP A 1 323 ? 5.850 15.327 14.336 1.00 84.00 323 TRP A C 1
ATOM 2556 O O . TRP A 1 323 ? 4.898 14.975 15.029 1.00 84.00 323 TRP A O 1
ATOM 2566 N N . LEU A 1 324 ? 5.685 16.017 13.208 1.00 88.19 324 LEU A N 1
ATOM 2567 C CA . LEU A 1 324 ? 4.362 16.379 12.703 1.00 88.19 324 LEU A CA 1
ATOM 2568 C C . LEU A 1 324 ? 3.525 15.142 12.332 1.00 88.19 324 LEU A C 1
ATOM 2570 O O . LEU A 1 324 ? 2.357 15.062 12.713 1.00 88.19 324 LEU A O 1
ATOM 2574 N N . SER A 1 325 ? 4.129 14.146 11.678 1.00 90.00 325 SER A N 1
ATOM 2575 C CA . SER A 1 325 ? 3.483 12.857 11.392 1.00 90.00 325 SER A CA 1
ATOM 2576 C C . SER A 1 325 ? 3.136 12.102 12.688 1.00 90.00 325 SER A C 1
ATOM 2578 O O . SER A 1 325 ? 2.023 11.592 12.847 1.00 90.00 325 SER A O 1
ATOM 2580 N N . VAL A 1 326 ? 4.030 12.142 13.686 1.00 89.25 326 VAL A N 1
ATOM 2581 C CA . VAL A 1 326 ? 3.785 11.585 15.031 1.00 89.25 326 VAL A CA 1
ATOM 2582 C C . VAL A 1 326 ? 2.598 12.262 15.729 1.00 89.25 326 VAL A C 1
ATOM 2584 O O . VAL A 1 326 ? 1.783 11.578 16.346 1.00 89.25 326 VAL A O 1
ATOM 2587 N N . ILE A 1 327 ? 2.449 13.586 15.620 1.00 90.88 327 ILE A N 1
ATOM 2588 C CA . ILE A 1 327 ? 1.304 14.314 16.190 1.00 90.88 327 ILE A CA 1
ATOM 2589 C C . ILE A 1 327 ? -0.003 13.854 15.541 1.00 90.88 327 ILE A C 1
ATOM 2591 O O . ILE A 1 327 ? -0.963 13.559 16.255 1.00 90.88 327 ILE A O 1
ATOM 2595 N N . VAL A 1 328 ? -0.042 13.748 14.208 1.00 93.81 328 VAL A N 1
ATOM 2596 C CA . VAL A 1 328 ? -1.220 13.242 13.484 1.00 93.81 328 VAL A CA 1
ATOM 2597 C C . VAL A 1 328 ? -1.588 11.842 13.974 1.00 93.81 328 VAL A C 1
ATOM 2599 O O . VAL A 1 328 ? -2.747 11.593 14.313 1.00 93.81 328 VAL A O 1
ATOM 2602 N N . LEU A 1 329 ? -0.599 10.954 14.096 1.00 93.81 329 LEU A N 1
ATOM 2603 C CA . LEU A 1 329 ? -0.801 9.605 14.611 1.00 93.81 329 LEU A CA 1
ATOM 2604 C C . LEU A 1 329 ? -1.356 9.609 16.042 1.00 93.81 329 LEU A C 1
ATOM 2606 O O . LEU A 1 329 ? -2.312 8.889 16.317 1.00 93.81 329 LEU A O 1
ATOM 2610 N N . ILE A 1 330 ? -0.811 10.429 16.947 1.00 91.56 330 ILE A N 1
ATOM 2611 C CA . ILE A 1 330 ? -1.287 10.538 18.337 1.00 91.56 330 ILE A CA 1
ATOM 2612 C C . ILE A 1 330 ? -2.752 10.983 18.386 1.00 91.56 330 ILE A C 1
ATOM 2614 O O . ILE A 1 330 ? -3.529 10.433 19.167 1.00 91.56 330 ILE A O 1
ATOM 2618 N N . LEU A 1 331 ? -3.148 11.951 17.555 1.00 93.69 331 LEU A N 1
ATOM 2619 C CA . LEU A 1 331 ? -4.530 12.434 17.495 1.00 93.69 331 LEU A CA 1
ATOM 2620 C C . LEU A 1 331 ? -5.488 11.345 16.995 1.00 93.69 331 LEU A C 1
ATOM 2622 O O . LEU A 1 331 ? -6.531 11.111 17.612 1.00 93.69 331 LEU A O 1
ATOM 2626 N N . CYS A 1 332 ? -5.112 10.640 15.924 1.00 95.62 332 CYS A N 1
ATOM 2627 C CA . CYS A 1 332 ? -5.886 9.511 15.399 1.00 95.62 332 CYS A CA 1
ATOM 2628 C C . CYS A 1 332 ? -5.995 8.394 16.440 1.00 95.62 332 CYS A C 1
ATOM 2630 O O . CYS A 1 332 ? -7.073 7.839 16.669 1.00 95.62 332 CYS A O 1
ATOM 2632 N N . ALA A 1 333 ? -4.887 8.119 17.128 1.00 92.31 333 ALA A N 1
ATOM 2633 C CA . ALA A 1 333 ? -4.814 7.089 18.137 1.00 92.31 333 ALA A CA 1
ATOM 2634 C C . ALA A 1 333 ? -5.679 7.382 19.356 1.00 92.31 333 ALA A C 1
ATOM 2636 O O . ALA A 1 333 ? -6.441 6.519 19.790 1.00 92.31 333 ALA A O 1
ATOM 2637 N N . ALA A 1 334 ? -5.588 8.600 19.890 1.00 91.94 334 ALA A N 1
ATOM 2638 C CA . ALA A 1 334 ? -6.421 9.041 20.996 1.00 91.94 334 ALA A CA 1
ATOM 2639 C C . ALA A 1 334 ? -7.903 8.903 20.632 1.00 91.94 334 ALA A C 1
ATOM 2641 O O . ALA A 1 334 ? -8.651 8.256 21.364 1.00 91.94 334 ALA A O 1
ATOM 2642 N N . ARG A 1 335 ? -8.303 9.408 19.455 1.00 95.38 335 ARG A N 1
ATOM 2643 C CA . ARG A 1 335 ? -9.699 9.342 19.013 1.00 95.38 335 ARG A CA 1
ATOM 2644 C C . ARG A 1 335 ? -10.201 7.908 18.864 1.00 95.38 335 ARG A C 1
ATOM 2646 O O . ARG A 1 335 ? -11.315 7.621 19.295 1.00 95.38 335 ARG A O 1
ATOM 2653 N N . PHE A 1 336 ? -9.410 7.022 18.260 1.00 96.50 336 PHE A N 1
ATOM 2654 C CA . PHE A 1 336 ? -9.800 5.625 18.079 1.00 96.50 336 PHE A CA 1
ATOM 2655 C C . PHE A 1 336 ? -9.911 4.883 19.408 1.00 96.50 336 PHE A C 1
ATOM 2657 O O . PHE A 1 336 ? -10.884 4.168 19.613 1.00 96.50 336 PHE A O 1
ATOM 2664 N N . ILE A 1 337 ? -8.947 5.059 20.315 1.00 93.00 337 ILE A N 1
ATOM 2665 C CA . ILE A 1 337 ? -8.954 4.381 21.616 1.00 93.00 337 ILE A CA 1
ATOM 2666 C C . ILE A 1 337 ? -10.137 4.847 22.468 1.00 93.00 337 ILE A C 1
ATOM 2668 O O . ILE A 1 337 ? -10.795 4.018 23.092 1.00 93.00 337 ILE A O 1
ATOM 2672 N N . ASP A 1 338 ? -10.435 6.146 22.469 1.00 92.75 338 ASP A N 1
ATOM 2673 C CA . ASP A 1 338 ? -11.584 6.675 23.204 1.00 92.75 338 ASP A CA 1
ATOM 2674 C C . ASP A 1 338 ? -12.895 6.115 22.622 1.00 92.75 338 ASP A C 1
ATOM 2676 O O . ASP A 1 338 ? -13.726 5.595 23.364 1.00 92.75 338 ASP A O 1
ATOM 2680 N N . LEU A 1 339 ? -13.031 6.088 21.289 1.00 95.12 339 LEU A N 1
ATOM 2681 C CA . LEU A 1 339 ? -14.189 5.485 20.619 1.00 95.12 339 LEU A CA 1
ATOM 2682 C C . LEU A 1 339 ? -14.300 3.971 20.881 1.00 95.12 339 LEU A C 1
ATOM 2684 O O . LEU A 1 339 ? -15.400 3.443 21.035 1.00 95.12 339 LEU A O 1
ATOM 2688 N N . LEU A 1 340 ? -13.170 3.266 20.950 1.00 93.81 340 LEU A N 1
ATOM 2689 C CA . LEU A 1 340 ? -13.119 1.847 21.290 1.00 93.81 340 LEU A CA 1
ATOM 2690 C C . LEU A 1 340 ? -13.626 1.615 22.716 1.00 93.81 340 LEU A C 1
ATOM 2692 O O . LEU A 1 340 ? -14.440 0.718 22.917 1.00 93.81 340 LEU A O 1
ATOM 2696 N N . GLY A 1 341 ? -13.208 2.436 23.682 1.00 90.50 341 GLY A N 1
ATOM 2697 C CA . GLY A 1 341 ? -13.686 2.370 25.066 1.00 90.50 341 GLY A CA 1
ATOM 2698 C C . GLY A 1 341 ? -15.167 2.734 25.226 1.00 90.50 341 GLY A C 1
ATOM 2699 O O . GLY A 1 341 ? -15.852 2.141 26.052 1.00 90.50 341 GLY A O 1
ATOM 2700 N N . GLU A 1 342 ? -15.680 3.668 24.420 1.00 92.75 342 GLU A N 1
ATOM 2701 C CA . GLU A 1 342 ? -17.104 4.040 24.403 1.00 92.75 342 GLU A CA 1
ATOM 2702 C C . GLU A 1 342 ? -17.998 2.919 23.849 1.00 92.75 342 GLU A C 1
ATOM 2704 O O . GLU A 1 342 ? -19.111 2.704 24.331 1.00 92.75 342 GLU A O 1
ATOM 2709 N N . GLU A 1 343 ? -17.530 2.218 22.814 1.00 94.06 343 GLU A N 1
ATOM 2710 C CA . GLU A 1 343 ? -18.358 1.299 22.026 1.00 94.06 343 GLU A CA 1
ATOM 2711 C C . GLU A 1 343 ? -18.153 -0.183 22.367 1.00 94.06 343 GLU A C 1
ATOM 2713 O O . GLU A 1 343 ? -18.963 -1.029 21.968 1.00 94.06 343 GLU A O 1
ATOM 2718 N N . THR A 1 344 ? -17.088 -0.521 23.095 1.00 88.62 344 THR A N 1
ATOM 2719 C CA . THR A 1 344 ? -16.833 -1.886 23.571 1.00 88.62 344 THR A CA 1
ATOM 2720 C C . THR A 1 344 ? -17.111 -2.000 25.061 1.00 88.62 344 THR A C 1
ATOM 2722 O O . THR A 1 344 ? -16.926 -1.070 25.841 1.00 88.62 344 THR A O 1
ATOM 2725 N N . ARG A 1 345 ? -17.638 -3.155 25.470 1.00 80.88 345 ARG A N 1
ATOM 2726 C CA . ARG A 1 345 ? -17.912 -3.413 26.884 1.00 80.88 345 ARG A CA 1
ATOM 2727 C C . ARG A 1 345 ? -16.604 -3.756 27.594 1.00 80.88 345 ARG A C 1
ATOM 2729 O O . ARG A 1 345 ? -15.756 -4.392 26.974 1.00 80.88 345 ARG A O 1
ATOM 2736 N N . PRO A 1 346 ? -16.464 -3.444 28.891 1.00 75.81 346 PRO A N 1
ATOM 2737 C CA . PRO A 1 346 ? -15.372 -3.979 29.690 1.00 75.81 346 PRO A CA 1
ATOM 2738 C C . PRO A 1 346 ? -15.412 -5.508 29.652 1.00 75.81 346 PRO A C 1
ATOM 2740 O O . PRO A 1 346 ? -16.451 -6.119 29.922 1.00 75.81 346 PRO A O 1
ATOM 2743 N N . VAL A 1 347 ? -14.287 -6.126 29.308 1.00 71.94 347 VAL A N 1
ATOM 2744 C CA . VAL A 1 347 ? -14.154 -7.580 29.228 1.00 71.94 347 VAL A CA 1
ATOM 2745 C C . VAL A 1 347 ? -13.058 -8.029 30.186 1.00 71.94 347 VAL A C 1
ATOM 2747 O O . VAL A 1 347 ? -11.988 -7.435 30.232 1.00 71.94 347 VAL A O 1
ATOM 2750 N N . HIS A 1 348 ? -13.289 -9.105 30.941 1.00 72.94 348 HIS A N 1
ATOM 2751 C CA . HIS A 1 348 ? -12.215 -9.734 31.707 1.00 72.94 348 HIS A CA 1
ATOM 2752 C C . HIS A 1 348 ? -11.256 -10.454 30.756 1.00 72.94 348 HIS A C 1
ATOM 2754 O O . HIS A 1 348 ? -11.576 -11.503 30.193 1.00 72.94 348 HIS A O 1
ATOM 2760 N N . LEU A 1 349 ? -10.073 -9.877 30.568 1.00 79.50 349 LEU A N 1
ATOM 2761 C CA . LEU A 1 349 ? -9.071 -10.398 29.649 1.00 79.50 349 LEU A CA 1
ATOM 2762 C C . LEU A 1 349 ? -8.212 -11.466 30.330 1.00 79.50 349 LEU A C 1
ATOM 2764 O O . LEU A 1 349 ? -7.623 -11.233 31.382 1.00 79.50 349 LEU A O 1
ATOM 2768 N N . THR A 1 350 ? -8.100 -12.640 29.705 1.00 77.38 350 THR A N 1
ATOM 2769 C CA . THR A 1 350 ? -7.174 -13.698 30.145 1.00 77.38 350 THR A CA 1
ATOM 2770 C C . THR A 1 350 ? -5.712 -13.307 29.959 1.00 77.38 350 THR A C 1
ATOM 2772 O O . THR A 1 350 ? -4.856 -13.767 30.707 1.00 77.38 350 THR A O 1
ATOM 2775 N N . ILE A 1 351 ? -5.414 -12.488 28.948 1.00 87.25 351 ILE A N 1
ATOM 2776 C CA . ILE A 1 351 ? -4.065 -12.014 28.645 1.00 87.25 351 ILE A CA 1
ATOM 2777 C C . ILE A 1 351 ? -4.127 -10.493 28.593 1.00 87.25 351 ILE A C 1
ATOM 2779 O O . ILE A 1 351 ? -4.918 -9.927 27.856 1.00 87.25 351 ILE A O 1
ATOM 2783 N N . ALA A 1 352 ? -3.299 -9.806 29.372 1.00 89.31 352 ALA A N 1
ATOM 2784 C CA . ALA A 1 352 ? -3.328 -8.350 29.367 1.00 89.31 352 ALA A CA 1
ATOM 2785 C C . ALA A 1 352 ? -2.814 -7.818 28.005 1.00 89.31 352 ALA A C 1
ATOM 2787 O O . ALA A 1 352 ? -1.700 -8.190 27.617 1.00 89.31 352 ALA A O 1
ATOM 2788 N N . PRO A 1 353 ? -3.544 -6.936 27.286 1.00 90.69 353 PRO A N 1
ATOM 2789 C CA . PRO A 1 353 ? -3.098 -6.357 26.014 1.00 90.69 353 PRO A CA 1
ATOM 2790 C C . PRO A 1 353 ? -1.730 -5.690 26.128 1.00 90.69 353 PRO A C 1
ATOM 2792 O O . PRO A 1 353 ? -0.890 -5.845 25.243 1.00 90.69 353 PRO A O 1
ATOM 2795 N N . ARG A 1 354 ? -1.464 -5.060 27.281 1.00 91.25 354 ARG A N 1
ATOM 2796 C CA . ARG A 1 354 ? -0.146 -4.520 27.624 1.00 91.25 354 ARG A CA 1
ATOM 2797 C C . ARG A 1 354 ? 0.959 -5.562 27.484 1.00 91.25 354 ARG A C 1
ATOM 2799 O O . ARG A 1 354 ? 1.959 -5.251 26.867 1.00 91.25 354 ARG A O 1
ATOM 2806 N N . ALA A 1 355 ? 0.769 -6.791 27.974 1.00 92.81 355 ALA A N 1
ATOM 2807 C CA . ALA A 1 355 ? 1.801 -7.826 27.947 1.00 92.81 355 ALA A CA 1
ATOM 2808 C C . ALA A 1 355 ? 2.110 -8.260 26.509 1.00 92.81 355 ALA A C 1
ATOM 2810 O O . ALA A 1 355 ? 3.273 -8.385 26.135 1.00 92.81 355 ALA A O 1
ATOM 2811 N N . VAL A 1 356 ? 1.072 -8.423 25.685 1.00 95.00 356 VAL A N 1
ATOM 2812 C CA . VAL A 1 356 ? 1.215 -8.731 24.252 1.00 95.00 356 VAL A CA 1
ATOM 2813 C C . VAL A 1 356 ? 1.988 -7.618 23.553 1.00 95.00 356 VAL A C 1
ATOM 2815 O O . VAL A 1 356 ? 2.934 -7.896 22.822 1.00 95.00 356 VAL A O 1
ATOM 2818 N N . PHE A 1 357 ? 1.638 -6.362 23.835 1.00 95.25 357 PHE A N 1
ATOM 2819 C CA . PHE A 1 357 ? 2.333 -5.199 23.301 1.00 95.25 357 PHE A CA 1
ATOM 2820 C C . PHE A 1 357 ? 3.796 -5.124 23.771 1.00 95.25 357 PHE A C 1
ATOM 2822 O O . PHE A 1 357 ? 4.674 -4.893 22.943 1.00 95.25 357 PHE A O 1
ATOM 2829 N N . THR A 1 358 ? 4.085 -5.372 25.057 1.00 95.25 358 THR A N 1
ATOM 2830 C CA . THR A 1 358 ? 5.449 -5.385 25.621 1.00 95.25 358 THR A CA 1
ATOM 2831 C C . THR A 1 358 ? 6.324 -6.416 24.930 1.00 95.25 358 THR A C 1
ATOM 2833 O O . THR A 1 358 ? 7.367 -6.080 24.372 1.00 95.25 358 THR A O 1
ATOM 2836 N N . PHE A 1 359 ? 5.910 -7.685 24.993 1.00 96.56 359 PHE A N 1
ATOM 2837 C CA . PHE A 1 359 ? 6.717 -8.800 24.522 1.00 96.56 359 PHE A CA 1
ATOM 2838 C C . PHE A 1 359 ? 6.808 -8.777 23.000 1.00 96.56 359 PHE A C 1
ATOM 2840 O O . PHE A 1 359 ? 7.891 -8.962 22.454 1.00 96.56 359 PHE A O 1
ATOM 2847 N N . GLY A 1 360 ? 5.705 -8.462 22.320 1.00 96.62 360 GLY A N 1
ATOM 2848 C CA . GLY A 1 360 ? 5.679 -8.277 20.875 1.00 96.62 360 GLY A CA 1
ATOM 2849 C C . GLY A 1 360 ? 6.614 -7.165 20.405 1.00 96.62 360 GLY A C 1
ATOM 2850 O O . GLY A 1 360 ? 7.409 -7.389 19.495 1.00 96.62 360 GLY A O 1
ATOM 2851 N N . SER A 1 361 ? 6.588 -6.003 21.067 1.00 95.94 361 SER A N 1
ATOM 2852 C CA . SER A 1 361 ? 7.503 -4.894 20.766 1.00 95.94 361 SER A CA 1
ATOM 2853 C C . SER A 1 361 ? 8.957 -5.275 21.012 1.00 95.94 361 SER A C 1
ATOM 2855 O O . SER A 1 361 ? 9.794 -5.018 20.158 1.00 95.94 361 SER A O 1
ATOM 2857 N N . ALA A 1 362 ? 9.268 -5.930 22.135 1.00 96.50 362 ALA A N 1
ATOM 2858 C CA . ALA A 1 362 ? 10.629 -6.371 22.433 1.00 96.50 362 ALA A CA 1
ATOM 2859 C C . ALA A 1 362 ? 11.166 -7.342 21.366 1.00 96.50 362 ALA A C 1
ATOM 2861 O O . ALA A 1 362 ? 12.310 -7.210 20.932 1.00 96.50 362 ALA A O 1
ATOM 2862 N N . ILE A 1 363 ? 10.328 -8.278 20.904 1.00 97.19 363 ILE A N 1
ATOM 2863 C CA . ILE A 1 363 ? 10.677 -9.206 19.821 1.00 97.19 363 ILE A CA 1
ATOM 2864 C C . ILE A 1 363 ? 10.877 -8.449 18.502 1.00 97.19 363 ILE A C 1
ATOM 2866 O O . ILE A 1 363 ? 11.881 -8.675 17.833 1.00 97.19 363 ILE A O 1
ATOM 2870 N N . LEU A 1 364 ? 9.974 -7.532 18.136 1.00 95.75 364 LEU A N 1
ATOM 2871 C CA . LEU A 1 364 ? 10.109 -6.725 16.917 1.00 95.75 364 LEU A CA 1
ATOM 2872 C C . LEU A 1 364 ? 11.375 -5.868 16.927 1.00 95.75 364 LEU A C 1
ATOM 2874 O O . LEU A 1 364 ? 12.092 -5.855 15.934 1.00 95.75 364 LEU A O 1
ATOM 2878 N N . ILE A 1 365 ? 11.686 -5.210 18.045 1.00 95.31 365 ILE A N 1
ATOM 2879 C CA . ILE A 1 365 ? 12.916 -4.427 18.215 1.00 95.31 365 ILE A CA 1
ATOM 2880 C C . ILE A 1 365 ? 14.142 -5.328 18.022 1.00 95.31 365 ILE A C 1
ATOM 2882 O O . ILE A 1 365 ? 15.053 -4.982 17.271 1.00 95.31 365 ILE A O 1
ATOM 2886 N N . ALA A 1 366 ? 14.163 -6.509 18.650 1.00 96.12 366 ALA A N 1
ATOM 2887 C CA . ALA A 1 366 ? 15.260 -7.461 18.490 1.00 96.12 366 ALA A CA 1
ATOM 2888 C C . ALA A 1 366 ? 15.421 -7.914 17.027 1.00 96.12 366 ALA A C 1
ATOM 2890 O O .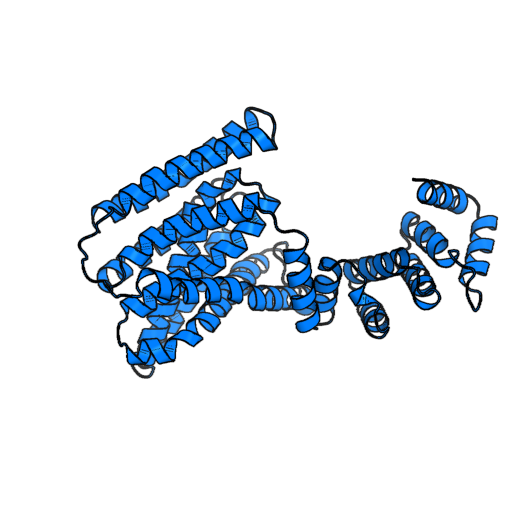 ALA A 1 366 ? 16.540 -7.932 16.512 1.00 96.12 366 ALA A O 1
ATOM 2891 N N . ILE A 1 367 ? 14.316 -8.220 16.338 1.00 94.50 367 ILE A N 1
ATOM 2892 C CA . ILE A 1 367 ? 14.323 -8.556 14.908 1.00 94.50 367 ILE A CA 1
ATOM 2893 C C . ILE A 1 367 ? 14.845 -7.375 14.079 1.00 94.50 367 ILE A C 1
ATOM 2895 O O . ILE A 1 367 ? 15.723 -7.581 13.244 1.00 94.50 367 ILE A O 1
ATOM 2899 N N . SER A 1 368 ? 14.382 -6.147 14.332 1.00 92.31 368 SER A N 1
ATOM 2900 C CA . SER A 1 368 ? 14.854 -4.937 13.646 1.00 92.31 368 SER A CA 1
ATOM 2901 C C . SER A 1 368 ? 16.366 -4.753 13.784 1.00 92.31 368 SER A C 1
ATOM 2903 O O . SER A 1 368 ? 17.034 -4.471 12.791 1.00 92.31 368 SER A O 1
ATOM 2905 N N . PHE A 1 369 ? 16.928 -4.964 14.980 1.00 93.44 369 PHE A N 1
ATOM 2906 C CA . PHE A 1 369 ? 18.376 -4.898 15.198 1.00 93.44 369 PHE A CA 1
ATOM 2907 C C . PHE A 1 369 ? 19.135 -5.993 14.444 1.00 93.44 369 PHE A C 1
ATOM 2909 O O . PHE A 1 369 ? 20.157 -5.704 13.821 1.00 93.44 369 PHE A O 1
ATOM 2916 N N . ILE A 1 370 ? 18.641 -7.236 14.469 1.00 93.00 370 ILE A N 1
ATOM 2917 C CA . ILE A 1 370 ? 19.257 -8.357 13.743 1.00 93.00 370 ILE A CA 1
ATOM 2918 C C . ILE A 1 370 ? 19.236 -8.088 12.235 1.00 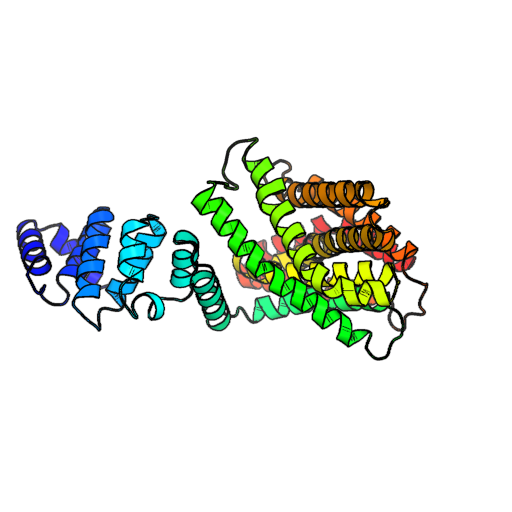93.00 370 ILE A C 1
ATOM 2920 O O . ILE A 1 370 ? 20.259 -8.249 11.571 1.00 93.00 370 ILE A O 1
ATOM 2924 N N . LEU A 1 371 ? 18.101 -7.642 11.693 1.00 90.31 371 LEU A N 1
ATOM 2925 C CA . LEU A 1 371 ? 17.951 -7.351 10.268 1.00 90.31 371 LEU A CA 1
ATOM 2926 C C . LEU A 1 371 ? 18.765 -6.127 9.839 1.00 90.31 371 LEU A C 1
ATOM 2928 O O . LEU A 1 371 ? 19.376 -6.166 8.775 1.00 90.31 371 LEU A O 1
ATOM 2932 N N . GLY A 1 372 ? 18.838 -5.087 10.674 1.00 88.00 372 GLY A N 1
ATOM 2933 C CA . GLY A 1 372 ? 19.699 -3.926 10.441 1.00 88.00 372 GLY A CA 1
ATOM 2934 C C . GLY A 1 372 ? 21.184 -4.295 10.427 1.00 88.00 372 GLY A C 1
ATOM 2935 O O . GLY A 1 372 ? 21.919 -3.866 9.542 1.00 88.00 372 GLY A O 1
ATOM 2936 N N . ALA A 1 373 ? 21.630 -5.149 11.355 1.00 90.44 373 ALA A N 1
ATOM 2937 C CA . ALA A 1 373 ? 22.995 -5.680 11.348 1.00 90.44 373 ALA A CA 1
ATOM 2938 C C . ALA A 1 373 ? 23.272 -6.534 10.102 1.00 90.44 373 ALA A C 1
ATOM 2940 O O . ALA A 1 373 ? 24.348 -6.450 9.507 1.00 90.44 373 ALA A O 1
ATOM 2941 N N . TRP A 1 374 ? 22.302 -7.363 9.710 1.00 89.81 374 TRP A N 1
ATOM 2942 C CA . TRP A 1 374 ? 22.422 -8.278 8.580 1.00 89.81 374 TRP A CA 1
ATOM 2943 C C . TRP A 1 374 ? 22.502 -7.545 7.237 1.00 89.81 374 TRP A C 1
ATOM 2945 O O . TRP A 1 374 ? 23.335 -7.897 6.400 1.00 89.81 374 TRP A O 1
ATOM 2955 N N . SER A 1 375 ? 21.661 -6.526 7.031 1.00 86.00 375 SER A N 1
ATOM 2956 C CA . SER A 1 375 ? 21.572 -5.799 5.762 1.00 86.00 375 SER A CA 1
ATOM 2957 C C . SER A 1 375 ? 22.818 -4.961 5.488 1.00 86.00 375 SER A C 1
ATOM 2959 O O . SER A 1 375 ? 23.352 -5.004 4.380 1.00 86.00 375 SER A O 1
ATOM 2961 N N . THR A 1 376 ? 23.333 -4.245 6.492 1.00 86.88 376 THR A N 1
ATOM 2962 C CA . THR A 1 376 ? 24.486 -3.354 6.301 1.00 86.88 376 THR A CA 1
ATOM 2963 C C . THR A 1 376 ? 25.823 -4.025 6.585 1.00 86.88 376 THR A C 1
ATOM 2965 O O . THR A 1 376 ? 26.859 -3.460 6.237 1.00 86.88 376 THR A O 1
ATOM 2968 N N . ARG A 1 377 ? 25.827 -5.189 7.257 1.00 89.06 377 ARG A N 1
ATOM 2969 C CA . ARG A 1 377 ? 27.026 -5.881 7.773 1.00 89.06 377 ARG A CA 1
ATOM 2970 C C . ARG A 1 377 ? 27.942 -4.970 8.603 1.00 89.06 377 ARG A C 1
ATOM 2972 O O . ARG A 1 377 ? 29.153 -5.174 8.658 1.00 89.06 377 ARG A O 1
ATOM 2979 N N . THR A 1 378 ? 27.374 -3.940 9.229 1.00 89.12 378 THR A N 1
ATOM 2980 C CA . THR A 1 378 ? 28.105 -2.900 9.964 1.00 89.12 378 THR A CA 1
ATOM 2981 C C . THR A 1 378 ? 27.322 -2.441 11.192 1.00 89.12 378 THR A C 1
ATOM 2983 O O . THR A 1 378 ? 26.098 -2.540 11.243 1.00 89.12 378 THR A O 1
ATOM 2986 N N . MET A 1 379 ? 28.017 -1.844 12.166 1.00 90.50 379 MET A N 1
ATOM 2987 C CA . MET A 1 379 ? 27.373 -1.213 13.329 1.00 90.50 379 MET A CA 1
ATOM 2988 C C . MET A 1 379 ? 26.488 -0.013 12.964 1.00 90.50 379 MET A C 1
ATOM 2990 O O . MET A 1 379 ? 25.619 0.356 13.749 1.00 90.50 379 MET A O 1
ATOM 2994 N N . ALA A 1 380 ? 26.668 0.575 11.778 1.00 89.38 380 ALA A N 1
ATOM 2995 C CA . ALA A 1 380 ? 25.831 1.672 11.304 1.00 89.38 380 ALA A CA 1
ATOM 2996 C C . ALA A 1 380 ? 24.366 1.240 11.109 1.00 89.38 380 ALA A C 1
ATOM 2998 O O . ALA A 1 380 ? 23.468 1.987 11.478 1.00 89.38 380 ALA A O 1
ATOM 2999 N N . GLY A 1 381 ? 24.114 0.020 10.617 1.00 87.69 381 GLY A N 1
ATOM 3000 C CA . GLY A 1 381 ? 22.749 -0.504 10.465 1.00 87.69 381 GLY A CA 1
ATOM 3001 C C . GLY A 1 381 ? 22.064 -0.770 11.804 1.00 87.69 381 GLY A C 1
ATOM 3002 O O . GLY A 1 381 ? 20.882 -0.482 11.967 1.00 87.69 381 GLY A O 1
ATOM 3003 N N . VAL A 1 382 ? 22.826 -1.236 12.799 1.00 90.25 382 VAL A N 1
ATOM 3004 C CA . VAL A 1 382 ? 22.352 -1.376 14.187 1.00 90.25 382 VAL A CA 1
ATOM 3005 C C . VAL A 1 382 ? 22.009 -0.009 14.778 1.00 90.25 382 VAL A C 1
ATOM 3007 O O . VAL A 1 382 ? 20.952 0.147 15.382 1.00 90.25 382 VAL A O 1
ATOM 3010 N N . ALA A 1 383 ? 22.875 0.991 14.588 1.00 90.88 383 ALA A N 1
ATOM 3011 C CA . ALA A 1 383 ? 22.638 2.347 15.072 1.00 90.88 383 ALA A CA 1
ATOM 3012 C C . ALA A 1 383 ? 21.399 2.980 14.420 1.00 90.88 383 ALA A C 1
ATOM 3014 O O . ALA A 1 383 ? 20.582 3.555 15.133 1.00 90.88 383 ALA A O 1
ATOM 3015 N N . ALA A 1 384 ? 21.219 2.807 13.107 1.00 87.19 384 ALA A N 1
ATOM 3016 C CA . ALA A 1 384 ? 20.037 3.275 12.386 1.00 87.19 384 ALA A CA 1
ATOM 3017 C C . ALA A 1 384 ? 18.753 2.609 12.909 1.00 87.19 384 ALA A C 1
ATOM 3019 O O . ALA A 1 384 ? 17.801 3.303 13.254 1.00 87.19 384 ALA A O 1
ATOM 3020 N N . ALA A 1 385 ? 18.748 1.281 13.081 1.00 88.69 385 ALA A N 1
ATOM 3021 C CA . ALA A 1 385 ? 17.619 0.573 13.692 1.00 88.69 385 ALA A CA 1
ATOM 3022 C C . ALA A 1 385 ? 17.328 1.067 15.124 1.00 88.69 385 ALA A C 1
ATOM 3024 O O . ALA A 1 385 ? 16.171 1.200 15.516 1.00 88.69 385 ALA A O 1
ATOM 3025 N N . GLY A 1 386 ? 18.369 1.386 15.900 1.00 90.56 386 GLY A N 1
ATOM 3026 C CA . GLY A 1 386 ? 18.232 1.972 17.232 1.00 90.56 386 GLY A CA 1
ATOM 3027 C C . GLY A 1 386 ? 17.644 3.385 17.219 1.00 90.56 386 GLY A C 1
ATOM 3028 O O . GLY A 1 386 ? 16.804 3.692 18.059 1.00 90.56 386 GLY A O 1
ATOM 3029 N N . GLN A 1 387 ? 18.041 4.232 16.267 1.00 88.19 387 GLN A N 1
ATOM 3030 C CA . GLN A 1 387 ? 17.490 5.581 16.093 1.00 88.19 387 GLN A CA 1
ATOM 3031 C C . GLN A 1 387 ? 16.008 5.540 15.703 1.00 88.19 387 GLN A C 1
ATOM 3033 O O . GLN A 1 387 ? 15.204 6.238 16.320 1.00 88.19 387 GLN A O 1
ATOM 3038 N N . GLU A 1 388 ? 15.641 4.658 14.771 1.00 84.69 388 GLU A N 1
ATOM 3039 C CA . GLU A 1 388 ? 14.245 4.354 14.429 1.00 84.69 388 GLU A CA 1
ATOM 3040 C C . GLU A 1 388 ? 13.454 3.888 15.659 1.00 84.69 388 GLU A C 1
ATOM 3042 O O . GLU A 1 388 ? 12.331 4.326 15.905 1.00 84.69 388 GLU A O 1
ATOM 3047 N N . CYS A 1 389 ? 14.062 3.049 16.506 1.00 88.12 389 CYS A N 1
ATOM 3048 C CA . CYS A 1 389 ? 13.411 2.612 17.735 1.00 88.12 389 CYS A CA 1
ATOM 3049 C C . CYS A 1 389 ? 13.259 3.737 18.778 1.00 88.12 389 CYS A C 1
ATOM 3051 O O . CYS A 1 389 ? 12.314 3.757 19.564 1.00 88.12 389 CYS A O 1
ATOM 3053 N N . LEU A 1 390 ? 14.181 4.693 18.831 1.00 87.94 390 LEU A N 1
ATOM 3054 C CA . LEU A 1 390 ? 14.091 5.801 19.781 1.00 87.94 390 LEU A CA 1
ATOM 3055 C C . LEU A 1 390 ? 13.021 6.820 19.376 1.00 87.94 390 LEU A C 1
ATOM 3057 O O . LEU A 1 390 ? 12.340 7.356 20.253 1.00 87.94 390 LEU A O 1
ATOM 3061 N N . SER A 1 391 ? 12.828 7.053 18.074 1.00 83.31 391 SER A N 1
ATOM 3062 C CA . SER A 1 391 ? 11.866 8.043 17.572 1.00 83.31 391 SER A CA 1
ATOM 3063 C C . SER A 1 391 ? 10.412 7.696 17.917 1.00 83.31 391 SER A C 1
ATOM 3065 O O . SER A 1 391 ? 9.607 8.596 18.153 1.00 83.31 391 SER A O 1
ATOM 3067 N N . MET A 1 392 ? 10.076 6.406 18.052 1.00 88.44 392 MET A N 1
ATOM 3068 C CA . MET A 1 392 ? 8.702 5.965 18.343 1.00 88.44 392 MET A CA 1
ATOM 3069 C C . MET A 1 392 ? 8.433 5.656 19.825 1.00 88.44 392 MET A C 1
ATOM 3071 O O . MET A 1 392 ? 7.310 5.287 20.179 1.00 88.44 392 MET A O 1
ATOM 3075 N N . VAL A 1 393 ? 9.406 5.853 20.728 1.00 89.00 393 VAL A N 1
ATOM 3076 C CA . VAL A 1 393 ? 9.206 5.675 22.184 1.00 89.00 393 VAL A CA 1
ATOM 3077 C C . VAL A 1 393 ? 8.012 6.479 22.725 1.00 89.00 393 VAL A C 1
ATOM 3079 O O . VAL A 1 393 ? 7.223 5.899 23.477 1.00 89.00 393 VAL A O 1
ATOM 3082 N N . PRO A 1 394 ? 7.797 7.762 22.356 1.00 87.12 394 PRO A N 1
ATOM 3083 C CA . PRO A 1 394 ? 6.644 8.521 22.846 1.00 87.12 394 PRO A CA 1
ATOM 3084 C C . PRO A 1 394 ? 5.298 7.864 22.506 1.00 87.12 394 PRO A C 1
ATOM 3086 O O . PRO A 1 394 ? 4.409 7.793 23.356 1.00 87.12 394 PRO A O 1
ATOM 3089 N N . ILE A 1 395 ? 5.165 7.323 21.291 1.00 88.38 395 ILE A N 1
ATOM 3090 C CA . ILE A 1 395 ? 3.964 6.608 20.838 1.00 88.38 395 ILE A CA 1
ATOM 3091 C C . ILE A 1 395 ? 3.819 5.280 21.586 1.00 88.38 395 ILE A C 1
ATOM 3093 O O . ILE A 1 395 ? 2.732 4.950 22.061 1.00 88.38 395 ILE A O 1
ATOM 3097 N N . ALA A 1 396 ? 4.916 4.538 21.753 1.00 91.38 396 ALA A N 1
ATOM 3098 C CA . ALA A 1 396 ? 4.904 3.280 22.490 1.00 91.38 396 ALA A CA 1
ATOM 3099 C C . ALA A 1 396 ? 4.428 3.470 23.940 1.00 91.38 396 ALA A C 1
ATOM 3101 O O . ALA A 1 396 ? 3.620 2.681 24.433 1.00 91.38 396 ALA A O 1
ATOM 3102 N N . LEU A 1 397 ? 4.874 4.540 24.608 1.00 90.31 397 LEU A N 1
ATOM 3103 C CA . LEU A 1 397 ? 4.430 4.901 25.958 1.00 90.31 397 LEU A CA 1
ATOM 3104 C C . LEU A 1 397 ? 2.948 5.297 25.999 1.00 90.31 397 LEU A C 1
ATOM 3106 O O . LEU A 1 397 ? 2.248 4.953 26.955 1.00 90.31 397 LEU A O 1
ATOM 3110 N N . LEU A 1 398 ? 2.450 5.984 24.968 1.00 87.81 398 LEU A N 1
ATOM 3111 C CA . LEU A 1 398 ? 1.033 6.324 24.848 1.00 87.81 398 LEU A CA 1
ATOM 3112 C C . LEU A 1 398 ? 0.161 5.066 24.740 1.00 87.81 398 LEU A C 1
ATOM 3114 O O . LEU A 1 398 ? -0.797 4.930 25.505 1.00 87.81 398 LEU A O 1
ATOM 3118 N N . TYR A 1 399 ? 0.513 4.124 23.860 1.00 89.81 399 TYR A N 1
ATOM 3119 C CA . TYR A 1 399 ? -0.206 2.850 23.746 1.00 89.81 399 TYR A CA 1
ATOM 3120 C C . TYR A 1 399 ? -0.129 2.045 25.039 1.00 89.81 399 TYR A C 1
ATOM 3122 O O . TYR A 1 399 ? -1.156 1.591 25.543 1.00 89.81 399 TYR A O 1
ATOM 3130 N N . TRP A 1 400 ? 1.065 1.943 25.625 1.00 89.56 400 TRP A N 1
ATOM 3131 C CA . TRP A 1 400 ? 1.272 1.257 26.895 1.00 89.56 400 TRP A CA 1
ATOM 3132 C C . TRP A 1 400 ? 0.325 1.758 27.988 1.00 89.56 400 TRP A C 1
ATOM 3134 O O . TRP A 1 400 ? -0.373 0.967 28.621 1.00 89.56 400 TRP A O 1
ATOM 3144 N N . ARG A 1 401 ? 0.277 3.080 28.189 1.00 87.56 401 ARG A N 1
ATOM 3145 C CA . ARG A 1 401 ? -0.550 3.710 29.223 1.00 87.56 401 ARG A CA 1
ATOM 3146 C C . ARG A 1 401 ? -2.042 3.540 28.951 1.00 87.56 401 ARG A C 1
ATOM 3148 O O . ARG A 1 401 ? -2.826 3.399 29.886 1.00 87.56 401 ARG A O 1
ATOM 3155 N N . LYS A 1 402 ? -2.463 3.555 27.686 1.00 82.75 402 LYS A N 1
ATOM 3156 C CA . LYS A 1 402 ? -3.866 3.310 27.332 1.00 82.75 402 LYS A CA 1
ATOM 3157 C C . LYS A 1 402 ? -4.272 1.855 27.604 1.00 82.75 402 LYS A C 1
ATOM 3159 O O . LYS A 1 402 ? -5.361 1.650 28.122 1.00 82.75 402 LYS A O 1
ATOM 3164 N N . PHE A 1 403 ? -3.388 0.877 27.391 1.00 81.00 403 PHE A N 1
ATOM 3165 C CA . PHE A 1 403 ? -3.643 -0.531 27.745 1.00 81.00 403 PHE A CA 1
ATOM 3166 C C . PHE A 1 403 ? -3.586 -0.844 29.246 1.00 81.00 403 PHE A C 1
ATOM 3168 O O . PHE A 1 403 ? -3.915 -1.956 29.643 1.00 81.00 403 PHE A O 1
ATOM 3175 N N . GLU A 1 404 ? -3.124 0.083 30.086 1.00 72.62 404 GLU A N 1
ATOM 3176 C CA . GLU A 1 404 ? -3.203 -0.060 31.545 1.00 72.62 404 GLU A CA 1
ATOM 3177 C C . GLU A 1 404 ? -4.600 0.275 32.082 1.00 72.62 404 GLU A C 1
ATOM 3179 O O . GLU A 1 404 ? -5.007 -0.254 33.112 1.00 72.62 404 GLU A O 1
ATOM 3184 N N . ASN A 1 405 ? -5.327 1.141 31.373 1.00 61.06 405 ASN A N 1
ATOM 3185 C CA . ASN A 1 405 ? -6.634 1.650 31.785 1.00 61.06 405 ASN A CA 1
ATOM 3186 C C . ASN A 1 405 ? -7.808 0.992 31.034 1.00 61.06 405 ASN A C 1
ATOM 3188 O O . ASN A 1 405 ? -8.953 1.373 31.273 1.00 61.06 405 ASN A O 1
ATOM 3192 N N . ALA A 1 406 ? -7.517 0.057 30.125 1.00 58.66 406 ALA A N 1
ATOM 3193 C CA . ALA A 1 406 ? -8.470 -0.750 29.360 1.00 58.66 406 ALA A CA 1
ATOM 3194 C C . ALA A 1 406 ? -8.450 -2.191 29.879 1.00 58.66 406 ALA A C 1
ATOM 3196 O O . ALA A 1 406 ? -9.545 -2.781 30.008 1.00 58.66 406 ALA A O 1
#

Sequence (406 aa):
MFQGFLAATLAADPAALQQLERKARATPPEMLAAELLGSVQQRRHDIPAAMAAFYTEGLHFADASTSREEALHLAVTQRDLKLLRAIAAQPGWIEHCPPLLQHHAGSLLGDVWMQWHGLFRHRLDEIPYGMLALACFAAALWYFILVQHSDHERWRWARPIVALMAGVASVWPTLTILAYQEFHQGMTAAAPFPHDLIYYIVGVGLREEGCKLLLFALFLPWLMWRRTPGLALLTGAFVGLGFSLEENIGYYQDFGGSIAWTRFLSANFLHISLTGICAHSLYRMLLTRFARADEFIVTFLLAVIAHGAYDYLSPGRLDDNGWLSVIVLILCAARFIDLLGEETRPVHLTIAPRAVFTFGSAILIAISFILGAWSTRTMAGVAAAGQECLSMVPIALLYWRKFENA

pLDDT: mean 92.83, std 6.95, range [57.62, 98.88]

Radius of gyration: 25.81 Å; chains: 1; bounding box: 63×41×77 Å